Protein AF-A0A2E6H2U5-F1 (afdb_monomer)

Radius of gyration: 31.03 Å; Cα contacts (8 Å, |Δi|>4): 867; chains: 1; bounding box: 60×71×90 Å

Foldseek 3Di:
DDQPAKAWAVQKFKKKKFFQCRQVLCLAFKQAAPLLADAQFWAKIFGAALLQFTQFIFIWGDHDNGMIMTMGGPVCQVVVQVVSVVRCPPPGMDMGGDPWTKIKDQHPVLLLVASHWYCPLQGTIRIDTHPDPDDHHHDPCPVSCVLQFPFDPCCSVPVGHRCLQTSCLVRHGDPPGDHYRNVVNQVVLVVPVTDQWHKWKWKDLDDADDQQDWKAKQRRIWGFRDWDDDVSIIITITGDGPVQPDAQDKIWIAHPNDIDIIGIHGHNNDDAGLLRVLVVLQVVLVVCVVVVNLVSNLSSLVSSCSSPVLPLVSLLVNLVSCVVVPVLVVSLSSLVSSCSSPVLDLSSLQSNLVSCVVVVVNVSSVVSNVVSVVSVVVVVVVVVVVVLVVLVVLLVVLVVVCVVPVLDLVSLLSNLVSCVVVVVLVSSVVSLVSNCVVPVPPLSSLLSVLVSCVVVVVNVSSLVSLVVSLVVCVVVVVVVSNVVSVVVNVVSPDPDDD

Secondary structure (DSSP, 8-state):
--TT--EE-TTEEEEEEESTTHHHHHHHH-SS-GGG--TT-EEEEEEE-TT-BEEEEEEEEEEETTEEEEEEEGGGHHHHHHHHHTT-TTS--EEEE---EEEEE-SHHHHHT-SEEEEETTEEEEEEEESS----EE---HHHHHHHTPPPHHHHHHH--BGGGSTHHHHT--SSS---TTHHHHHHHHHTT--SEEEEEEEESSPP--TTSEEEETTEEEEEEEEEEETTEEEEEEEEETTT-STT-EEEEEETTEEEEEEEEESP--SS-HHHHHHHHHHHHHHHHHTT-HHHHHHHHHHHHHH-TT-HHHHHHHHHHHHHHT-HHHHHHHHHHHHHH-TT-HHHHHHHHHHHHHHT-HHHHHHHHHHHHHHHHHHHHHHHHHHHHHHHHHHHHHHHHHHH-TT-HHHHHHHHHHHHHTT-HHHHHHHHHHHHHH-TT-HHHHHHHHHHHHHTT-HHHHHHHHHHHHHHHHHTT-HHHHHHHHHHHHHHHS----

Solvent-accessible surface area (backbone atoms only — not comparable to full-atom values): 26075 Å² total; per-residue (Å²): 136,74,93,78,67,54,22,28,39,82,68,39,37,49,34,38,38,36,28,86,34,32,57,66,52,48,36,36,54,30,36,32,49,70,81,78,53,46,83,44,20,52,43,51,28,34,29,42,37,70,82,20,27,36,74,48,56,34,36,44,31,40,71,51,87,36,32,36,37,38,41,28,49,44,91,45,51,66,63,49,51,56,57,50,58,75,70,42,80,88,44,54,56,47,78,47,80,56,88,50,46,41,37,38,27,68,48,71,71,45,46,74,70,33,80,26,42,32,68,56,71,71,35,70,26,13,40,45,81,31,82,62,92,70,94,49,56,75,55,82,47,69,64,44,39,54,42,34,38,56,76,55,66,67,49,40,77,72,68,59,40,46,34,63,34,43,44,48,46,76,69,13,43,47,89,84,50,75,72,32,56,17,44,68,48,47,50,54,37,52,75,61,82,37,49,73,39,31,58,30,32,35,43,26,66,62,84,73,82,57,71,73,40,73,40,32,45,77,91,43,80,36,52,29,72,40,73,52,76,58,90,73,33,26,38,39,31,28,69,36,42,68,94,60,72,41,75,67,38,76,41,47,33,37,53,99,85,47,76,48,66,27,34,25,38,54,53,57,60,66,96,52,54,65,64,61,52,21,50,55,29,35,52,52,10,50,55,28,42,76,71,68,39,55,74,58,12,53,52,30,29,50,51,15,24,50,68,36,66,77,38,62,69,49,28,50,51,39,20,51,51,37,43,70,76,60,47,39,66,62,15,40,55,35,26,54,49,35,36,70,77,32,79,72,52,37,60,32,26,46,51,41,14,54,40,28,47,75,73,66,40,52,70,61,14,52,52,27,42,49,51,20,51,52,38,47,54,50,51,54,52,49,53,53,49,54,53,50,53,53,51,50,55,52,43,51,54,27,49,58,48,38,74,76,39,76,77,42,62,66,36,32,51,54,39,17,54,51,26,48,74,71,63,41,52,70,63,14,46,55,29,33,52,50,44,41,71,79,36,83,78,46,48,68,47,45,52,53,50,24,56,50,29,47,76,69,70,40,50,70,63,18,46,56,48,30,54,57,36,28,61,53,27,54,78,72,68,41,58,67,64,19,51,55,33,48,53,53,48,54,67,70,69,56,76,83,84,123

Structure (mmCIF, N/CA/C/O backbone):
data_AF-A0A2E6H2U5-F1
#
_entry.id   AF-A0A2E6H2U5-F1
#
loop_
_atom_site.group_PDB
_atom_site.id
_atom_site.type_symbol
_atom_site.label_atom_id
_atom_site.label_alt_id
_atom_site.label_comp_id
_atom_site.label_asym_id
_atom_site.label_entity_id
_atom_site.label_seq_id
_atom_site.pdbx_PDB_ins_code
_atom_site.Cartn_x
_atom_site.Cartn_y
_atom_site.Cartn_z
_atom_site.occupancy
_atom_site.B_iso_or_equiv
_atom_site.auth_seq_id
_atom_site.auth_comp_id
_atom_site.auth_asym_id
_atom_site.auth_atom_id
_atom_site.pdbx_PDB_model_num
ATOM 1 N N . MET A 1 1 ? 15.845 29.877 -5.318 1.00 34.88 1 MET A N 1
ATOM 2 C CA . MET A 1 1 ? 15.510 30.659 -6.526 1.00 34.88 1 MET A CA 1
ATOM 3 C C . MET A 1 1 ? 15.168 29.635 -7.597 1.00 34.88 1 MET A C 1
ATOM 5 O O . MET A 1 1 ? 16.091 29.048 -8.136 1.00 34.88 1 MET A O 1
ATOM 9 N N . ASP A 1 2 ? 13.926 29.213 -7.820 1.00 38.38 2 ASP A N 1
ATOM 10 C CA . ASP A 1 2 ? 12.609 29.704 -7.384 1.00 38.38 2 ASP A CA 1
ATOM 11 C C . ASP A 1 2 ? 11.879 28.629 -6.568 1.00 38.38 2 ASP A C 1
ATOM 13 O O . ASP A 1 2 ? 11.498 27.596 -7.107 1.00 38.38 2 ASP A O 1
ATOM 17 N N . SER A 1 3 ? 11.703 28.864 -5.267 1.00 46.97 3 SER A N 1
ATOM 18 C CA . SER A 1 3 ? 11.143 27.901 -4.305 1.00 46.97 3 SER A CA 1
ATOM 19 C C . SER A 1 3 ? 9.622 28.033 -4.170 1.00 46.97 3 SER A C 1
ATOM 21 O O . SER A 1 3 ? 9.115 28.332 -3.090 1.00 46.97 3 SER A O 1
ATOM 23 N N . ASN A 1 4 ? 8.922 28.021 -5.307 1.00 56.62 4 ASN A N 1
ATOM 24 C CA . ASN A 1 4 ? 7.454 28.014 -5.360 1.00 56.62 4 ASN A CA 1
ATOM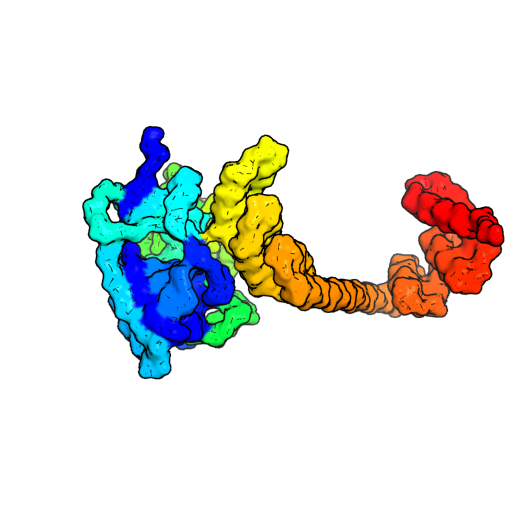 25 C C . ASN A 1 4 ? 6.917 27.722 -6.773 1.00 56.62 4 ASN A C 1
ATOM 27 O O . ASN A 1 4 ? 5.819 28.154 -7.135 1.00 56.62 4 ASN A O 1
ATOM 31 N N . LYS A 1 5 ? 7.691 27.031 -7.619 1.00 72.31 5 LYS A N 1
ATOM 32 C CA . LYS A 1 5 ? 7.253 26.750 -8.989 1.00 72.31 5 LYS A CA 1
ATOM 33 C C . LYS A 1 5 ? 6.216 25.633 -8.984 1.00 72.31 5 LYS A C 1
ATOM 35 O O . LYS A 1 5 ? 6.480 24.525 -8.525 1.00 72.31 5 LYS A O 1
ATOM 40 N N . TYR A 1 6 ? 5.031 25.957 -9.478 1.00 80.94 6 TYR A N 1
ATOM 41 C CA . TYR A 1 6 ? 4.087 24.963 -9.958 1.00 80.94 6 TYR A CA 1
ATOM 42 C C . TYR A 1 6 ? 4.360 24.695 -11.442 1.00 80.94 6 TYR A C 1
ATOM 44 O O . TYR A 1 6 ? 4.878 25.563 -12.149 1.00 80.94 6 TYR A O 1
ATOM 52 N N . PHE A 1 7 ? 3.997 23.506 -11.904 1.00 83.62 7 PHE A N 1
ATOM 53 C CA . PHE A 1 7 ? 4.194 23.053 -13.277 1.00 83.62 7 PHE A CA 1
ATOM 54 C C . PHE A 1 7 ? 2.872 22.600 -13.890 1.00 83.62 7 PHE A C 1
ATOM 56 O O . PHE A 1 7 ? 1.982 22.138 -13.175 1.00 83.62 7 PHE A O 1
ATOM 63 N N . ASN A 1 8 ? 2.753 22.712 -15.211 1.00 85.12 8 ASN A N 1
ATOM 64 C CA . ASN A 1 8 ? 1.636 22.141 -15.955 1.00 85.12 8 ASN A CA 1
ATOM 65 C C . ASN A 1 8 ? 1.946 20.679 -16.294 1.00 85.12 8 ASN A C 1
ATOM 67 O O . ASN A 1 8 ? 3.026 20.371 -16.803 1.00 85.12 8 ASN A O 1
ATOM 71 N N . LEU A 1 9 ? 0.993 19.790 -16.036 1.00 86.94 9 LEU A N 1
ATOM 72 C CA . LEU A 1 9 ? 1.058 18.386 -16.416 1.00 86.94 9 LEU A CA 1
ATOM 73 C C . LEU A 1 9 ? 0.273 18.142 -17.719 1.00 86.94 9 LEU A C 1
ATOM 75 O O . LEU A 1 9 ? -0.740 17.450 -17.728 1.00 86.94 9 LEU A O 1
ATOM 79 N N . SER A 1 10 ? 0.756 18.708 -18.827 1.00 84.81 10 SER A N 1
ATOM 80 C CA . SER A 1 10 ? 0.102 18.704 -20.151 1.00 84.81 10 SER A CA 1
ATOM 81 C C . SER A 1 10 ? -0.089 17.323 -20.774 1.00 84.81 10 SER A C 1
ATOM 83 O O . SER A 1 10 ? -0.974 17.148 -21.602 1.00 84.81 10 SER A O 1
ATOM 85 N N . SER A 1 11 ? 0.730 16.338 -20.408 1.00 88.38 11 SER A N 1
ATOM 86 C CA . SER A 1 11 ? 0.626 14.965 -20.918 1.00 88.38 11 SER A CA 1
ATOM 87 C C . SER A 1 11 ? -0.422 14.116 -20.186 1.00 88.38 11 SER A C 1
ATOM 89 O O . SER A 1 11 ? -0.683 12.977 -20.586 1.00 88.38 11 SER A O 1
ATOM 91 N N . TRP A 1 12 ? -1.043 14.653 -19.133 1.00 91.88 12 TRP A N 1
ATOM 92 C CA . TRP A 1 12 ? -2.101 14.004 -18.365 1.00 91.88 12 TRP A CA 1
ATOM 93 C C . TRP A 1 12 ? -3.369 14.849 -18.373 1.00 91.88 12 TRP A C 1
ATOM 95 O O . TRP A 1 12 ? -3.345 16.060 -18.561 1.00 91.88 12 TRP A O 1
ATOM 105 N N . ALA A 1 13 ? -4.494 14.190 -18.143 1.00 93.19 13 ALA A N 1
ATOM 106 C CA . ALA A 1 13 ? -5.788 14.835 -18.021 1.00 93.19 13 ALA A CA 1
ATOM 107 C C . ALA A 1 13 ? -6.644 14.098 -16.988 1.00 93.19 13 ALA A C 1
ATOM 109 O O . ALA A 1 13 ? -6.282 13.022 -16.496 1.00 93.19 13 ALA A O 1
ATOM 110 N N . SER A 1 14 ? -7.776 14.702 -16.642 1.00 93.94 14 SER A N 1
ATOM 111 C CA . SER A 1 14 ? -8.752 14.135 -15.724 1.00 93.94 14 SER A CA 1
ATOM 112 C C . SER A 1 14 ? -10.087 13.865 -16.409 1.00 93.94 14 SER A C 1
ATOM 114 O O . SER A 1 14 ? -10.460 14.503 -17.396 1.00 93.94 14 SER A O 1
ATOM 116 N N . PHE A 1 15 ? -10.827 12.914 -15.854 1.00 96.25 15 PHE A N 1
ATOM 117 C CA . PHE A 1 15 ? -12.253 12.772 -16.103 1.00 96.25 15 PHE A CA 1
ATOM 118 C C . PHE A 1 15 ? -12.969 12.363 -14.820 1.00 96.25 15 PHE A C 1
ATOM 120 O O . PHE A 1 15 ? -12.381 11.760 -13.915 1.00 96.25 15 PHE A O 1
ATOM 127 N N . ASP A 1 16 ? -14.244 12.710 -14.769 1.00 96.50 16 ASP A N 1
ATOM 128 C CA . ASP A 1 16 ? -15.102 12.566 -13.611 1.00 96.50 16 ASP A CA 1
ATOM 129 C C . ASP A 1 16 ? -16.015 11.359 -13.763 1.00 96.50 16 ASP A C 1
ATOM 131 O O . ASP A 1 16 ? -16.459 11.026 -14.865 1.00 96.50 16 ASP A O 1
ATOM 135 N N . ILE A 1 17 ? -16.278 10.711 -12.632 1.00 97.12 17 ILE A N 1
ATOM 136 C CA . ILE A 1 17 ? -17.199 9.591 -12.491 1.00 97.12 17 ILE A CA 1
ATOM 137 C C . ILE A 1 17 ? -18.168 9.946 -11.368 1.00 97.12 17 ILE A C 1
ATOM 139 O O . ILE A 1 17 ? -17.752 10.077 -10.215 1.00 97.12 17 ILE A O 1
ATOM 143 N N . ASN A 1 18 ? -19.440 10.117 -11.716 1.00 96.69 18 ASN A N 1
ATOM 144 C CA . ASN A 1 18 ? -20.487 10.562 -10.801 1.00 96.69 18 ASN A CA 1
ATOM 145 C C . ASN A 1 18 ? -21.663 9.591 -10.794 1.00 96.69 18 ASN A C 1
ATOM 147 O O . ASN A 1 18 ? -22.067 9.122 -11.851 1.00 96.69 18 ASN A O 1
ATOM 151 N N . GLY A 1 19 ? -22.258 9.355 -9.626 1.00 96.50 19 GLY A N 1
ATOM 152 C CA . GLY A 1 19 ? -23.502 8.596 -9.485 1.00 96.50 19 GLY A CA 1
ATOM 153 C C . GLY A 1 19 ? -23.498 7.637 -8.296 1.00 96.50 19 GLY A C 1
ATOM 154 O O . GLY A 1 19 ? -22.431 7.316 -7.764 1.00 96.50 19 GLY A O 1
ATOM 155 N N . GLU A 1 20 ? -24.686 7.203 -7.869 1.00 95.25 20 GLU A N 1
ATOM 156 C CA . GLU A 1 20 ? -24.896 6.406 -6.646 1.00 95.25 20 GLU A CA 1
ATOM 157 C C . GLU A 1 20 ? -24.163 5.055 -6.684 1.00 95.25 20 GLU A C 1
ATOM 159 O O . GLU A 1 20 ? -23.701 4.548 -5.662 1.00 95.25 20 GLU A O 1
ATOM 164 N N . ASP A 1 21 ? -23.968 4.493 -7.878 1.00 96.06 21 ASP A N 1
ATOM 165 C CA . ASP A 1 21 ? -23.283 3.214 -8.057 1.00 96.06 21 ASP A CA 1
ATOM 166 C C . ASP A 1 21 ? -21.761 3.338 -8.239 1.00 96.06 21 ASP A C 1
ATOM 168 O O . ASP A 1 21 ? -21.072 2.317 -8.355 1.00 96.06 21 ASP A O 1
ATOM 172 N N . SER A 1 22 ? -21.195 4.553 -8.239 1.00 95.56 22 SER A N 1
ATOM 173 C CA . SER A 1 22 ? -19.801 4.807 -8.646 1.00 95.56 22 SER A CA 1
ATOM 174 C C . SER A 1 22 ? -18.787 3.945 -7.898 1.00 95.56 22 SER A C 1
ATOM 176 O O . SER A 1 22 ? -17.928 3.314 -8.519 1.00 95.56 22 SER A O 1
ATOM 178 N N . LYS A 1 23 ? -18.899 3.845 -6.566 1.00 93.44 23 LYS A N 1
ATOM 179 C CA . LYS A 1 23 ? -17.977 3.035 -5.757 1.00 93.44 23 LYS A CA 1
ATOM 180 C C . LYS A 1 23 ? -18.050 1.553 -6.128 1.00 93.44 23 LYS A C 1
ATOM 182 O O . LYS A 1 23 ? -17.014 0.906 -6.310 1.00 93.44 23 LYS A O 1
ATOM 187 N N . ARG A 1 24 ? -19.265 1.002 -6.230 1.00 93.69 24 ARG A N 1
ATOM 188 C CA . ARG A 1 24 ? -19.520 -0.413 -6.554 1.00 93.69 24 ARG A CA 1
ATOM 189 C C . ARG A 1 24 ? -19.031 -0.737 -7.962 1.00 93.69 24 ARG A C 1
ATOM 191 O O . ARG A 1 24 ? -18.287 -1.702 -8.145 1.00 93.69 24 ARG A O 1
ATOM 198 N N . PHE A 1 25 ? -19.398 0.104 -8.923 1.00 96.19 25 PHE A N 1
ATOM 199 C CA . PHE A 1 25 ? -19.004 -0.004 -10.318 1.00 96.19 25 PHE A CA 1
ATOM 200 C C . PHE A 1 25 ? -17.477 0.010 -10.470 1.00 96.19 25 PHE A C 1
ATOM 202 O O . PHE A 1 25 ? -16.891 -0.961 -10.958 1.00 96.19 25 PHE A O 1
ATOM 209 N N . LEU A 1 26 ? -16.808 1.058 -9.976 1.00 96.12 26 LEU A N 1
ATOM 210 C CA . LEU A 1 26 ? -15.352 1.204 -10.079 1.00 96.12 26 LEU A CA 1
ATOM 211 C C . LEU A 1 26 ? -14.609 0.074 -9.359 1.00 96.12 26 LEU A C 1
ATOM 213 O O . LEU A 1 26 ? -13.599 -0.420 -9.866 1.00 96.12 26 LEU A O 1
ATOM 217 N N . SER A 1 27 ? -15.135 -0.407 -8.229 1.00 94.31 27 SER A N 1
ATOM 218 C CA . SER A 1 27 ? -14.568 -1.561 -7.522 1.00 94.31 27 SER A CA 1
ATOM 219 C C . SER A 1 27 ? -14.545 -2.825 -8.384 1.00 94.31 27 SER A C 1
ATOM 221 O O . SER A 1 27 ? -13.597 -3.598 -8.256 1.00 94.31 27 SER A O 1
ATOM 223 N N . GLY A 1 28 ? -15.513 -3.011 -9.288 1.00 95.38 28 GLY A N 1
ATOM 224 C CA . GLY A 1 28 ? -15.535 -4.118 -10.250 1.00 95.38 28 GLY A CA 1
ATOM 225 C C . GLY A 1 28 ? -14.671 -3.904 -11.500 1.00 95.38 28 GLY A C 1
ATOM 226 O O . GLY A 1 28 ? -14.318 -4.869 -12.182 1.00 95.38 28 GLY A O 1
ATOM 227 N N . GLN A 1 29 ? -14.314 -2.656 -11.811 1.00 96.75 29 GLN A N 1
ATOM 228 C CA . GLN A 1 29 ? -13.614 -2.297 -13.050 1.00 96.75 29 GLN A CA 1
ATOM 229 C C . GLN A 1 29 ? -12.113 -2.038 -12.887 1.00 96.75 29 GLN A C 1
ATOM 231 O O . GLN A 1 29 ? -11.370 -2.175 -13.863 1.00 96.75 29 GLN A O 1
ATOM 236 N N . LEU A 1 30 ? -11.678 -1.656 -11.689 1.00 97.44 30 LEU A N 1
ATOM 237 C CA . LEU A 1 30 ? -10.312 -1.232 -11.392 1.00 97.44 30 LEU A CA 1
ATOM 238 C C . LEU A 1 30 ? -9.582 -2.243 -10.504 1.00 97.44 30 LEU A C 1
ATOM 240 O O . LEU A 1 30 ? -10.209 -3.021 -9.789 1.00 97.44 30 LEU A O 1
ATOM 244 N N . THR A 1 31 ? -8.252 -2.231 -10.505 1.00 96.94 31 THR A N 1
ATOM 245 C CA . THR A 1 31 ? -7.435 -3.161 -9.704 1.00 96.94 31 THR A CA 1
ATOM 246 C C . THR A 1 31 ? -7.235 -2.714 -8.254 1.00 96.94 31 THR A C 1
ATOM 248 O O . THR A 1 31 ? -6.937 -3.547 -7.398 1.00 96.94 31 THR A O 1
ATOM 251 N N . SER A 1 32 ? -7.400 -1.421 -7.966 1.00 93.50 32 SER A N 1
ATOM 252 C CA . SER A 1 32 ? -7.160 -0.836 -6.642 1.00 93.50 32 SER A CA 1
ATOM 253 C C . SER A 1 32 ? -8.351 -1.014 -5.693 1.00 93.50 32 SER A C 1
ATOM 255 O O . SER A 1 32 ? -9.487 -1.219 -6.129 1.00 93.50 32 SER A O 1
ATOM 257 N N . ASP A 1 33 ? -8.104 -0.970 -4.384 1.00 91.75 33 ASP A N 1
ATOM 258 C CA . ASP A 1 33 ? -9.145 -1.128 -3.362 1.00 91.75 33 ASP A CA 1
ATOM 259 C C . ASP A 1 33 ? -9.707 0.225 -2.926 1.00 91.75 33 ASP A C 1
ATOM 261 O O . ASP A 1 33 ? -9.101 0.926 -2.121 1.00 91.75 33 ASP A O 1
ATOM 265 N N . LEU A 1 34 ? -10.897 0.563 -3.422 1.00 90.56 34 LEU A N 1
ATOM 266 C CA . LEU A 1 34 ? -11.553 1.839 -3.137 1.00 90.56 34 LEU A CA 1
ATOM 267 C C . LEU A 1 34 ? -11.897 2.035 -1.657 1.00 90.56 34 LEU A C 1
ATOM 269 O O . LEU A 1 34 ? -12.167 3.161 -1.254 1.00 90.56 34 LEU A O 1
ATOM 273 N N . ASN A 1 35 ? -11.906 0.977 -0.840 1.00 84.88 35 ASN A N 1
ATOM 274 C CA . ASN A 1 35 ? -12.102 1.135 0.599 1.00 84.88 35 ASN A CA 1
ATOM 275 C C . ASN A 1 35 ? -10.878 1.778 1.260 1.00 84.88 35 ASN A C 1
ATOM 277 O O . ASN A 1 35 ? -11.023 2.483 2.243 1.00 84.88 35 ASN A O 1
ATOM 281 N N . LYS A 1 36 ? -9.682 1.631 0.685 1.00 83.00 36 LYS A N 1
ATOM 282 C CA . LYS A 1 36 ? -8.445 2.228 1.212 1.00 83.00 36 LYS A CA 1
ATOM 283 C C . LYS A 1 36 ? -8.296 3.722 0.865 1.00 83.00 36 LYS A C 1
ATOM 285 O O . LYS A 1 36 ? -7.245 4.308 1.120 1.00 83.00 36 LYS A O 1
ATOM 290 N N . LEU A 1 37 ? -9.319 4.335 0.258 1.00 82.06 37 LEU A N 1
ATOM 291 C CA . LEU A 1 37 ? -9.369 5.766 -0.047 1.00 82.06 37 LEU A CA 1
ATOM 292 C C . LEU A 1 37 ? -10.033 6.555 1.090 1.00 82.06 37 LEU A C 1
ATOM 294 O O . LEU A 1 37 ? -10.981 6.099 1.722 1.00 82.06 37 LEU A O 1
ATOM 298 N N . PHE A 1 38 ? -9.544 7.772 1.300 1.00 76.44 38 PHE A N 1
ATOM 299 C CA . PHE A 1 38 ? -10.012 8.742 2.287 1.00 76.44 38 PHE A CA 1
ATOM 300 C C . PHE A 1 38 ? -10.298 10.075 1.560 1.00 76.44 38 PHE A C 1
ATOM 302 O O . PHE A 1 38 ? -9.707 10.312 0.501 1.00 76.44 38 PHE A O 1
ATOM 309 N N . PRO A 1 39 ? -11.186 10.961 2.058 1.00 77.69 39 PRO A N 1
ATOM 310 C CA . PRO A 1 39 ? -11.341 12.331 1.554 1.00 77.69 39 PRO A CA 1
ATOM 311 C C . PRO A 1 39 ? -10.025 12.994 1.122 1.00 77.69 39 PRO A C 1
ATOM 313 O O . PRO A 1 39 ? -9.090 13.103 1.912 1.00 77.69 39 PRO A O 1
ATOM 316 N N . LYS A 1 40 ? -9.962 13.462 -0.135 1.00 74.00 40 LYS A N 1
ATOM 317 C CA . LYS A 1 40 ? -8.784 14.135 -0.727 1.00 74.00 40 LYS A CA 1
ATOM 318 C C . LYS A 1 40 ? -7.516 13.277 -0.815 1.00 74.00 40 LYS A C 1
ATOM 320 O O . LYS A 1 40 ? -6.431 13.827 -1.031 1.00 74.00 40 LYS A O 1
ATOM 325 N N . SER A 1 41 ? -7.635 11.961 -0.656 1.00 77.31 41 SER A N 1
ATOM 326 C CA . SER A 1 41 ? -6.563 11.016 -0.940 1.00 77.31 41 SER A CA 1
ATOM 327 C C . SER A 1 41 ? -6.698 10.453 -2.352 1.00 77.31 41 SER A C 1
ATOM 329 O O . SER A 1 41 ? -7.681 10.673 -3.069 1.00 77.31 41 SER A O 1
ATOM 331 N N . SER A 1 42 ? -5.660 9.741 -2.767 1.00 85.81 42 SER A N 1
ATOM 332 C CA . SER A 1 42 ? -5.616 9.083 -4.060 1.00 85.81 42 SER A CA 1
ATOM 333 C C . SER A 1 42 ? -4.972 7.718 -3.943 1.00 85.81 42 SER A C 1
ATOM 335 O O . SER A 1 42 ? -4.246 7.435 -2.989 1.00 85.81 42 SER A O 1
ATOM 337 N N . GLN A 1 43 ? -5.197 6.894 -4.953 1.00 87.25 43 GLN A N 1
ATOM 338 C CA . GLN A 1 43 ? -4.525 5.617 -5.081 1.00 87.25 43 GLN A CA 1
ATOM 339 C C . GLN A 1 43 ? -4.174 5.368 -6.539 1.00 87.25 43 GLN A C 1
ATOM 341 O O . GLN A 1 43 ? -4.974 5.648 -7.437 1.00 87.25 43 GLN A O 1
ATOM 346 N N . LEU A 1 44 ? -2.988 4.808 -6.771 1.00 91.69 44 LEU A N 1
ATOM 347 C CA . LEU A 1 44 ? -2.643 4.294 -8.084 1.00 91.69 44 LEU A CA 1
ATOM 348 C C . LEU A 1 44 ? -3.572 3.128 -8.427 1.00 91.69 44 LEU A C 1
ATOM 350 O O . LEU A 1 44 ? -3.832 2.243 -7.611 1.00 91.69 44 LEU A O 1
ATOM 354 N N . THR A 1 45 ? -4.082 3.132 -9.647 1.00 95.25 45 THR A N 1
ATOM 355 C CA . THR A 1 45 ? -5.007 2.120 -10.126 1.00 95.25 45 THR A CA 1
ATOM 356 C C . THR A 1 45 ? -4.686 1.726 -11.554 1.00 95.25 45 THR A C 1
ATOM 358 O O . THR A 1 45 ? -4.094 2.488 -12.323 1.00 95.25 45 THR A O 1
ATOM 361 N N . ALA A 1 46 ? -5.095 0.517 -11.911 1.00 97.38 46 ALA A N 1
ATOM 362 C CA . ALA A 1 46 ? -5.026 0.013 -13.263 1.00 97.38 46 ALA A CA 1
ATOM 363 C C . ALA A 1 46 ? -6.375 -0.573 -13.673 1.00 97.38 46 ALA A C 1
ATOM 365 O O . ALA A 1 46 ? -7.190 -0.994 -12.849 1.00 97.38 46 ALA A O 1
ATOM 366 N N . ARG A 1 47 ? -6.584 -0.634 -14.982 1.00 97.25 47 ARG A N 1
ATOM 367 C CA . ARG A 1 47 ? -7.642 -1.409 -15.609 1.00 97.25 47 ARG A CA 1
ATOM 368 C C . ARG A 1 47 ? -7.005 -2.451 -16.507 1.00 97.25 47 ARG A C 1
ATOM 370 O O . ARG A 1 47 ? -6.104 -2.137 -17.285 1.00 97.25 47 ARG A O 1
ATOM 377 N N . VAL A 1 48 ? -7.476 -3.689 -16.394 1.00 97.12 48 VAL A N 1
ATOM 378 C CA . VAL A 1 48 ? -6.919 -4.825 -17.129 1.00 97.12 48 VAL A CA 1
ATOM 379 C C . VAL A 1 48 ? -7.984 -5.547 -17.947 1.00 97.12 48 VAL A C 1
ATOM 381 O O . VAL A 1 48 ? -9.173 -5.515 -17.630 1.00 97.12 48 VAL A O 1
ATOM 384 N N . SER A 1 49 ? -7.552 -6.225 -19.006 1.00 96.12 49 SER A N 1
ATOM 385 C CA . SER A 1 49 ? -8.403 -7.118 -19.785 1.00 96.12 49 SER A CA 1
ATOM 386 C C . SER A 1 49 ? -8.725 -8.400 -19.003 1.00 96.12 49 SER A C 1
ATOM 388 O O . SER A 1 49 ? -8.082 -8.733 -18.006 1.00 96.12 49 SER A O 1
ATOM 390 N N . ARG A 1 50 ? -9.662 -9.214 -19.508 1.00 94.94 50 ARG A N 1
ATOM 391 C CA . ARG A 1 50 ? -9.941 -10.556 -18.950 1.00 94.94 50 ARG A CA 1
ATOM 392 C C . ARG A 1 50 ? -8.713 -11.480 -18.951 1.00 94.94 50 ARG A C 1
ATOM 394 O O . ARG A 1 50 ? -8.614 -12.372 -18.110 1.00 94.94 50 ARG A O 1
ATOM 401 N N . THR A 1 51 ? -7.772 -11.257 -19.868 1.00 94.06 51 THR A N 1
ATOM 402 C CA . THR A 1 51 ? -6.504 -11.998 -19.952 1.00 94.06 51 THR A CA 1
ATOM 403 C C . THR A 1 51 ? -5.401 -11.402 -19.073 1.00 94.06 51 THR A C 1
ATOM 405 O O . THR A 1 51 ? -4.290 -11.916 -19.086 1.00 94.06 51 THR A O 1
ATOM 408 N N . GLY A 1 52 ? -5.686 -10.346 -18.302 1.00 94.75 52 GLY A N 1
ATOM 409 C CA . GLY A 1 52 ? -4.726 -9.699 -17.405 1.00 94.75 52 GLY A CA 1
ATOM 410 C C . GLY A 1 52 ? -3.796 -8.686 -18.081 1.00 94.75 52 GLY A C 1
ATOM 411 O O . GLY A 1 52 ? -2.836 -8.246 -17.448 1.00 94.75 52 GLY A O 1
ATOM 412 N N . ASN A 1 53 ? -4.056 -8.306 -19.338 1.00 96.31 53 ASN A N 1
ATOM 413 C CA . ASN A 1 53 ? -3.277 -7.264 -20.012 1.00 96.31 53 ASN A CA 1
ATOM 414 C C . ASN A 1 53 ? -3.635 -5.892 -19.443 1.00 96.31 53 ASN A C 1
ATOM 416 O O . ASN A 1 53 ? -4.816 -5.597 -19.279 1.00 96.31 53 ASN A O 1
ATOM 420 N N . LEU A 1 54 ? -2.636 -5.057 -19.179 1.00 97.12 54 LEU A N 1
ATOM 421 C CA . LEU A 1 54 ? -2.810 -3.664 -18.790 1.00 97.12 54 LEU A CA 1
ATOM 422 C C . LEU A 1 54 ? -3.439 -2.885 -19.953 1.00 97.12 54 LEU A C 1
ATOM 424 O O . LEU A 1 54 ? -2.874 -2.858 -21.041 1.00 97.12 54 LEU A O 1
ATOM 428 N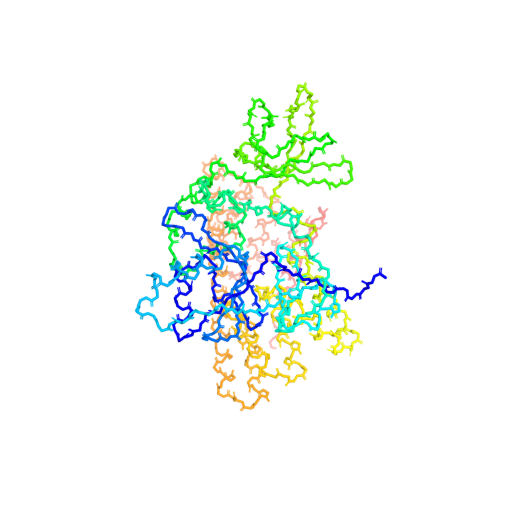 N . LEU A 1 55 ? -4.600 -2.274 -19.716 1.00 96.62 55 LEU A N 1
ATOM 429 C CA . LEU A 1 55 ? -5.292 -1.427 -20.692 1.00 96.62 55 LEU A CA 1
ATOM 430 C C . LEU A 1 55 ? -5.042 0.047 -20.390 1.00 96.62 55 LEU A C 1
ATOM 432 O O . LEU A 1 55 ? -4.609 0.797 -21.255 1.00 96.62 55 LEU A O 1
ATOM 436 N N . PHE A 1 56 ? -5.275 0.435 -19.136 1.00 97.25 56 PHE A N 1
ATOM 437 C CA . PHE A 1 56 ? -5.148 1.812 -18.673 1.00 97.25 56 PHE A CA 1
ATOM 438 C C . PHE A 1 56 ? -4.575 1.836 -17.262 1.00 97.25 56 PHE A C 1
ATOM 440 O O . PHE A 1 56 ? -4.700 0.867 -16.505 1.00 97.25 56 PHE A O 1
ATOM 447 N N . TYR A 1 57 ? -3.991 2.967 -16.891 1.00 96.69 57 TYR A N 1
ATOM 448 C CA . TYR A 1 57 ? -3.577 3.253 -15.526 1.00 96.69 57 TYR A CA 1
ATOM 449 C C . TYR A 1 57 ? -3.858 4.709 -15.181 1.00 96.69 57 TYR A C 1
ATOM 451 O O . TYR A 1 57 ? -4.026 5.554 -16.061 1.00 96.69 57 TYR A O 1
ATOM 459 N N . GLY A 1 58 ? -3.900 5.013 -13.893 1.00 95.25 58 GLY A N 1
ATOM 460 C CA . GLY A 1 58 ? -4.091 6.375 -13.425 1.00 95.25 58 GLY A CA 1
ATOM 461 C C . GLY A 1 58 ? -4.135 6.458 -11.911 1.00 95.25 58 GLY A C 1
ATOM 462 O O . GLY A 1 58 ? -3.913 5.471 -11.214 1.00 95.25 58 GLY A O 1
ATOM 463 N N . TYR A 1 59 ? -4.452 7.643 -11.413 1.00 93.56 59 TYR A N 1
ATOM 464 C CA . TYR A 1 59 ? -4.695 7.898 -10.001 1.00 93.56 59 TYR A CA 1
ATOM 465 C C . TYR A 1 59 ? -6.183 8.115 -9.802 1.00 93.56 59 TYR A C 1
ATOM 467 O O . TYR A 1 59 ? -6.760 9.040 -10.375 1.00 93.56 59 TYR A O 1
ATOM 475 N N . LEU A 1 60 ? -6.796 7.252 -8.999 1.00 93.69 60 LEU A N 1
ATOM 476 C CA . LEU A 1 60 ? -8.172 7.415 -8.563 1.00 93.69 60 LEU A CA 1
ATOM 477 C C . LEU A 1 60 ? -8.187 8.340 -7.351 1.00 93.69 60 LEU A C 1
ATOM 479 O O . LEU A 1 60 ? -7.531 8.050 -6.353 1.00 93.69 60 LEU A O 1
ATOM 483 N N . ILE A 1 61 ? -8.935 9.432 -7.445 1.00 90.50 61 ILE A N 1
ATOM 484 C CA . ILE A 1 61 ? -9.106 10.432 -6.395 1.00 90.50 61 ILE A CA 1
ATOM 485 C C . ILE A 1 61 ? -10.529 10.324 -5.864 1.00 90.50 61 ILE A C 1
ATOM 487 O O . ILE A 1 61 ? -11.494 10.331 -6.633 1.00 90.50 61 ILE A O 1
ATOM 491 N N . TYR A 1 62 ? -10.649 10.241 -4.542 1.00 88.12 62 TYR A N 1
ATOM 492 C CA . TYR A 1 62 ? -11.936 10.262 -3.860 1.00 88.12 62 TYR A CA 1
ATOM 493 C C . TYR A 1 62 ? -12.328 11.706 -3.524 1.00 88.12 62 TYR A C 1
ATOM 495 O O . TYR A 1 62 ? -11.630 12.388 -2.765 1.00 88.12 62 TYR A O 1
ATOM 503 N N . ILE A 1 63 ? -13.445 12.165 -4.098 1.00 88.00 63 ILE A N 1
ATOM 504 C CA . ILE A 1 63 ? -14.005 13.495 -3.831 1.00 88.00 63 ILE A CA 1
ATOM 505 C C . ILE A 1 63 ? -15.087 13.383 -2.756 1.00 88.00 63 ILE A C 1
ATOM 507 O O . ILE A 1 63 ? -15.011 14.057 -1.729 1.00 88.00 63 ILE A O 1
ATOM 511 N N . ASN A 1 64 ? -16.074 12.512 -2.974 1.00 87.12 64 ASN A N 1
ATOM 512 C CA . ASN A 1 64 ? -17.103 12.135 -2.005 1.00 87.12 64 ASN A CA 1
ATOM 513 C C . ASN A 1 64 ? -17.713 10.768 -2.379 1.00 87.12 64 ASN A C 1
ATOM 515 O O . ASN A 1 64 ? -17.286 10.147 -3.349 1.00 87.12 64 ASN A O 1
ATOM 519 N N . GLU A 1 65 ? -18.699 10.301 -1.608 1.00 84.19 65 GLU A N 1
ATOM 520 C CA . GLU A 1 65 ? -19.292 8.956 -1.716 1.00 84.19 65 GLU A CA 1
ATOM 521 C C . GLU A 1 65 ? -19.707 8.566 -3.145 1.00 84.19 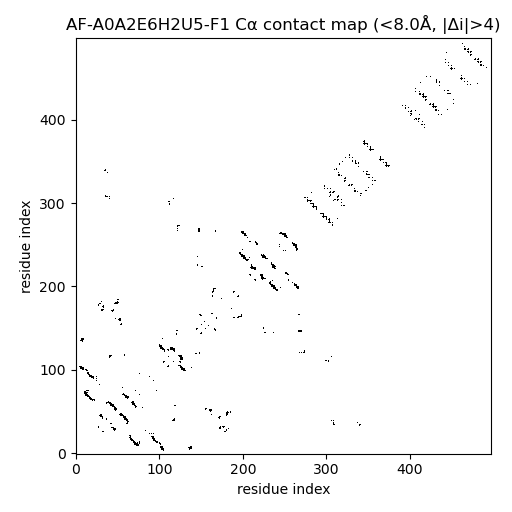65 GLU A C 1
ATOM 523 O O . GLU A 1 65 ? -19.472 7.433 -3.566 1.00 84.19 65 GLU A O 1
ATOM 528 N N . ASN A 1 66 ? -20.231 9.529 -3.909 1.00 92.06 66 ASN A N 1
ATOM 529 C CA . ASN A 1 66 ? -20.779 9.314 -5.249 1.00 92.06 66 ASN A CA 1
ATOM 530 C C . ASN A 1 66 ? -19.954 9.990 -6.349 1.00 92.06 66 ASN A C 1
ATOM 532 O O . ASN A 1 66 ? -20.383 10.002 -7.501 1.00 92.06 66 ASN A O 1
ATOM 536 N N . TYR A 1 67 ? -18.801 10.574 -6.010 1.00 93.38 67 TYR A N 1
ATOM 537 C CA . TYR A 1 67 ? -17.983 11.340 -6.945 1.00 93.38 67 TYR A CA 1
ATOM 538 C C . TYR A 1 67 ? -16.506 10.981 -6.819 1.00 93.38 67 TYR A C 1
ATOM 540 O O . TYR A 1 67 ? -15.844 11.213 -5.801 1.00 93.38 67 TYR A O 1
ATOM 548 N N . TYR A 1 68 ? -15.983 10.458 -7.920 1.00 94.31 68 TYR A N 1
ATOM 549 C CA . TYR A 1 68 ? -14.586 10.124 -8.102 1.00 94.31 68 TYR A CA 1
ATOM 550 C C . TYR A 1 68 ? -14.024 10.864 -9.311 1.00 94.31 68 TYR A C 1
ATOM 552 O O . TYR A 1 68 ? -14.732 11.151 -10.275 1.00 94.31 68 TYR A O 1
ATOM 560 N N . LYS A 1 69 ? -12.719 11.116 -9.285 1.00 93.81 69 LYS A N 1
ATOM 561 C CA . LYS A 1 69 ? -11.983 11.673 -10.422 1.00 93.81 69 LYS A CA 1
ATOM 562 C C . LYS A 1 69 ? -10.799 10.769 -10.734 1.00 93.81 69 LYS A C 1
ATOM 564 O O . LYS A 1 69 ? -10.118 10.312 -9.817 1.00 93.81 69 LYS A O 1
ATOM 569 N N . ILE A 1 70 ? -10.548 10.492 -12.010 1.00 94.94 70 ILE A N 1
ATOM 570 C CA . ILE A 1 70 ? -9.363 9.744 -12.449 1.00 94.94 70 ILE A CA 1
ATOM 571 C C . ILE A 1 70 ? -8.423 10.698 -13.171 1.00 94.94 70 ILE A C 1
ATOM 573 O O . ILE A 1 70 ? -8.823 11.340 -14.136 1.00 94.94 70 ILE A O 1
ATOM 577 N N . ILE A 1 71 ? -7.168 10.749 -12.723 1.00 93.94 71 ILE A N 1
ATOM 578 C CA . ILE A 1 71 ? -6.060 11.389 -13.441 1.00 93.94 71 ILE A CA 1
ATOM 579 C C . ILE A 1 71 ? -5.302 10.303 -14.213 1.00 93.94 71 ILE A C 1
ATOM 581 O O . ILE A 1 71 ? -4.827 9.338 -13.615 1.00 93.94 71 ILE A O 1
ATOM 585 N N . THR A 1 72 ? -5.184 10.437 -15.531 1.00 95.19 72 THR A N 1
ATOM 586 C CA . THR A 1 72 ? -4.574 9.437 -16.432 1.00 95.19 72 THR A CA 1
ATOM 587 C C . THR A 1 72 ? -3.836 10.140 -17.585 1.00 95.19 72 THR A C 1
ATOM 589 O O . THR A 1 72 ? -4.123 11.315 -17.841 1.00 95.19 72 THR A O 1
ATOM 592 N N . PRO A 1 73 ? -2.880 9.495 -18.287 1.00 94.56 73 PRO A N 1
ATOM 593 C CA . PRO A 1 73 ? -2.320 10.057 -19.515 1.00 94.56 73 PRO A CA 1
ATOM 594 C C . PRO A 1 73 ? -3.416 10.524 -20.479 1.00 94.56 73 PRO A C 1
ATOM 596 O O . PRO A 1 73 ? -4.384 9.803 -20.721 1.00 94.56 73 PRO A O 1
ATOM 599 N N . GLN A 1 74 ? -3.264 11.721 -21.054 1.00 93.44 74 GLN A N 1
ATOM 600 C CA . GLN A 1 74 ? -4.319 12.359 -21.853 1.00 93.44 74 GLN A CA 1
ATOM 601 C C . GLN A 1 74 ? -4.780 11.474 -23.020 1.00 93.44 74 GLN A C 1
ATOM 603 O O . GLN A 1 74 ? -5.965 11.429 -23.342 1.00 93.44 74 GLN A O 1
ATOM 608 N N . VAL A 1 75 ? -3.845 10.733 -23.616 1.00 94.31 75 VAL A N 1
ATOM 609 C CA . VAL A 1 75 ? -4.096 9.803 -24.725 1.00 94.31 75 VAL A CA 1
ATOM 610 C C . VAL A 1 75 ? -4.995 8.619 -24.357 1.00 94.31 75 VAL A C 1
ATOM 612 O O . VAL A 1 75 ? -5.520 7.978 -25.258 1.00 94.31 75 VAL A O 1
ATOM 615 N N . PHE A 1 76 ? -5.191 8.323 -23.068 1.00 96.31 76 PHE A N 1
ATOM 616 C CA . PHE A 1 76 ? -6.082 7.254 -22.612 1.00 96.31 76 PHE A CA 1
ATOM 617 C C . PHE A 1 76 ? -7.491 7.723 -22.274 1.00 96.31 76 PHE A C 1
ATOM 619 O O . PHE A 1 76 ? -8.371 6.878 -22.178 1.00 96.31 76 PHE A O 1
ATOM 626 N N . VAL A 1 77 ? -7.734 9.022 -22.067 1.00 96.31 77 VAL A N 1
ATOM 627 C CA . VAL A 1 77 ? -9.000 9.502 -21.481 1.00 96.31 77 VAL A CA 1
ATOM 628 C C . VAL A 1 77 ? -10.221 9.029 -22.266 1.00 96.31 77 VAL A C 1
ATOM 630 O O . VAL A 1 77 ? -11.140 8.461 -21.678 1.00 96.31 77 VAL A O 1
ATOM 633 N N . ASP A 1 78 ? -10.225 9.241 -23.581 1.00 96.69 78 ASP A N 1
ATOM 634 C CA . ASP A 1 78 ? -11.399 8.957 -24.407 1.00 96.69 78 ASP A CA 1
ATOM 635 C C . ASP A 1 78 ? -11.642 7.434 -24.500 1.00 96.69 78 ASP A C 1
ATOM 637 O O . ASP A 1 78 ? -12.740 6.968 -24.186 1.00 96.69 78 ASP A O 1
ATOM 641 N N . ASP A 1 79 ? -10.594 6.648 -24.775 1.00 96.50 79 ASP A N 1
ATOM 642 C CA . ASP A 1 79 ? -10.655 5.178 -24.820 1.00 96.50 79 ASP A CA 1
ATOM 643 C C . ASP A 1 79 ? -11.045 4.557 -23.467 1.00 96.50 79 ASP A C 1
ATOM 645 O O . ASP A 1 79 ? -11.774 3.563 -23.414 1.00 96.50 79 ASP A O 1
ATOM 649 N N . PHE A 1 80 ? -10.578 5.132 -22.355 1.00 97.38 80 PHE A N 1
ATOM 650 C CA . PHE A 1 80 ? -10.876 4.643 -21.011 1.00 97.38 80 PHE A CA 1
ATOM 651 C C . PHE A 1 80 ? -12.344 4.911 -20.652 1.00 97.38 80 PHE A C 1
ATOM 653 O O . PHE A 1 80 ? -13.034 4.005 -20.176 1.00 97.38 80 PHE A O 1
ATOM 660 N N . ILE A 1 81 ? -12.865 6.108 -20.943 1.00 97.75 81 ILE A N 1
ATOM 661 C CA . ILE A 1 81 ? -14.290 6.421 -20.757 1.00 97.75 81 ILE A CA 1
ATOM 662 C C . ILE A 1 81 ? -15.159 5.493 -21.612 1.00 97.75 81 ILE A C 1
ATOM 664 O O . ILE A 1 81 ? -16.130 4.922 -21.109 1.00 97.75 81 ILE A O 1
ATOM 668 N N . GLU A 1 82 ? -14.828 5.323 -22.894 1.00 97.19 82 GLU A N 1
ATOM 669 C CA . GLU A 1 82 ? -15.569 4.426 -23.783 1.00 97.19 82 GLU A CA 1
ATOM 670 C C . GLU A 1 82 ? -15.544 2.982 -23.289 1.00 97.19 82 GLU A C 1
ATOM 672 O O . GLU A 1 82 ? -16.561 2.287 -23.343 1.00 97.19 82 GLU A O 1
ATOM 677 N N . ASP A 1 83 ? -14.407 2.522 -22.771 1.00 96.56 83 ASP A N 1
ATOM 678 C CA . ASP A 1 83 ? -14.307 1.180 -22.233 1.00 96.56 83 ASP A CA 1
ATOM 679 C C . ASP A 1 83 ? -15.130 0.987 -20.956 1.00 96.56 83 ASP A C 1
ATOM 681 O O . ASP A 1 83 ? -15.809 -0.030 -20.837 1.00 96.56 83 ASP A O 1
ATOM 685 N N . LEU A 1 84 ? -15.148 1.961 -20.039 1.00 97.06 84 LEU A N 1
ATOM 686 C CA . LEU A 1 84 ? -15.984 1.916 -18.834 1.00 97.06 84 LEU A CA 1
ATOM 687 C C . LEU A 1 84 ? -17.482 1.936 -19.171 1.00 97.06 84 LEU A C 1
ATOM 689 O O . LEU A 1 84 ? -18.242 1.143 -18.611 1.00 97.06 84 LEU A O 1
ATOM 693 N N . LYS A 1 85 ? -17.908 2.759 -20.138 1.00 96.44 85 LYS A N 1
ATOM 694 C CA . LYS A 1 85 ? -19.315 2.848 -20.577 1.00 96.44 85 LYS A CA 1
ATOM 695 C C . LYS A 1 85 ? -19.895 1.509 -21.035 1.00 96.44 85 LYS A C 1
ATOM 697 O O . LYS A 1 85 ? -21.083 1.268 -20.842 1.00 96.44 85 LYS A O 1
ATOM 702 N N . LYS A 1 86 ? -19.074 0.601 -21.576 1.00 94.69 86 LYS A N 1
ATOM 703 C CA . LYS A 1 86 ? -19.514 -0.756 -21.968 1.00 94.69 86 LYS A CA 1
ATOM 704 C C . LYS A 1 86 ? -20.017 -1.588 -20.783 1.00 94.69 86 LYS A C 1
ATOM 706 O O . LYS A 1 86 ? -20.756 -2.545 -20.997 1.00 94.69 86 LYS A O 1
ATOM 711 N N . PHE A 1 87 ? -19.595 -1.261 -19.561 1.00 93.44 87 PHE A N 1
ATOM 712 C CA . PHE A 1 87 ? -19.923 -2.015 -18.349 1.00 93.44 87 PHE A CA 1
ATOM 713 C C . PHE A 1 87 ? -20.963 -1.319 -17.466 1.00 93.44 87 PHE A C 1
ATOM 715 O O . PHE A 1 87 ? -21.563 -1.998 -16.645 1.00 93.44 87 PHE A O 1
ATOM 722 N N . ALA A 1 88 ? -21.216 -0.021 -17.656 1.00 91.50 88 ALA A N 1
ATOM 723 C CA . ALA A 1 88 ? -22.124 0.783 -16.828 1.00 91.50 88 ALA A CA 1
ATOM 724 C C . ALA A 1 88 ? -23.609 0.704 -17.258 1.00 91.50 88 ALA A C 1
ATOM 726 O O . ALA A 1 88 ? -24.386 1.605 -16.978 1.00 91.50 88 ALA A O 1
ATOM 727 N N . ILE A 1 89 ? -24.028 -0.345 -17.983 1.00 87.06 89 ILE A N 1
ATOM 728 C CA . ILE A 1 89 ? -25.357 -0.413 -18.637 1.00 87.06 89 ILE A CA 1
ATOM 729 C C . ILE A 1 89 ? -26.520 -0.365 -17.631 1.00 87.06 89 ILE A C 1
ATOM 731 O O . ILE A 1 89 ? -27.591 0.143 -17.955 1.00 87.06 89 ILE A O 1
ATOM 735 N N . MET A 1 90 ? -26.329 -0.935 -16.441 1.00 85.25 90 MET A N 1
ATOM 736 C CA . MET A 1 90 ? -27.348 -1.016 -15.385 1.00 85.25 90 MET A CA 1
ATOM 737 C C . MET A 1 90 ? -26.959 -0.234 -14.128 1.00 85.25 90 MET A C 1
ATOM 739 O O . MET A 1 90 ? -27.651 -0.350 -13.123 1.00 85.25 90 MET A O 1
ATOM 743 N N . ASP A 1 91 ? -25.844 0.492 -14.167 1.00 93.25 91 ASP A N 1
ATOM 744 C CA . ASP A 1 91 ? -25.329 1.226 -13.018 1.00 93.25 91 ASP A CA 1
ATOM 745 C C . ASP A 1 91 ? -25.677 2.707 -13.180 1.00 93.25 91 ASP A C 1
ATOM 747 O O . ASP A 1 91 ? -25.517 3.274 -14.264 1.00 93.25 91 ASP A O 1
ATOM 751 N N . GLU A 1 92 ? -26.129 3.345 -12.104 1.00 94.56 92 GLU A N 1
ATOM 752 C CA . GLU A 1 92 ? -26.360 4.791 -12.083 1.00 94.56 92 GLU A CA 1
ATOM 753 C C . GLU A 1 92 ? -25.017 5.524 -11.985 1.00 94.56 92 GLU A C 1
ATOM 755 O O . GLU A 1 92 ? -24.592 5.941 -10.906 1.00 94.56 92 GLU A O 1
ATOM 760 N N . VAL A 1 93 ? -24.307 5.603 -13.118 1.00 96.88 93 VAL A N 1
ATOM 761 C CA . VAL A 1 93 ? -22.973 6.207 -13.242 1.00 96.88 93 VAL A CA 1
ATOM 762 C C . VAL A 1 93 ? -22.838 6.984 -14.553 1.00 96.88 93 VAL A C 1
ATOM 764 O O . VAL A 1 93 ? -23.072 6.464 -15.645 1.00 96.88 93 VAL A O 1
ATOM 767 N N . GLU A 1 94 ? -22.368 8.222 -14.451 1.00 96.75 94 GLU A N 1
ATOM 768 C CA . GLU A 1 94 ? -22.070 9.121 -15.559 1.00 96.75 94 GLU A CA 1
ATOM 769 C C . GLU A 1 94 ? -20.574 9.451 -15.621 1.00 96.75 94 GLU A C 1
ATOM 771 O O . GLU A 1 94 ? -19.886 9.524 -14.601 1.00 96.75 94 GLU A O 1
ATOM 776 N N . PHE A 1 95 ? -20.079 9.681 -16.841 1.00 97.00 95 PHE A N 1
ATOM 777 C CA . PHE A 1 95 ? -18.681 10.019 -17.107 1.00 97.00 95 PHE A CA 1
ATOM 778 C C . PHE A 1 95 ? -18.597 11.343 -17.866 1.00 97.00 95 PHE A C 1
ATOM 780 O O . PHE A 1 95 ? -19.152 11.445 -18.968 1.00 97.00 95 PHE A O 1
ATOM 787 N N . SER A 1 96 ? -17.861 12.320 -17.333 1.00 95.69 96 SER A N 1
ATOM 788 C CA . SER A 1 96 ? -17.604 13.600 -18.004 1.00 95.69 96 SER A CA 1
ATOM 789 C C . SER A 1 96 ? -16.111 13.892 -18.097 1.00 95.69 96 SER A C 1
ATOM 791 O O . SER A 1 96 ? -15.350 13.715 -17.149 1.00 95.69 96 SER A O 1
ATOM 793 N N . LYS A 1 97 ? -15.675 14.334 -19.277 1.00 93.19 97 LYS A N 1
ATOM 794 C CA . LYS A 1 97 ? -14.321 14.850 -19.478 1.00 93.19 97 LYS A CA 1
ATOM 795 C C . LYS A 1 97 ? -14.307 16.315 -19.076 1.00 93.19 97 LYS A C 1
ATOM 797 O O . LYS A 1 97 ? -15.091 17.099 -19.610 1.00 93.19 97 LYS A O 1
ATOM 802 N N . GLU A 1 98 ? -13.393 16.677 -18.189 1.00 83.94 98 GLU A N 1
ATOM 803 C CA . GLU A 1 98 ? -13.209 18.062 -17.775 1.00 83.94 98 GLU A CA 1
ATOM 804 C C . GLU A 1 98 ? -12.058 18.696 -18.564 1.00 83.94 98 GLU A C 1
ATOM 806 O O . GLU A 1 98 ? -11.000 18.096 -18.754 1.00 83.94 98 GLU A O 1
ATOM 811 N N . ASN A 1 99 ? -12.252 19.933 -19.024 1.00 80.88 99 ASN A N 1
ATOM 812 C CA . ASN A 1 99 ? -11.188 20.729 -19.642 1.00 80.88 99 ASN A CA 1
ATOM 813 C C . ASN A 1 99 ? -10.449 21.516 -18.553 1.00 80.88 99 ASN A C 1
ATOM 815 O O . ASN A 1 99 ? -10.557 22.740 -18.467 1.00 80.88 99 ASN A O 1
ATOM 819 N N . GLU A 1 100 ? -9.746 20.795 -17.686 1.00 85.62 100 GLU A N 1
ATOM 820 C CA . GLU A 1 100 ? -8.971 21.358 -16.580 1.00 85.62 100 GLU A CA 1
ATOM 821 C C . GLU A 1 100 ? -7.474 21.299 -16.893 1.00 85.62 100 GLU A C 1
ATOM 823 O O . GLU A 1 100 ? -6.960 20.302 -17.397 1.00 85.62 100 GLU A O 1
ATOM 828 N N . THR A 1 101 ? -6.756 22.369 -16.559 1.00 80.94 101 THR A N 1
ATOM 829 C CA . THR A 1 101 ? -5.294 22.346 -16.505 1.00 80.94 101 THR A CA 1
ATOM 830 C C . THR A 1 101 ? -4.874 21.712 -15.185 1.00 80.94 101 THR A C 1
ATOM 832 O O . THR A 1 101 ? -5.295 22.163 -14.114 1.00 80.94 101 THR A O 1
ATOM 835 N N . LEU A 1 102 ? -4.043 20.673 -15.263 1.00 84.94 102 LEU A N 1
ATOM 836 C CA . LEU A 1 102 ? -3.476 20.002 -14.099 1.00 84.94 102 LEU A CA 1
ATOM 837 C C . LEU A 1 102 ? -2.203 20.721 -13.663 1.00 84.94 102 LEU A C 1
ATOM 839 O O . LEU A 1 102 ? -1.221 20.780 -14.402 1.00 84.94 102 LEU A O 1
ATOM 843 N N . ILE A 1 103 ? -2.233 21.263 -12.451 1.00 84.25 103 ILE A N 1
ATOM 844 C CA . ILE A 1 103 ? -1.138 22.038 -11.879 1.00 84.25 103 ILE A CA 1
ATOM 845 C C . ILE A 1 103 ? -0.533 21.236 -10.739 1.00 84.25 103 ILE A C 1
ATOM 847 O O . ILE A 1 103 ? -1.242 20.842 -9.809 1.00 84.25 103 ILE A O 1
ATOM 851 N N . VAL A 1 104 ? 0.778 21.019 -10.809 1.00 86.25 104 VAL A N 1
ATOM 852 C CA . VAL A 1 104 ? 1.508 20.190 -9.852 1.00 86.25 104 VAL A CA 1
ATOM 853 C C . VAL A 1 104 ? 2.623 20.951 -9.154 1.00 86.25 104 VAL A C 1
ATOM 855 O O . VAL A 1 104 ? 3.281 21.803 -9.747 1.00 86.25 104 VAL A O 1
ATOM 858 N N . GLY A 1 105 ? 2.846 20.628 -7.886 1.00 85.00 105 GLY A N 1
ATOM 859 C CA . GLY A 1 105 ? 3.949 21.152 -7.080 1.00 85.00 105 GLY A CA 1
ATOM 860 C C . GLY A 1 105 ? 4.420 20.102 -6.081 1.00 85.00 105 GLY A C 1
ATOM 861 O O . GLY A 1 105 ? 3.615 19.299 -5.615 1.00 85.00 105 GLY A O 1
ATOM 862 N N . ASN A 1 106 ? 5.704 20.062 -5.758 1.00 80.00 106 ASN A N 1
ATOM 863 C CA . ASN A 1 106 ? 6.297 19.013 -4.923 1.00 80.00 106 ASN A CA 1
ATOM 864 C C . ASN A 1 106 ? 7.094 19.554 -3.727 1.00 80.00 106 ASN A C 1
ATOM 866 O O . ASN A 1 106 ? 7.772 18.783 -3.050 1.00 80.00 106 ASN A O 1
ATOM 870 N N . GLU A 1 107 ? 7.024 20.858 -3.464 1.00 85.06 107 GLU A N 1
ATOM 871 C CA . GLU A 1 107 ? 7.650 21.457 -2.290 1.00 85.06 107 GLU A CA 1
ATOM 872 C C . GLU A 1 107 ? 6.757 21.343 -1.054 1.00 85.06 107 GLU A C 1
ATOM 874 O O . GLU A 1 107 ? 5.534 21.429 -1.139 1.00 85.06 107 GLU A O 1
ATOM 879 N N . ASP A 1 108 ? 7.384 21.231 0.116 1.00 85.81 108 ASP A N 1
ATOM 880 C CA . ASP A 1 108 ? 6.730 21.150 1.426 1.00 85.81 108 ASP A CA 1
ATOM 881 C C . ASP A 1 108 ? 5.609 22.195 1.611 1.00 85.81 108 ASP A C 1
ATOM 883 O O . ASP A 1 108 ? 4.492 21.845 1.984 1.00 85.81 108 ASP A O 1
ATOM 887 N N . ASN A 1 109 ? 5.868 23.470 1.294 1.00 85.06 109 ASN A N 1
ATOM 888 C CA . ASN A 1 109 ? 4.863 24.534 1.427 1.00 85.06 109 ASN A CA 1
ATOM 889 C C . ASN A 1 109 ? 3.682 24.346 0.461 1.00 85.06 109 ASN A C 1
ATOM 891 O O . ASN A 1 109 ? 2.536 24.584 0.831 1.00 85.06 109 ASN A O 1
ATOM 895 N N . GLN A 1 110 ? 3.945 23.877 -0.761 1.00 86.75 110 GLN A N 1
ATOM 896 C CA . GLN A 1 110 ? 2.899 23.600 -1.748 1.00 86.75 110 GLN A CA 1
ATOM 897 C C . GLN A 1 110 ? 2.045 22.405 -1.319 1.00 86.75 110 GLN A C 1
ATOM 899 O O . GLN A 1 110 ? 0.829 22.437 -1.483 1.00 86.75 110 GLN A O 1
ATOM 904 N N . LEU A 1 111 ? 2.668 21.371 -0.743 1.00 86.19 111 LEU A N 1
ATOM 905 C CA . LEU A 1 111 ? 1.979 20.207 -0.188 1.00 86.19 111 LEU A CA 1
ATOM 906 C C . LEU A 1 111 ? 1.062 20.603 0.975 1.00 86.19 111 LEU A C 1
ATOM 908 O O . LEU A 1 111 ? -0.085 20.166 1.021 1.00 86.19 111 LEU A O 1
ATOM 912 N N . LEU A 1 112 ? 1.525 21.471 1.877 1.00 85.56 112 LEU A N 1
ATOM 913 C CA . LEU A 1 112 ? 0.717 21.974 2.993 1.00 85.56 112 LEU A CA 1
ATOM 914 C C . LEU A 1 112 ? -0.521 22.762 2.534 1.00 85.56 112 LEU A C 1
ATOM 916 O O . LEU A 1 112 ? -1.570 22.677 3.168 1.00 85.56 112 LEU A O 1
ATOM 920 N N . GLU A 1 113 ? -0.420 23.495 1.425 1.00 83.69 113 GLU A N 1
ATOM 921 C CA . GLU A 1 113 ? -1.509 24.301 0.847 1.00 83.69 113 GLU A CA 1
ATOM 922 C C . GLU A 1 113 ? -2.309 23.563 -0.245 1.00 83.69 113 GLU A C 1
ATOM 924 O O . GLU A 1 113 ? -3.102 24.170 -0.971 1.00 83.69 113 GLU A O 1
ATOM 929 N N . ALA A 1 114 ? -2.074 22.262 -0.424 1.00 82.81 114 ALA A N 1
ATOM 930 C CA . ALA A 1 114 ? -2.646 21.501 -1.524 1.00 82.81 114 ALA A CA 1
ATOM 931 C C . ALA A 1 114 ? -4.091 21.073 -1.254 1.00 82.81 114 ALA A C 1
ATOM 933 O O . ALA A 1 114 ? -4.382 20.435 -0.235 1.00 82.81 114 ALA A O 1
ATOM 934 N N . ASP A 1 115 ? -4.974 21.275 -2.233 1.00 80.62 115 ASP A N 1
ATOM 935 C CA . ASP A 1 115 ? -6.328 20.714 -2.204 1.00 80.62 115 ASP A CA 1
ATOM 936 C C . ASP A 1 115 ? -6.294 19.187 -2.264 1.00 80.62 115 ASP A C 1
ATOM 938 O O . ASP A 1 115 ? -6.960 18.517 -1.475 1.00 80.62 115 ASP A O 1
ATOM 942 N N . TYR A 1 116 ? -5.422 18.641 -3.114 1.00 83.62 116 TYR A N 1
ATOM 943 C CA . TYR A 1 116 ? -5.175 17.211 -3.255 1.00 83.62 116 TYR A CA 1
ATOM 944 C C . TYR A 1 116 ? -3.683 16.933 -3.144 1.00 83.62 116 TYR A C 1
ATOM 946 O O . TYR A 1 116 ? -2.867 17.651 -3.718 1.00 83.62 116 TYR A O 1
ATOM 954 N N . ILE A 1 117 ? -3.328 15.878 -2.417 1.00 84.56 117 ILE A N 1
ATOM 955 C CA . ILE A 1 117 ? -1.966 15.351 -2.407 1.00 84.56 117 ILE A CA 1
ATOM 956 C C . ILE A 1 117 ? -2.070 13.940 -2.927 1.00 84.56 117 ILE A C 1
ATOM 958 O O . ILE A 1 117 ? -2.811 13.122 -2.379 1.00 84.56 117 ILE A O 1
ATOM 962 N N . ILE A 1 118 ? -1.344 13.674 -4.001 1.00 84.25 118 ILE A N 1
ATOM 963 C CA . ILE A 1 118 ? -1.284 12.343 -4.576 1.00 84.25 118 ILE A CA 1
ATOM 964 C C . ILE A 1 118 ? 0.163 11.885 -4.597 1.00 84.25 118 ILE A C 1
ATOM 966 O O . ILE A 1 118 ? 1.084 12.682 -4.797 1.00 84.25 118 ILE A O 1
ATOM 970 N N . ASN A 1 119 ? 0.372 10.589 -4.389 1.00 81.69 119 ASN A N 1
ATOM 971 C CA . ASN A 1 119 ? 1.681 9.990 -4.581 1.00 81.69 119 ASN A CA 1
ATOM 972 C C . ASN A 1 119 ? 1.928 9.768 -6.079 1.00 81.69 119 ASN A C 1
ATOM 974 O O . ASN A 1 119 ? 1.831 8.653 -6.589 1.00 81.69 119 ASN A O 1
ATOM 978 N N . PHE A 1 120 ? 2.192 10.853 -6.800 1.00 86.38 120 PHE A N 1
ATOM 979 C CA . PHE A 1 120 ? 2.379 10.830 -8.241 1.00 86.38 120 PHE A CA 1
ATOM 980 C C . PHE A 1 120 ? 3.759 10.274 -8.590 1.00 86.38 120 PHE A C 1
ATOM 982 O O . PHE A 1 120 ? 4.785 10.893 -8.313 1.00 86.38 120 PHE A O 1
ATOM 989 N N . LEU A 1 121 ? 3.773 9.085 -9.192 1.00 84.62 121 LEU A N 1
ATOM 990 C CA . LEU A 1 121 ? 4.966 8.359 -9.624 1.00 84.62 121 LEU A CA 1
ATOM 991 C C . LEU A 1 121 ? 5.979 8.256 -8.481 1.00 84.62 121 LEU A C 1
ATOM 993 O O . LEU A 1 121 ? 7.143 8.612 -8.639 1.00 84.62 121 LEU A O 1
ATOM 997 N N . GLY A 1 122 ? 5.497 7.837 -7.305 1.00 77.50 122 GLY A N 1
ATOM 998 C CA . GLY A 1 122 ? 6.299 7.645 -6.095 1.00 77.50 122 GLY A CA 1
ATOM 999 C C . GLY A 1 122 ? 6.825 8.928 -5.449 1.00 77.50 122 GLY A C 1
ATOM 1000 O O . GLY A 1 122 ? 7.791 8.871 -4.687 1.00 77.50 122 GLY A O 1
ATOM 1001 N N . LYS A 1 123 ? 6.229 10.086 -5.759 1.00 81.50 123 LYS A N 1
ATOM 1002 C CA . LYS A 1 123 ? 6.497 11.347 -5.066 1.00 81.50 123 LYS A CA 1
ATOM 1003 C C . LYS A 1 123 ? 5.204 12.009 -4.587 1.00 81.50 123 LYS A C 1
ATOM 1005 O O . LYS A 1 123 ? 4.305 12.232 -5.403 1.00 81.50 123 LYS A O 1
ATOM 1010 N N . PRO A 1 124 ? 5.129 12.435 -3.313 1.00 85.62 124 PRO A N 1
ATOM 1011 C CA . PRO A 1 124 ? 4.089 13.346 -2.865 1.00 85.62 124 PRO A CA 1
ATOM 1012 C C . PRO A 1 124 ? 4.079 14.593 -3.732 1.00 85.62 124 PRO A C 1
ATOM 1014 O O . PRO A 1 124 ? 5.089 15.281 -3.882 1.00 85.62 124 PRO A O 1
ATOM 1017 N N . THR A 1 125 ? 2.929 14.843 -4.332 1.00 86.94 125 THR A N 1
ATOM 1018 C CA . THR A 1 125 ? 2.743 15.930 -5.275 1.00 86.94 125 THR A CA 1
ATOM 1019 C C . THR A 1 125 ? 1.410 16.586 -4.960 1.00 86.94 125 THR A C 1
ATOM 1021 O O . THR A 1 125 ? 0.377 15.922 -4.872 1.00 86.94 125 THR A O 1
ATOM 1024 N N . SER A 1 126 ? 1.446 17.895 -4.745 1.00 88.00 126 SER A N 1
ATOM 1025 C CA . SER A 1 126 ? 0.261 18.739 -4.677 1.00 88.00 126 SER A CA 1
ATOM 1026 C C . SER A 1 126 ? -0.376 18.790 -6.057 1.00 88.00 126 SER A C 1
ATOM 1028 O O . SER A 1 126 ? 0.319 18.987 -7.051 1.00 88.00 126 SER A O 1
ATOM 1030 N N . PHE A 1 127 ? -1.686 18.593 -6.114 1.00 86.44 127 PHE A N 1
ATOM 1031 C CA . PHE A 1 127 ? -2.473 18.676 -7.334 1.00 86.44 127 PHE A CA 1
ATOM 1032 C C . PHE A 1 127 ? -3.547 19.740 -7.171 1.00 86.44 127 PHE A C 1
ATOM 1034 O O . PHE A 1 127 ? -4.293 19.750 -6.187 1.00 86.44 127 PHE A O 1
ATOM 1041 N N . LYS A 1 128 ? -3.623 20.623 -8.165 1.00 84.12 128 LYS A N 1
ATOM 1042 C CA . LYS A 1 128 ? -4.671 21.630 -8.307 1.00 84.12 128 LYS A CA 1
ATOM 1043 C C . LYS A 1 128 ? -5.276 21.525 -9.700 1.00 84.12 128 LYS A C 1
ATOM 1045 O O . LYS A 1 128 ? -4.559 21.392 -10.692 1.00 84.12 128 LYS A O 1
ATOM 1050 N N . PHE A 1 129 ? -6.598 21.595 -9.753 1.00 84.31 129 PHE A N 1
ATOM 1051 C CA . PHE A 1 129 ? -7.358 21.666 -10.995 1.00 84.31 129 PHE A CA 1
ATOM 1052 C C . PHE A 1 129 ? -7.693 23.131 -11.258 1.00 84.31 129 PHE A C 1
ATOM 1054 O O . PHE A 1 129 ? -8.237 23.801 -10.381 1.00 84.31 129 PHE A O 1
ATOM 1061 N N . SER A 1 130 ? -7.355 23.638 -12.442 1.00 80.44 130 SER A N 1
ATOM 1062 C CA . SER A 1 130 ? -7.677 25.012 -12.834 1.00 80.44 130 SER A CA 1
ATOM 1063 C C . SER A 1 130 ? -8.425 25.042 -14.155 1.00 80.44 130 SER A C 1
ATOM 1065 O O . SER A 1 130 ? -7.996 24.431 -15.133 1.00 80.44 130 SER A O 1
ATOM 1067 N N . LYS A 1 131 ? -9.519 25.808 -14.199 1.00 76.12 131 LYS A N 1
ATOM 1068 C CA . LYS A 1 131 ? -10.206 26.163 -15.452 1.00 76.12 131 LYS A CA 1
ATOM 1069 C C . LYS A 1 131 ? -9.553 27.361 -16.147 1.00 76.12 131 LYS A C 1
ATOM 1071 O O . LYS A 1 131 ? -9.800 27.588 -17.327 1.00 76.12 131 LYS A O 1
ATOM 1076 N N . ASP A 1 132 ? -8.698 28.092 -15.434 1.00 70.75 132 ASP A N 1
ATOM 1077 C CA . ASP A 1 132 ? -7.932 29.198 -15.991 1.00 70.75 132 ASP A CA 1
ATOM 1078 C C . ASP A 1 132 ? -6.691 28.672 -16.715 1.00 70.75 132 ASP A C 1
ATOM 1080 O O . ASP A 1 132 ? -5.944 27.845 -16.178 1.00 70.75 132 ASP A O 1
ATOM 1084 N N . HIS A 1 133 ? -6.436 29.201 -17.914 1.00 59.62 133 HIS A N 1
ATOM 1085 C CA . HIS A 1 133 ? -5.186 28.983 -18.636 1.00 59.62 133 HIS A CA 1
ATOM 1086 C C . HIS A 1 133 ? -4.050 29.742 -17.948 1.00 59.62 133 HIS A C 1
ATOM 1088 O O . HIS A 1 133 ? -3.762 30.900 -18.251 1.00 59.62 133 HIS A O 1
ATOM 1094 N N . LEU A 1 134 ? -3.411 29.073 -16.997 1.00 63.19 134 LEU A N 1
ATOM 1095 C CA . LEU A 1 134 ? -2.242 29.573 -16.290 1.00 63.19 134 LEU A CA 1
ATOM 1096 C C . LEU A 1 134 ? -0.965 29.147 -17.029 1.00 63.19 134 LEU A C 1
ATOM 1098 O O . LEU A 1 134 ? -0.834 28.002 -17.463 1.00 63.19 134 LEU A O 1
ATOM 1102 N N . SER A 1 135 ? -0.013 30.068 -17.183 1.00 59.28 135 SER A N 1
ATOM 1103 C CA . SER A 1 135 ? 1.273 29.790 -17.829 1.00 59.28 135 SER A CA 1
ATOM 1104 C C . SER A 1 135 ? 2.261 29.199 -16.821 1.00 59.28 135 SER A C 1
ATOM 1106 O O . SER A 1 135 ? 2.922 29.940 -16.091 1.00 59.28 135 SER A O 1
ATOM 1108 N N . PHE A 1 136 ? 2.370 27.874 -16.787 1.00 66.62 136 PHE A N 1
ATOM 1109 C CA . PHE A 1 136 ? 3.412 27.161 -16.044 1.00 66.62 136 PHE A CA 1
ATOM 1110 C C . PHE A 1 136 ? 4.401 26.488 -17.001 1.00 66.62 136 PHE A C 1
ATOM 1112 O O . PHE A 1 136 ? 4.066 26.216 -18.154 1.00 66.62 136 PHE A O 1
ATOM 1119 N N . GLU A 1 137 ? 5.614 26.210 -16.519 1.00 70.81 137 GLU A N 1
ATOM 1120 C CA . GLU A 1 137 ? 6.565 25.338 -17.222 1.00 70.81 137 GLU A CA 1
ATOM 1121 C C . GLU A 1 137 ? 5.991 23.909 -17.306 1.00 70.81 137 GLU A C 1
ATOM 1123 O O . GLU A 1 137 ? 5.276 23.469 -16.400 1.00 70.81 137 GLU A O 1
ATOM 1128 N N . GLU A 1 138 ? 6.281 23.189 -18.393 1.00 73.31 138 GLU A N 1
ATOM 1129 C CA . GLU A 1 138 ? 5.864 21.792 -18.545 1.00 73.31 138 GLU A CA 1
ATOM 1130 C C . GLU A 1 138 ? 6.633 20.909 -17.559 1.00 73.31 138 GLU A C 1
ATOM 1132 O O . GLU A 1 138 ? 7.859 20.988 -17.440 1.00 73.31 138 GLU A O 1
ATOM 1137 N N . TYR A 1 139 ? 5.906 20.068 -16.826 1.00 73.88 139 TYR A N 1
ATOM 1138 C CA . TYR A 1 139 ? 6.520 19.120 -15.914 1.00 73.88 139 TYR A CA 1
ATOM 1139 C C . TYR A 1 139 ? 7.104 17.948 -16.712 1.00 73.88 139 TYR A C 1
ATOM 1141 O O . TYR A 1 139 ? 6.368 17.099 -17.217 1.00 73.88 139 TYR A O 1
ATOM 1149 N N . GLU A 1 140 ? 8.433 17.875 -16.823 1.00 75.00 140 GLU A N 1
ATOM 1150 C CA . GLU A 1 140 ? 9.106 16.759 -17.499 1.00 75.00 140 GLU A CA 1
ATOM 1151 C C . GLU A 1 140 ? 8.983 15.453 -16.689 1.00 75.00 140 GLU A C 1
ATOM 1153 O O . GLU A 1 140 ? 9.841 15.094 -15.877 1.00 75.00 140 GLU A O 1
ATOM 1158 N N . ILE A 1 141 ? 7.901 14.707 -16.926 1.00 83.62 141 ILE A N 1
ATOM 1159 C CA . ILE A 1 141 ? 7.605 13.456 -16.211 1.00 83.62 141 ILE A CA 1
ATOM 1160 C C . ILE A 1 141 ? 8.258 12.214 -16.793 1.00 83.62 141 ILE A C 1
ATOM 1162 O O . ILE A 1 141 ? 8.350 11.214 -16.088 1.00 83.62 141 ILE A O 1
ATOM 1166 N N . THR A 1 142 ? 8.741 12.248 -18.035 1.00 84.19 142 THR A N 1
ATOM 1167 C CA . THR A 1 142 ? 9.245 11.056 -18.740 1.00 84.19 142 THR A CA 1
ATOM 1168 C C . THR A 1 142 ? 10.323 10.328 -17.937 1.00 84.19 142 THR A C 1
ATOM 1170 O O . THR A 1 142 ? 10.350 9.099 -17.857 1.00 84.19 142 THR A O 1
ATOM 1173 N N . ARG A 1 143 ? 11.203 11.088 -17.271 1.00 85.19 143 ARG A N 1
ATOM 1174 C CA . ARG A 1 143 ? 12.217 10.520 -16.377 1.00 85.19 143 ARG A CA 1
ATOM 1175 C C . ARG A 1 143 ? 11.596 9.883 -15.134 1.00 85.19 143 ARG A C 1
ATOM 1177 O O . ARG A 1 143 ? 12.053 8.820 -14.727 1.00 85.19 143 ARG A O 1
ATOM 1184 N N . LEU A 1 144 ? 10.583 10.502 -14.527 1.00 85.88 144 LEU A N 1
ATOM 1185 C CA . LEU A 1 144 ? 9.882 9.941 -13.367 1.00 85.88 144 LEU A CA 1
ATOM 1186 C C . LEU A 1 144 ? 9.124 8.664 -13.736 1.00 85.88 144 LEU A C 1
ATOM 1188 O O . LEU A 1 144 ? 9.231 7.682 -13.011 1.00 85.88 144 LEU A O 1
ATOM 1192 N N . GLU A 1 145 ? 8.435 8.642 -14.877 1.00 89.69 145 GLU A N 1
ATOM 1193 C CA . GLU A 1 145 ? 7.760 7.451 -15.407 1.00 89.69 145 GLU A CA 1
ATOM 1194 C C . GLU A 1 145 ? 8.755 6.309 -15.618 1.00 89.69 145 GLU A C 1
ATOM 1196 O O . GLU A 1 145 ? 8.526 5.190 -15.151 1.00 89.69 145 GLU A O 1
ATOM 1201 N N . PHE A 1 146 ? 9.909 6.610 -16.227 1.00 90.62 146 PHE A N 1
ATOM 1202 C CA . PHE A 1 146 ? 10.997 5.651 -16.366 1.00 90.62 146 PHE A CA 1
ATOM 1203 C C . PHE A 1 146 ? 11.486 5.153 -15.002 1.00 90.62 146 PHE A C 1
ATOM 1205 O O . PHE A 1 146 ? 11.562 3.948 -14.795 1.00 90.62 146 PHE A O 1
ATOM 1212 N N . MET A 1 147 ? 11.796 6.050 -14.059 1.00 88.50 147 MET A N 1
ATOM 1213 C CA . MET A 1 147 ? 12.292 5.679 -12.727 1.00 88.50 147 MET A CA 1
ATOM 1214 C C . MET A 1 147 ? 11.262 4.902 -11.906 1.00 88.50 147 MET A C 1
ATOM 1216 O O . MET A 1 147 ? 11.647 4.090 -11.069 1.00 88.50 147 MET A O 1
ATOM 1220 N N . TYR A 1 148 ? 9.970 5.122 -12.127 1.00 90.00 148 TYR A N 1
ATOM 1221 C CA . TYR A 1 148 ? 8.904 4.362 -11.484 1.00 90.00 148 TYR A CA 1
ATOM 1222 C C . TYR A 1 148 ? 8.662 3.006 -12.171 1.00 90.00 148 TYR A C 1
ATOM 1224 O O . TYR A 1 148 ? 8.100 2.100 -11.568 1.00 90.00 148 TYR A O 1
ATOM 1232 N N . GLY A 1 149 ? 9.145 2.818 -13.404 1.00 91.88 149 GLY A N 1
ATOM 1233 C CA . GLY A 1 149 ? 8.999 1.573 -14.162 1.00 91.88 149 GLY A CA 1
ATOM 1234 C C . GLY A 1 149 ? 7.696 1.482 -14.956 1.00 91.88 149 GLY A C 1
ATOM 1235 O O . GLY A 1 149 ? 7.232 0.377 -15.252 1.00 91.88 149 GLY A O 1
ATOM 1236 N N . ILE A 1 150 ? 7.104 2.629 -15.299 1.00 92.25 150 ILE A N 1
ATOM 1237 C CA . ILE A 1 150 ? 5.920 2.714 -16.154 1.00 92.25 150 ILE A CA 1
ATOM 1238 C C . ILE A 1 150 ? 6.313 2.299 -17.585 1.00 92.25 150 ILE A C 1
ATOM 1240 O O . ILE A 1 150 ? 7.260 2.857 -18.146 1.00 92.25 150 ILE A O 1
ATOM 1244 N N . PRO A 1 151 ? 5.637 1.310 -18.201 1.00 91.81 151 PRO A N 1
ATOM 1245 C CA . PRO A 1 151 ? 5.856 0.981 -19.607 1.00 91.81 151 PRO A CA 1
ATOM 1246 C C . PRO A 1 151 ? 5.451 2.145 -20.516 1.00 91.81 151 PRO A C 1
ATOM 1248 O O . PRO A 1 151 ? 4.494 2.855 -20.222 1.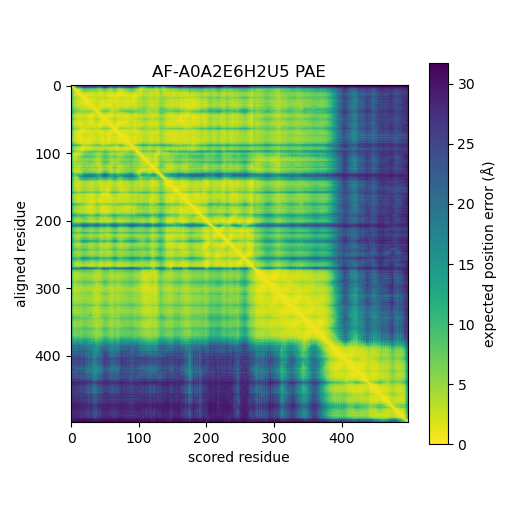00 91.81 151 PRO A O 1
ATOM 1251 N N . SER A 1 152 ? 6.123 2.302 -21.657 1.00 90.69 152 SER A N 1
ATOM 1252 C CA . SER A 1 152 ? 5.726 3.320 -22.630 1.00 90.69 152 SER A CA 1
ATOM 1253 C C . SER A 1 152 ? 4.317 3.056 -23.170 1.00 90.69 152 SER A C 1
ATOM 1255 O O . SER A 1 152 ? 3.920 1.910 -23.391 1.00 90.69 152 SER A O 1
ATOM 1257 N N . ILE A 1 153 ? 3.572 4.132 -23.423 1.00 90.88 153 ILE A N 1
ATOM 1258 C CA . ILE A 1 153 ? 2.186 4.058 -23.899 1.00 90.88 153 ILE A CA 1
ATOM 1259 C C . ILE A 1 153 ? 2.041 3.242 -25.198 1.00 90.88 153 ILE A C 1
ATOM 1261 O O . ILE A 1 153 ? 1.188 2.351 -25.212 1.00 90.88 153 ILE A O 1
ATOM 1265 N N . PRO A 1 154 ? 2.888 3.419 -26.238 1.00 90.00 154 PRO A N 1
ATOM 1266 C CA . PRO A 1 154 ? 2.806 2.586 -27.440 1.00 90.00 154 PRO A CA 1
ATOM 1267 C C . PRO A 1 154 ? 2.930 1.095 -27.126 1.00 90.00 154 PRO A C 1
ATOM 1269 O O . PRO A 1 154 ? 2.209 0.271 -27.674 1.00 90.00 154 PRO A O 1
ATOM 1272 N N . ARG A 1 155 ? 3.782 0.730 -26.160 1.00 88.69 155 ARG A N 1
ATOM 1273 C CA . ARG A 1 155 ? 3.953 -0.664 -25.747 1.00 88.69 155 ARG A CA 1
ATOM 1274 C C . ARG A 1 155 ? 2.690 -1.228 -25.090 1.00 88.69 155 ARG A C 1
ATOM 1276 O O . ARG A 1 155 ? 2.363 -2.392 -25.305 1.00 88.69 155 ARG A O 1
ATOM 1283 N N . ILE A 1 156 ? 1.985 -0.417 -24.299 1.00 91.31 156 ILE A N 1
ATOM 1284 C CA . ILE A 1 156 ? 0.708 -0.799 -23.677 1.00 91.31 156 ILE A CA 1
ATOM 1285 C C . ILE A 1 156 ? -0.356 -1.039 -24.759 1.00 91.31 156 ILE A C 1
ATOM 1287 O O . ILE A 1 156 ? -1.025 -2.070 -24.724 1.00 91.31 156 ILE A O 1
ATOM 1291 N N . GLN A 1 157 ? -0.475 -0.130 -25.733 1.00 87.94 157 GLN A N 1
ATOM 1292 C CA . GLN A 1 157 ? -1.508 -0.179 -26.775 1.00 87.94 157 GLN A CA 1
ATOM 1293 C C . GLN A 1 157 ? -1.240 -1.234 -27.865 1.00 87.94 157 GLN A C 1
ATOM 1295 O O . GLN A 1 157 ? -2.184 -1.856 -28.348 1.00 87.94 157 GLN A O 1
ATOM 1300 N N . GLU A 1 158 ? 0.022 -1.458 -28.246 1.00 88.25 158 GLU A N 1
ATOM 1301 C CA . GLU A 1 158 ? 0.384 -2.283 -29.409 1.00 88.25 158 GLU A CA 1
ATOM 1302 C C . GLU A 1 158 ? 0.862 -3.697 -29.043 1.00 88.25 158 GLU A C 1
ATOM 1304 O O . GLU A 1 158 ? 0.507 -4.660 -29.723 1.00 88.25 158 GLU A O 1
ATOM 1309 N N . GLU A 1 159 ? 1.675 -3.850 -27.988 1.00 85.31 159 GLU A N 1
ATOM 1310 C CA . GLU A 1 159 ? 2.304 -5.142 -27.655 1.00 85.31 159 GLU A CA 1
ATOM 1311 C C . GLU A 1 159 ? 1.451 -5.997 -26.697 1.00 85.31 159 GLU A C 1
ATOM 1313 O O . GLU A 1 159 ? 1.632 -7.212 -26.649 1.00 85.31 159 GLU A O 1
ATOM 1318 N N . GLY A 1 160 ? 0.521 -5.391 -25.945 1.00 86.50 160 GLY A N 1
ATOM 1319 C CA . GLY A 1 160 ? -0.323 -6.083 -24.965 1.00 86.50 160 GLY A CA 1
ATOM 1320 C C . GLY A 1 160 ? 0.482 -6.675 -23.801 1.00 86.50 160 GLY A C 1
ATOM 1321 O O . GLY A 1 160 ? 0.869 -7.841 -23.815 1.00 86.50 160 GLY A O 1
ATOM 1322 N N . ILE A 1 161 ? 0.713 -5.878 -22.758 1.00 93.06 161 ILE A N 1
ATOM 1323 C CA . ILE A 1 161 ? 1.578 -6.250 -21.626 1.00 93.06 161 ILE A CA 1
ATOM 1324 C C . ILE A 1 161 ? 0.734 -6.791 -20.472 1.00 93.06 161 ILE A C 1
ATOM 1326 O O . ILE A 1 161 ? -0.225 -6.140 -20.062 1.00 93.06 161 ILE A O 1
ATOM 1330 N N . LEU A 1 162 ? 1.105 -7.929 -19.878 1.00 95.19 162 LEU A N 1
ATOM 1331 C CA . LEU A 1 162 ? 0.444 -8.411 -18.661 1.00 95.19 162 LEU A CA 1
ATOM 1332 C C . LEU A 1 162 ? 0.766 -7.485 -17.486 1.00 95.19 162 LEU A C 1
ATOM 1334 O O . LEU A 1 162 ? 1.931 -7.155 -17.262 1.00 95.19 162 LEU A O 1
ATOM 1338 N N . VAL A 1 163 ? -0.229 -7.144 -16.664 1.00 95.75 163 VAL A N 1
ATOM 1339 C CA . VAL A 1 163 ? -0.014 -6.287 -15.482 1.00 95.75 163 VAL A CA 1
ATOM 1340 C C . VAL A 1 163 ? 1.069 -6.855 -14.552 1.00 95.75 163 VAL A C 1
ATOM 1342 O O . VAL A 1 163 ? 1.902 -6.104 -14.051 1.00 95.75 163 VAL A O 1
ATOM 1345 N N . ASN A 1 164 ? 1.158 -8.187 -14.433 1.00 94.62 164 ASN A N 1
ATOM 1346 C CA . ASN A 1 164 ? 2.173 -8.910 -13.654 1.00 94.62 164 ASN A CA 1
ATOM 1347 C C . ASN A 1 164 ? 3.626 -8.677 -14.124 1.00 94.62 164 ASN A C 1
ATOM 1349 O O . ASN A 1 164 ? 4.573 -8.952 -13.386 1.00 94.62 164 ASN A O 1
ATOM 1353 N N . GLN A 1 165 ? 3.827 -8.203 -15.358 1.00 93.38 165 GLN A N 1
ATOM 1354 C CA . GLN A 1 165 ? 5.145 -7.865 -15.914 1.00 93.38 165 GLN A CA 1
ATOM 1355 C C . GLN A 1 165 ? 5.559 -6.416 -15.616 1.00 93.38 165 GLN A C 1
ATOM 1357 O O . GLN A 1 165 ? 6.680 -6.016 -15.940 1.00 93.38 165 GLN A O 1
ATOM 1362 N N . THR A 1 166 ? 4.670 -5.633 -15.009 1.00 93.44 166 THR A N 1
ATOM 1363 C CA . THR A 1 166 ? 4.834 -4.195 -14.768 1.00 93.44 166 THR A CA 1
ATOM 1364 C C . THR A 1 166 ? 4.922 -3.892 -13.275 1.00 93.44 166 THR A C 1
ATOM 1366 O O . THR A 1 166 ? 4.715 -4.775 -12.444 1.00 93.44 166 THR A O 1
ATOM 1369 N N . VAL A 1 167 ? 5.215 -2.639 -12.928 1.00 91.25 167 VAL A N 1
ATOM 1370 C CA . VAL A 1 167 ? 5.212 -2.165 -11.535 1.00 91.25 167 VAL A CA 1
ATOM 1371 C C . VAL A 1 167 ? 3.803 -2.165 -10.914 1.00 91.25 167 VAL A C 1
ATOM 1373 O O . VAL A 1 167 ? 3.647 -2.346 -9.712 1.00 91.25 167 VAL A O 1
ATOM 1376 N N . PHE A 1 168 ? 2.749 -2.061 -11.732 1.00 93.81 168 PHE A N 1
ATOM 1377 C CA . PHE A 1 168 ? 1.364 -1.954 -11.258 1.00 93.81 168 PHE A CA 1
ATOM 1378 C C . PHE A 1 168 ? 0.866 -3.180 -10.490 1.00 93.81 168 PHE A C 1
ATOM 1380 O O . PHE A 1 168 ? -0.061 -3.049 -9.696 1.00 93.81 168 PHE A O 1
ATOM 1387 N N . VAL A 1 169 ? 1.453 -4.363 -10.706 1.00 93.06 169 VAL A N 1
ATOM 1388 C CA . VAL A 1 169 ? 1.075 -5.556 -9.931 1.00 93.06 169 VAL A CA 1
ATOM 1389 C C . VAL A 1 169 ? 1.407 -5.413 -8.448 1.00 93.06 169 VAL A C 1
ATOM 1391 O O . VAL A 1 169 ? 0.677 -5.950 -7.624 1.00 93.06 169 VAL A O 1
ATOM 1394 N N . ASP A 1 170 ? 2.460 -4.664 -8.118 1.00 87.88 170 ASP A N 1
ATOM 1395 C CA . ASP A 1 170 ? 2.854 -4.421 -6.730 1.00 87.88 170 ASP A CA 1
ATOM 1396 C C . ASP A 1 170 ? 2.170 -3.154 -6.191 1.00 87.88 170 ASP A C 1
ATOM 1398 O O . ASP A 1 170 ? 1.699 -3.134 -5.060 1.00 87.88 170 ASP A O 1
ATOM 1402 N N . GLU A 1 171 ? 2.061 -2.111 -7.024 1.00 87.50 171 GLU A N 1
ATOM 1403 C CA . GLU A 1 171 ? 1.665 -0.767 -6.571 1.00 87.50 171 GLU A CA 1
ATOM 1404 C C . GLU A 1 171 ? 0.160 -0.462 -6.697 1.00 87.50 171 GLU A C 1
ATOM 1406 O O . GLU A 1 171 ? -0.352 0.425 -6.018 1.00 87.50 171 GLU A O 1
ATOM 1411 N N . ALA A 1 172 ? -0.566 -1.146 -7.590 1.00 91.88 172 ALA A N 1
ATOM 1412 C CA . ALA A 1 172 ? -1.949 -0.796 -7.952 1.00 91.88 172 ALA A CA 1
ATOM 1413 C C . ALA A 1 172 ? -2.947 -1.958 -7.849 1.00 91.88 172 ALA A C 1
ATOM 1415 O O . ALA A 1 172 ? -4.163 -1.738 -7.892 1.00 91.88 172 ALA A O 1
ATOM 1416 N N . VAL A 1 173 ? -2.471 -3.203 -7.763 1.00 94.06 173 VAL A N 1
ATOM 1417 C CA . VAL A 1 173 ? -3.325 -4.391 -7.674 1.00 94.06 173 VAL A CA 1
ATOM 1418 C C . VAL A 1 173 ? -3.536 -4.773 -6.215 1.00 94.06 173 VAL A C 1
ATOM 1420 O O . VAL A 1 173 ? -2.612 -5.185 -5.522 1.00 94.06 173 VAL A O 1
ATOM 1423 N N . SER A 1 174 ? -4.784 -4.700 -5.752 1.00 92.25 174 SER A N 1
ATOM 1424 C CA . SER A 1 174 ? -5.144 -5.229 -4.438 1.00 92.25 174 SER A CA 1
ATOM 1425 C C . SER A 1 174 ? -5.472 -6.722 -4.519 1.00 92.25 174 SER A C 1
ATOM 1427 O O . SER A 1 174 ? -6.326 -7.164 -5.293 1.00 92.25 174 SER A O 1
ATOM 1429 N N . ASN A 1 175 ? -4.815 -7.507 -3.664 1.00 85.00 175 ASN A N 1
ATOM 1430 C CA . ASN A 1 175 ? -5.085 -8.938 -3.514 1.00 85.00 175 ASN A CA 1
ATOM 1431 C C . ASN A 1 175 ? -6.280 -9.232 -2.592 1.00 85.00 175 ASN A C 1
ATOM 1433 O O . ASN A 1 175 ? -6.875 -10.312 -2.691 1.00 85.00 175 ASN A O 1
ATOM 1437 N N . GLU A 1 176 ? -6.645 -8.264 -1.752 1.00 83.50 176 GLU A N 1
ATOM 1438 C CA . GLU A 1 176 ? -7.612 -8.389 -0.653 1.00 83.50 176 GLU A CA 1
ATOM 1439 C C . GLU A 1 176 ? -8.998 -7.831 -1.003 1.00 83.50 176 GLU A C 1
ATOM 1441 O O . GLU A 1 176 ? -9.974 -8.136 -0.322 1.00 83.50 176 GLU A O 1
ATOM 1446 N N . LYS A 1 177 ? -9.106 -7.037 -2.077 1.00 89.38 177 LYS A N 1
ATOM 1447 C CA . LYS A 1 177 ? -10.374 -6.433 -2.502 1.00 89.38 177 LYS A CA 1
ATOM 1448 C C . LYS A 1 177 ? -11.354 -7.440 -3.112 1.00 89.38 177 LYS A C 1
ATOM 1450 O O . LYS A 1 177 ? -10.993 -8.552 -3.511 1.00 89.38 177 LYS A O 1
ATOM 1455 N N . GLY A 1 178 ? -12.592 -6.971 -3.281 1.00 86.19 178 GLY A N 1
ATOM 1456 C CA . GLY A 1 178 ? -13.637 -7.649 -4.050 1.00 86.19 178 GLY A CA 1
ATOM 1457 C C . GLY A 1 178 ? -13.269 -7.905 -5.521 1.00 86.19 178 GLY A C 1
ATOM 1458 O O . GLY A 1 178 ? -12.215 -7.496 -6.011 1.00 86.19 178 GLY A O 1
ATOM 1459 N N . CYS A 1 179 ? -14.149 -8.614 -6.233 1.00 91.19 179 CYS A N 1
ATOM 1460 C CA . CYS A 1 179 ? -13.856 -9.084 -7.585 1.00 91.19 179 CYS A CA 1
ATOM 1461 C C . CYS A 1 179 ? -13.679 -7.942 -8.594 1.00 91.19 179 CYS A C 1
ATOM 1463 O O . CYS A 1 179 ? -14.481 -7.015 -8.602 1.00 91.19 179 CYS A O 1
ATOM 1465 N N . TYR A 1 180 ? -12.684 -8.049 -9.480 1.00 94.88 180 TYR A N 1
ATOM 1466 C CA . TYR A 1 180 ? -12.525 -7.148 -10.628 1.00 94.88 180 TYR A CA 1
ATOM 1467 C C . TYR A 1 180 ? -12.196 -7.908 -11.922 1.00 94.88 180 TYR A C 1
ATOM 1469 O O . TYR A 1 180 ? -11.751 -9.061 -11.902 1.00 94.88 180 TYR A O 1
ATOM 1477 N N . VAL A 1 181 ? -12.427 -7.271 -13.074 1.00 94.94 181 VAL A N 1
ATOM 1478 C CA . VAL A 1 181 ? -12.177 -7.876 -14.395 1.00 94.94 181 VAL A CA 1
ATOM 1479 C C . VAL A 1 181 ? -10.722 -8.345 -14.525 1.00 94.94 181 VAL A C 1
ATOM 1481 O O . VAL A 1 181 ? -9.793 -7.584 -14.296 1.00 94.94 181 VAL A O 1
ATOM 1484 N N . GLY A 1 182 ? -10.514 -9.609 -14.909 1.00 94.25 182 GLY A N 1
ATOM 1485 C CA . GLY A 1 182 ? -9.177 -10.180 -15.131 1.00 94.25 182 GLY A CA 1
ATOM 1486 C C . GLY A 1 182 ? -8.430 -10.626 -13.868 1.00 94.25 182 GLY A C 1
ATOM 1487 O O . GLY A 1 182 ? -7.358 -11.219 -13.987 1.00 94.25 182 GLY A O 1
ATOM 1488 N N . GLN A 1 183 ? -8.996 -10.418 -12.672 1.00 94.69 183 GLN A N 1
ATOM 1489 C CA . GLN A 1 183 ? -8.364 -10.750 -11.389 1.00 94.69 183 GLN A CA 1
ATOM 1490 C C . GLN A 1 183 ? -7.929 -12.214 -11.274 1.00 94.69 183 GLN A C 1
ATOM 1492 O O . GLN A 1 183 ? -6.851 -12.476 -10.749 1.00 94.69 183 GLN A O 1
ATOM 1497 N N . GLU A 1 184 ? -8.727 -13.171 -11.757 1.00 93.00 184 GLU A N 1
ATOM 1498 C CA . GLU A 1 184 ? -8.376 -14.598 -11.693 1.00 93.00 184 GLU A CA 1
ATOM 1499 C C . GLU A 1 184 ? -7.068 -14.883 -12.442 1.00 93.00 184 GLU A C 1
ATOM 1501 O O . GLU A 1 184 ? -6.176 -15.543 -11.910 1.00 93.00 184 GLU A O 1
ATOM 1506 N N . THR A 1 185 ? -6.913 -14.319 -13.643 1.00 93.19 185 THR A N 1
ATOM 1507 C CA . THR A 1 185 ? -5.691 -14.453 -14.441 1.00 93.19 185 THR A CA 1
ATOM 1508 C C . THR A 1 185 ? -4.496 -13.825 -13.724 1.00 93.19 185 THR A C 1
ATOM 1510 O O . THR A 1 185 ? -3.453 -14.469 -13.595 1.00 93.19 185 THR A O 1
ATOM 1513 N N . VAL A 1 186 ? -4.663 -12.608 -13.193 1.00 93.94 186 VAL A N 1
ATOM 1514 C CA . VAL A 1 186 ? -3.612 -11.888 -12.454 1.00 93.94 186 VAL A CA 1
ATOM 1515 C C . VAL A 1 186 ? -3.173 -12.673 -11.214 1.00 93.94 186 VAL A C 1
ATOM 1517 O O . VAL A 1 186 ? -1.979 -12.925 -11.041 1.00 93.94 186 VAL A O 1
ATOM 1520 N N . LYS A 1 187 ? -4.127 -13.139 -10.396 1.00 92.94 187 LYS A N 1
ATOM 1521 C CA . LYS A 1 187 ? -3.867 -13.936 -9.186 1.00 92.94 187 LYS A CA 1
ATOM 1522 C C . LYS A 1 187 ? -3.231 -15.280 -9.511 1.00 92.94 187 LYS A C 1
ATOM 1524 O O . LYS A 1 187 ? -2.312 -15.699 -8.816 1.00 92.94 187 LYS A O 1
ATOM 1529 N N . LYS A 1 188 ? -3.673 -15.957 -10.574 1.00 91.25 188 LYS A N 1
ATOM 1530 C CA . LYS A 1 188 ? -3.100 -17.239 -11.004 1.00 91.25 188 LYS A CA 1
ATOM 1531 C C . LYS A 1 188 ? -1.633 -17.098 -11.405 1.00 91.25 188 LYS A C 1
ATOM 1533 O O . LYS A 1 188 ? -0.846 -18.002 -11.137 1.00 91.25 188 LYS A O 1
ATOM 1538 N N . ILE A 1 189 ? -1.249 -15.999 -12.052 1.00 88.75 189 ILE A N 1
ATOM 1539 C CA . ILE A 1 189 ? 0.154 -15.749 -12.401 1.00 88.75 189 ILE A CA 1
ATOM 1540 C C . ILE A 1 189 ? 0.988 -15.528 -11.131 1.00 88.75 189 ILE A C 1
ATOM 1542 O O . ILE A 1 189 ? 2.030 -16.174 -10.991 1.00 88.75 189 ILE A O 1
ATOM 1546 N N . GLU A 1 190 ? 0.510 -14.700 -10.195 1.00 86.62 190 GLU A N 1
ATOM 1547 C CA . GLU A 1 190 ? 1.198 -14.435 -8.920 1.00 86.62 190 GLU A CA 1
ATOM 1548 C C . GLU A 1 190 ? 1.332 -15.688 -8.047 1.00 86.62 190 GLU A C 1
ATOM 1550 O O . GLU A 1 190 ? 2.437 -16.022 -7.628 1.00 86.62 190 GLU A O 1
ATOM 1555 N N . ALA A 1 191 ? 0.243 -16.438 -7.848 1.00 84.12 191 ALA A N 1
ATOM 1556 C CA . ALA A 1 191 ? 0.213 -17.633 -6.999 1.00 84.12 191 ALA A CA 1
ATOM 1557 C C . ALA A 1 191 ? 1.109 -18.781 -7.500 1.00 84.12 191 ALA A C 1
ATOM 1559 O O . ALA A 1 191 ? 1.427 -19.694 -6.742 1.00 84.12 191 ALA A O 1
ATOM 1560 N N . ASN A 1 192 ? 1.501 -18.763 -8.778 1.00 81.00 192 ASN A N 1
ATOM 1561 C CA . ASN A 1 192 ? 2.466 -19.709 -9.327 1.00 81.00 192 ASN A CA 1
ATOM 1562 C C . ASN A 1 192 ? 3.905 -19.245 -9.030 1.00 81.00 192 ASN A C 1
ATOM 1564 O O . ASN A 1 192 ? 4.345 -19.204 -7.889 1.00 81.00 192 ASN A O 1
ATOM 1568 N N . ARG A 1 193 ? 4.690 -18.929 -10.066 1.00 78.19 193 ARG A N 1
ATOM 1569 C CA . ARG A 1 193 ? 6.073 -18.435 -9.931 1.00 78.19 193 ARG A CA 1
ATOM 1570 C C . ARG A 1 193 ? 6.161 -16.933 -10.250 1.00 78.19 193 ARG A C 1
ATOM 1572 O O . ARG A 1 193 ? 7.232 -16.463 -10.642 1.00 78.19 193 ARG A O 1
ATOM 1579 N N . GLY A 1 194 ? 5.045 -16.201 -10.196 1.00 81.25 194 GLY A N 1
ATOM 1580 C CA . GLY A 1 194 ? 4.912 -14.840 -10.732 1.00 81.25 194 GLY A CA 1
ATOM 1581 C C . GLY A 1 194 ? 5.086 -14.776 -12.255 1.00 81.25 194 GLY A C 1
ATOM 1582 O O . GLY A 1 194 ? 5.198 -15.809 -12.924 1.00 81.25 194 GLY A O 1
ATOM 1583 N N . ALA A 1 195 ? 5.181 -13.574 -12.828 1.00 83.56 195 ALA A N 1
ATOM 1584 C CA . ALA A 1 195 ? 5.462 -13.406 -14.258 1.00 83.56 195 ALA A CA 1
ATOM 1585 C C . ALA A 1 195 ? 6.825 -13.999 -14.675 1.00 83.56 195 ALA A C 1
ATOM 1587 O O . ALA A 1 195 ? 7.813 -13.946 -13.937 1.00 83.56 195 ALA A O 1
ATOM 1588 N N . GLY A 1 196 ? 6.885 -14.577 -15.882 1.00 85.62 196 GLY A N 1
ATOM 1589 C CA . GLY A 1 196 ? 8.111 -15.164 -16.443 1.00 85.62 196 GLY A CA 1
ATOM 1590 C C . GLY A 1 196 ? 9.215 -14.142 -16.712 1.00 85.62 196 GLY A C 1
ATOM 1591 O O . GLY A 1 196 ? 10.401 -14.460 -16.580 1.00 85.62 196 GLY A O 1
ATOM 1592 N N . LYS A 1 197 ? 8.802 -12.920 -17.044 1.00 90.62 197 LYS A N 1
ATOM 1593 C CA . LYS A 1 197 ? 9.659 -11.757 -17.233 1.00 90.62 197 LYS A CA 1
ATOM 1594 C C . LYS A 1 197 ? 9.028 -10.543 -16.550 1.00 90.62 197 LYS A C 1
ATOM 1596 O O . LYS A 1 197 ? 7.810 -10.513 -16.393 1.00 90.62 197 LYS A O 1
ATOM 1601 N N . LYS A 1 198 ? 9.835 -9.572 -16.128 1.00 91.50 198 LYS A N 1
ATOM 1602 C CA . LYS A 1 198 ? 9.378 -8.305 -15.532 1.00 91.50 198 LYS A CA 1
ATOM 1603 C C . LYS A 1 198 ? 10.390 -7.208 -15.851 1.00 91.50 198 LYS A C 1
ATOM 1605 O O . LYS A 1 198 ? 11.579 -7.506 -15.979 1.00 91.50 198 LYS A O 1
ATOM 1610 N N . SER A 1 199 ? 9.928 -5.969 -15.972 1.00 91.94 199 SER A N 1
ATOM 1611 C CA . SER A 1 199 ? 10.817 -4.827 -16.192 1.00 91.94 199 SER A CA 1
ATOM 1612 C C . SER A 1 199 ? 11.803 -4.651 -15.033 1.00 91.94 199 SER A C 1
ATOM 1614 O O . SER A 1 199 ? 11.416 -4.700 -13.865 1.00 91.94 199 SER A O 1
ATOM 1616 N N . VAL A 1 200 ? 13.072 -4.421 -15.362 1.00 93.69 200 VAL A N 1
ATOM 1617 C CA . VAL A 1 200 ? 14.133 -4.006 -14.429 1.00 93.69 200 VAL A CA 1
ATOM 1618 C C . VAL A 1 200 ? 14.993 -2.943 -15.096 1.00 93.69 200 VAL A C 1
ATOM 1620 O O . VAL A 1 200 ? 15.057 -2.901 -16.326 1.00 93.69 200 VAL A O 1
ATOM 1623 N N . ALA A 1 201 ? 15.690 -2.129 -14.308 1.00 94.94 201 ALA A N 1
ATOM 1624 C CA . ALA A 1 201 ? 16.760 -1.295 -14.831 1.00 94.94 201 ALA A CA 1
ATOM 1625 C C . ALA A 1 201 ? 18.116 -1.974 -14.658 1.00 94.94 201 ALA A C 1
ATOM 1627 O O . ALA A 1 201 ? 18.408 -2.595 -13.637 1.00 94.94 201 ALA A O 1
ATOM 1628 N N . LEU A 1 202 ? 18.972 -1.795 -15.648 1.00 94.50 202 LEU A N 1
ATOM 1629 C CA . LEU A 1 202 ? 20.400 -2.035 -15.564 1.00 94.50 202 LEU A CA 1
ATOM 1630 C C . LEU A 1 202 ? 21.075 -0.682 -15.336 1.00 94.50 202 LEU A C 1
ATOM 1632 O O . LEU A 1 202 ? 20.734 0.284 -16.012 1.00 94.50 202 LEU A O 1
ATOM 1636 N N . ILE A 1 203 ? 22.019 -0.609 -14.401 1.00 93.50 203 ILE A N 1
ATOM 1637 C CA . ILE A 1 203 ? 22.876 0.559 -14.173 1.00 93.50 203 ILE A CA 1
ATOM 1638 C C . ILE A 1 203 ? 24.186 0.329 -14.915 1.00 93.50 203 ILE A C 1
ATOM 1640 O O . ILE A 1 203 ? 24.937 -0.584 -14.564 1.00 93.50 203 ILE A O 1
ATOM 1644 N N . LEU A 1 204 ? 24.455 1.162 -15.913 1.00 90.00 204 LEU A N 1
ATOM 1645 C CA . LEU A 1 204 ? 25.620 1.083 -16.779 1.00 90.00 204 LEU A CA 1
ATOM 1646 C C . LEU A 1 204 ? 26.538 2.284 -16.567 1.00 90.00 204 LEU A C 1
ATOM 1648 O O . LEU A 1 204 ? 26.072 3.388 -16.279 1.00 90.00 204 LEU A O 1
ATOM 1652 N N . LYS A 1 205 ? 27.842 2.071 -16.768 1.00 84.81 205 LYS A N 1
ATOM 1653 C CA . LYS A 1 205 ? 28.833 3.153 -16.894 1.00 84.81 205 LYS A CA 1
ATOM 1654 C C . LYS A 1 205 ? 28.954 3.640 -18.336 1.00 84.81 205 LYS A C 1
ATOM 1656 O O . LYS A 1 205 ? 29.107 4.828 -18.581 1.00 84.81 205 LYS A O 1
ATOM 1661 N N . ASN A 1 206 ? 28.866 2.717 -19.290 1.00 77.25 206 ASN A N 1
ATOM 1662 C CA . ASN A 1 206 ? 28.850 3.035 -20.711 1.00 77.25 206 ASN A CA 1
ATOM 1663 C C . ASN A 1 206 ? 27.415 3.216 -21.208 1.00 77.25 206 ASN A C 1
ATOM 1665 O O . ASN A 1 206 ? 26.500 2.526 -20.760 1.00 77.25 206 ASN A O 1
ATOM 1669 N N . LYS A 1 207 ? 27.214 4.148 -22.142 1.00 77.19 207 LYS A N 1
ATOM 1670 C CA . LYS A 1 207 ? 25.893 4.377 -22.730 1.00 77.19 207 LYS A CA 1
ATOM 1671 C C . LYS A 1 207 ? 25.528 3.207 -23.647 1.00 77.19 207 LYS A C 1
ATOM 1673 O O . LYS A 1 207 ? 26.277 2.885 -24.560 1.00 77.19 207 LYS A O 1
ATOM 1678 N N . ALA A 1 208 ? 24.383 2.597 -23.386 1.00 71.31 208 ALA A N 1
ATOM 1679 C CA . ALA A 1 208 ? 23.692 1.691 -24.280 1.00 71.31 208 ALA A CA 1
ATOM 1680 C C . ALA A 1 208 ? 23.001 2.432 -25.428 1.00 71.31 208 ALA A C 1
ATOM 1682 O O . ALA A 1 208 ? 22.857 3.661 -25.433 1.00 71.31 208 ALA A O 1
ATOM 1683 N N . ASN A 1 209 ? 22.552 1.624 -26.382 1.00 71.25 209 ASN A N 1
ATOM 1684 C CA . ASN A 1 209 ? 21.974 2.047 -27.643 1.00 71.25 209 ASN A CA 1
ATOM 1685 C C . ASN A 1 209 ? 20.535 2.583 -27.503 1.00 71.25 209 ASN A C 1
ATOM 1687 O O . ASN A 1 209 ? 20.011 2.809 -26.410 1.00 71.25 209 ASN A O 1
ATOM 1691 N N . LYS A 1 210 ? 19.882 2.818 -28.645 1.00 83.06 210 LYS A N 1
ATOM 1692 C CA . LYS A 1 210 ? 18.541 3.402 -28.731 1.00 83.06 210 LYS A CA 1
ATOM 1693 C C . LYS A 1 210 ? 17.458 2.426 -28.261 1.00 83.06 210 LYS A C 1
ATOM 1695 O O . LYS A 1 210 ? 17.623 1.208 -28.281 1.00 83.06 210 LYS A O 1
ATOM 1700 N N . VAL A 1 211 ? 16.306 2.980 -27.882 1.00 85.19 211 VAL A N 1
ATOM 1701 C CA . VAL A 1 211 ? 15.097 2.192 -27.604 1.00 85.19 211 VAL A CA 1
ATOM 1702 C C . VAL A 1 211 ? 14.758 1.324 -28.816 1.00 85.19 211 VAL A C 1
ATOM 1704 O O . VAL A 1 211 ? 14.774 1.803 -29.947 1.00 85.19 211 VAL A O 1
ATOM 1707 N N . GLY A 1 212 ? 14.451 0.051 -28.569 1.00 86.12 212 GLY A N 1
ATOM 1708 C CA . GLY A 1 212 ? 14.166 -0.944 -29.601 1.00 86.12 212 GLY A CA 1
ATOM 1709 C C . GLY A 1 212 ? 15.362 -1.804 -30.015 1.00 86.12 212 GLY A C 1
ATOM 1710 O O . GLY A 1 212 ? 15.138 -2.885 -30.556 1.00 86.12 212 GLY A O 1
ATOM 1711 N N . GLU A 1 213 ? 16.595 -1.383 -29.724 1.00 90.50 213 GLU A N 1
ATOM 1712 C CA . GLU A 1 213 ? 17.796 -2.200 -29.941 1.00 90.50 213 GLU A CA 1
ATOM 1713 C C . GLU A 1 213 ? 17.998 -3.233 -28.822 1.00 90.50 213 GLU A C 1
ATOM 1715 O O . GLU A 1 213 ? 17.233 -3.277 -27.858 1.00 90.50 213 GLU A O 1
ATOM 1720 N N . PHE A 1 214 ? 19.013 -4.092 -28.951 1.00 90.94 214 PHE A N 1
ATOM 1721 C CA . PHE A 1 214 ? 19.272 -5.188 -28.020 1.00 90.94 214 PHE A CA 1
ATOM 1722 C C . PHE A 1 214 ? 20.554 -4.967 -27.214 1.00 90.94 214 PHE A C 1
ATOM 1724 O O . PHE A 1 214 ? 21.564 -4.505 -27.735 1.00 90.94 214 PHE A O 1
ATOM 1731 N N . ILE A 1 215 ? 20.505 -5.345 -25.939 1.00 92.00 215 ILE A N 1
ATOM 1732 C CA . ILE A 1 215 ? 21.655 -5.472 -25.045 1.00 92.00 215 ILE A CA 1
ATOM 1733 C C . ILE A 1 215 ? 21.788 -6.934 -24.631 1.00 92.00 215 ILE A C 1
ATOM 1735 O O . ILE A 1 215 ? 20.801 -7.576 -24.265 1.00 92.00 215 ILE A O 1
ATOM 1739 N N . LYS A 1 216 ? 23.003 -7.474 -24.674 1.00 93.56 216 LYS A N 1
ATOM 1740 C CA . LYS A 1 216 ? 23.253 -8.850 -24.245 1.00 93.56 216 LYS A CA 1
ATOM 1741 C C . LYS A 1 216 ? 23.639 -8.867 -22.772 1.00 93.56 216 LYS A C 1
ATOM 1743 O O . LYS A 1 216 ? 24.516 -8.116 -22.359 1.00 93.56 216 LYS A O 1
ATOM 1748 N N . VAL A 1 217 ? 22.975 -9.705 -21.980 1.00 93.62 217 VAL A N 1
ATOM 1749 C CA . VAL A 1 217 ? 23.145 -9.834 -20.528 1.00 93.62 217 VAL A CA 1
ATOM 1750 C C . VAL A 1 217 ? 23.381 -11.303 -20.187 1.00 93.62 217 VAL A C 1
ATOM 1752 O O . VAL A 1 217 ? 22.505 -12.133 -20.424 1.00 93.62 217 VAL A O 1
ATOM 1755 N N . ASN A 1 218 ? 24.548 -11.633 -19.622 1.00 89.94 218 ASN A N 1
ATOM 1756 C CA . ASN A 1 218 ? 24.965 -13.013 -19.315 1.00 89.94 218 ASN A CA 1
ATOM 1757 C C . ASN A 1 218 ? 24.689 -14.001 -20.473 1.00 89.94 218 ASN A C 1
ATOM 1759 O O . ASN A 1 218 ? 24.145 -15.074 -20.237 1.00 89.94 218 ASN A O 1
ATOM 1763 N N . GLU A 1 219 ? 25.023 -13.616 -21.709 1.00 87.81 219 GLU A N 1
ATOM 1764 C CA . GLU A 1 219 ? 24.838 -14.388 -22.960 1.00 87.81 219 GLU A CA 1
ATOM 1765 C C . GLU A 1 219 ? 23.464 -14.313 -23.647 1.00 87.81 219 GLU A C 1
ATOM 1767 O O . GLU A 1 219 ? 23.363 -14.705 -24.808 1.00 87.81 219 GLU A O 1
ATOM 1772 N N . GLU A 1 220 ? 22.433 -13.748 -23.016 1.00 92.50 220 GLU A N 1
ATOM 1773 C CA . GLU A 1 220 ? 21.100 -13.616 -23.623 1.00 92.50 220 GLU A CA 1
ATOM 1774 C C . GLU A 1 220 ? 20.804 -12.185 -24.087 1.00 92.50 220 GLU A C 1
ATOM 1776 O O . GLU A 1 220 ? 21.143 -11.226 -23.400 1.00 92.50 220 GLU A O 1
ATOM 1781 N N . GLU A 1 221 ? 20.117 -12.025 -25.219 1.00 93.00 221 GLU A N 1
ATOM 1782 C CA . GLU A 1 221 ? 19.723 -10.712 -25.743 1.00 93.00 221 GLU A CA 1
ATOM 1783 C C . GLU A 1 221 ? 18.401 -10.209 -25.146 1.00 93.00 221 GLU A C 1
ATOM 1785 O O . GLU A 1 221 ? 17.398 -10.927 -25.076 1.00 93.00 221 GLU A O 1
ATOM 1790 N N . TYR A 1 222 ? 18.389 -8.934 -24.762 1.00 93.44 222 TYR A N 1
ATOM 1791 C CA . TYR A 1 222 ? 17.245 -8.227 -24.202 1.00 93.44 222 TYR A CA 1
ATOM 1792 C C . TYR A 1 222 ? 16.986 -6.938 -24.979 1.00 93.44 222 TYR A C 1
ATOM 1794 O O . TYR A 1 222 ? 17.891 -6.130 -25.164 1.00 93.44 222 TYR A O 1
ATOM 1802 N N . LYS A 1 223 ? 15.737 -6.718 -25.403 1.00 91.81 223 LYS A N 1
ATOM 1803 C CA . LYS A 1 223 ? 15.317 -5.464 -26.047 1.00 91.81 223 LYS A CA 1
ATOM 1804 C C . LYS A 1 223 ? 15.356 -4.318 -25.030 1.00 91.81 223 LYS A C 1
ATOM 1806 O O . LYS A 1 223 ? 14.805 -4.447 -23.934 1.00 91.81 223 LYS A O 1
ATOM 1811 N N . ILE A 1 224 ? 15.960 -3.200 -25.412 1.00 92.19 224 ILE A N 1
ATOM 1812 C CA . ILE A 1 224 ? 15.982 -1.947 -24.658 1.00 92.19 224 ILE A CA 1
ATOM 1813 C C . ILE A 1 224 ? 14.605 -1.293 -24.769 1.00 92.19 224 ILE A C 1
ATOM 1815 O O . ILE A 1 224 ? 14.148 -0.950 -25.861 1.00 92.19 224 ILE A O 1
ATOM 1819 N N . LEU A 1 225 ? 13.946 -1.107 -23.627 1.00 91.12 225 LEU A N 1
ATOM 1820 C CA . LEU A 1 225 ? 12.593 -0.550 -23.537 1.00 91.12 225 LEU A CA 1
ATOM 1821 C C . LEU A 1 225 ? 12.581 0.959 -23.265 1.00 91.12 225 LEU A C 1
ATOM 1823 O O . LEU A 1 225 ? 11.583 1.626 -23.513 1.00 91.12 225 LEU A O 1
ATOM 1827 N N . GLY A 1 226 ? 13.681 1.491 -22.742 1.00 90.12 226 GLY A N 1
ATOM 1828 C CA . GLY A 1 226 ? 13.829 2.886 -22.343 1.00 90.12 226 GLY A CA 1
ATOM 1829 C C . GLY A 1 226 ? 15.172 3.098 -21.659 1.00 90.12 226 GLY A C 1
ATOM 1830 O O . GLY A 1 226 ? 15.796 2.131 -21.213 1.00 90.12 226 GLY A O 1
ATOM 1831 N N . PHE A 1 227 ? 15.606 4.348 -21.539 1.00 90.38 227 PHE A N 1
ATOM 1832 C CA . PHE A 1 227 ? 16.782 4.688 -20.747 1.00 90.38 227 PHE A CA 1
ATOM 1833 C C . PHE A 1 227 ? 16.683 6.090 -20.141 1.00 90.38 227 PHE A C 1
ATOM 1835 O O . PHE A 1 227 ? 15.978 6.954 -20.655 1.00 90.38 227 PHE A O 1
ATOM 1842 N N . SER A 1 228 ? 17.433 6.315 -19.065 1.00 88.19 228 SER A N 1
ATOM 1843 C CA . SER A 1 228 ? 17.630 7.621 -18.429 1.00 88.19 228 SER A CA 1
ATOM 1844 C C . SER A 1 228 ? 19.106 7.791 -18.080 1.00 88.19 228 SER A C 1
ATOM 1846 O O . SER A 1 228 ? 19.756 6.830 -17.678 1.00 88.19 228 SER A O 1
ATOM 1848 N N . THR A 1 229 ? 19.657 8.994 -18.221 1.00 87.00 229 THR A N 1
ATOM 1849 C CA . THR A 1 229 ? 21.069 9.278 -17.911 1.00 87.00 229 THR A CA 1
ATOM 1850 C C . THR A 1 229 ? 21.174 10.143 -16.660 1.00 87.00 229 THR A C 1
ATOM 1852 O O . THR A 1 229 ? 20.496 11.162 -16.549 1.00 87.00 229 THR A O 1
ATOM 1855 N N . GLU A 1 230 ? 22.035 9.743 -15.725 1.00 80.50 230 GLU A N 1
ATOM 1856 C CA . GLU A 1 230 ? 22.328 10.465 -14.486 1.00 80.50 230 GLU A CA 1
ATOM 1857 C C . GLU A 1 230 ? 23.844 10.609 -14.323 1.00 80.50 230 GLU A C 1
ATOM 1859 O O . GLU A 1 230 ? 24.545 9.650 -13.983 1.00 80.50 230 GLU A O 1
ATOM 1864 N N . GLY A 1 231 ? 24.357 11.814 -14.595 1.00 83.25 231 GLY A N 1
ATOM 1865 C CA . GLY A 1 231 ? 25.798 12.067 -14.635 1.00 83.25 231 GLY A CA 1
ATOM 1866 C C . GLY A 1 231 ? 26.492 11.138 -15.633 1.00 83.25 231 GLY A C 1
ATOM 1867 O O . GLY A 1 231 ? 26.113 11.090 -16.804 1.00 83.25 231 GLY A O 1
ATOM 1868 N N . ASP A 1 232 ? 27.460 10.367 -15.140 1.00 84.56 232 ASP A N 1
ATOM 1869 C CA . ASP A 1 232 ? 28.236 9.406 -15.934 1.00 84.56 232 ASP A CA 1
ATOM 1870 C C . ASP A 1 232 ? 27.584 8.017 -16.026 1.00 84.56 232 ASP A C 1
ATOM 1872 O O . ASP A 1 232 ? 28.153 7.104 -16.617 1.00 84.56 232 ASP A O 1
ATOM 1876 N N . THR A 1 233 ? 26.403 7.824 -15.431 1.00 87.81 233 THR A N 1
ATOM 1877 C CA . THR A 1 233 ? 25.697 6.537 -15.453 1.00 87.81 233 THR A CA 1
ATOM 1878 C C . THR A 1 233 ? 24.456 6.585 -16.330 1.00 87.81 233 THR A C 1
ATOM 1880 O O . THR A 1 233 ? 23.791 7.616 -16.453 1.00 87.81 233 THR A O 1
ATOM 1883 N N . GLN A 1 234 ? 24.113 5.450 -16.933 1.00 91.38 234 GLN A N 1
ATOM 1884 C CA . GLN A 1 234 ? 22.860 5.279 -17.656 1.00 91.38 234 GLN A CA 1
ATOM 1885 C C . GLN A 1 234 ? 22.057 4.134 -17.051 1.00 91.38 234 GLN A C 1
ATOM 1887 O O . GLN A 1 234 ? 22.570 3.046 -16.806 1.00 91.38 234 GLN A O 1
ATOM 1892 N N . LEU A 1 235 ? 20.777 4.389 -16.825 1.00 92.31 235 LEU A N 1
ATOM 1893 C CA . LEU A 1 235 ? 19.784 3.390 -16.484 1.00 92.31 235 LEU A CA 1
ATOM 1894 C C . LEU A 1 235 ? 19.135 2.900 -17.772 1.00 92.31 235 LEU A C 1
ATOM 1896 O O . LEU A 1 235 ? 18.640 3.717 -18.542 1.00 92.31 235 LEU A O 1
ATOM 1900 N N . VAL A 1 236 ? 19.099 1.590 -17.994 1.00 93.94 236 VAL A N 1
ATOM 1901 C CA . VAL A 1 236 ? 18.501 0.973 -19.188 1.00 93.94 236 VAL A CA 1
ATOM 1902 C C . VAL A 1 236 ? 17.443 -0.026 -18.751 1.00 93.94 236 VAL A C 1
ATOM 1904 O O . VAL A 1 236 ? 17.745 -0.956 -18.009 1.00 93.94 236 VAL A O 1
ATOM 1907 N N . SER A 1 237 ? 16.203 0.161 -19.197 1.00 94.62 237 SER A N 1
ATOM 1908 C CA . SER A 1 237 ? 15.096 -0.737 -18.869 1.00 94.62 237 SER A CA 1
ATOM 1909 C C . SER A 1 237 ? 15.028 -1.905 -19.847 1.00 94.62 237 SER A C 1
ATOM 1911 O O . SER A 1 237 ? 15.064 -1.706 -21.064 1.00 94.62 237 SER A O 1
ATOM 1913 N N . VAL A 1 238 ? 14.902 -3.117 -19.311 1.00 94.19 238 VAL A N 1
ATOM 1914 C CA . VAL A 1 238 ? 14.748 -4.365 -20.072 1.00 94.19 238 VAL A CA 1
ATOM 1915 C C . VAL A 1 238 ? 13.700 -5.267 -19.428 1.00 94.19 238 VAL A C 1
ATOM 1917 O O . VAL A 1 238 ? 13.473 -5.215 -18.218 1.00 94.19 238 VAL A O 1
ATOM 1920 N N . GLU A 1 239 ? 13.092 -6.155 -20.217 1.00 93.38 239 GLU A N 1
ATOM 1921 C CA . GLU A 1 239 ? 12.185 -7.183 -19.696 1.00 93.38 239 GLU A CA 1
ATOM 1922 C C . GLU A 1 239 ? 12.960 -8.441 -19.268 1.00 93.38 239 GLU A C 1
ATOM 1924 O O . GLU A 1 239 ? 13.138 -9.395 -20.032 1.00 93.38 239 GLU A O 1
ATOM 1929 N N . ALA A 1 240 ? 13.459 -8.440 -18.033 1.00 90.94 240 ALA A N 1
ATOM 1930 C CA . ALA A 1 240 ? 14.361 -9.471 -17.536 1.00 90.94 240 ALA A CA 1
ATOM 1931 C C . ALA A 1 240 ? 13.639 -10.751 -17.097 1.00 90.94 240 ALA A C 1
ATOM 1933 O O . ALA A 1 240 ? 12.571 -10.717 -16.476 1.00 90.94 240 ALA A O 1
ATOM 1934 N N . LYS A 1 241 ? 14.275 -11.903 -17.346 1.00 90.88 241 LYS A N 1
ATOM 1935 C CA . LYS A 1 241 ? 13.876 -13.193 -16.765 1.00 90.88 241 LYS A CA 1
ATOM 1936 C C . LYS A 1 241 ? 14.168 -13.224 -15.261 1.00 90.88 241 LYS A C 1
ATOM 1938 O O . LYS A 1 241 ? 15.021 -12.499 -14.745 1.00 90.88 241 LYS A O 1
ATOM 1943 N N . ARG A 1 242 ? 13.519 -14.154 -14.553 1.00 85.94 242 ARG A N 1
ATOM 1944 C CA . ARG A 1 242 ? 13.692 -14.354 -13.099 1.00 85.94 242 ARG A CA 1
ATOM 1945 C C . ARG A 1 242 ? 15.148 -14.526 -12.652 1.00 85.94 242 ARG A C 1
ATOM 1947 O O . ARG A 1 242 ? 15.488 -14.096 -11.560 1.00 85.94 242 ARG A O 1
ATOM 1954 N N . SER A 1 243 ? 16.002 -15.125 -13.482 1.00 84.56 243 SER A N 1
ATOM 1955 C CA . SER A 1 243 ? 17.423 -15.336 -13.176 1.00 84.56 243 SER A CA 1
ATOM 1956 C C . SER A 1 243 ? 18.210 -14.033 -13.004 1.00 84.56 243 SER A C 1
ATOM 1958 O O . SER A 1 243 ? 19.225 -14.038 -12.312 1.00 84.56 243 SER A O 1
ATOM 1960 N N . ILE A 1 244 ? 17.766 -12.931 -13.612 1.00 86.25 244 ILE A N 1
ATOM 1961 C CA . ILE A 1 244 ? 18.439 -11.624 -13.573 1.00 86.25 244 ILE A CA 1
ATOM 1962 C C . ILE A 1 244 ? 17.753 -10.672 -12.586 1.00 86.25 244 ILE A C 1
ATOM 1964 O O . ILE A 1 244 ? 18.421 -9.825 -12.007 1.00 86.25 244 ILE A O 1
ATOM 1968 N N . ARG A 1 245 ? 16.447 -10.840 -12.339 1.00 87.75 245 ARG A N 1
ATOM 1969 C CA . ARG A 1 245 ? 15.609 -9.981 -11.484 1.00 87.75 245 ARG A CA 1
ATOM 1970 C C . ARG A 1 245 ? 15.914 -10.130 -9.983 1.00 87.75 245 ARG A C 1
ATOM 1972 O O . ARG A 1 245 ? 15.088 -10.628 -9.221 1.00 87.75 245 ARG A O 1
ATOM 1979 N N . VAL A 1 246 ? 17.098 -9.699 -9.565 1.00 88.94 246 VAL A N 1
ATOM 1980 C CA . VAL A 1 246 ? 17.540 -9.644 -8.168 1.00 88.94 246 VAL A CA 1
ATOM 1981 C C . VAL A 1 246 ? 18.161 -8.272 -7.927 1.00 88.94 246 VAL A C 1
ATOM 1983 O O . VAL A 1 246 ? 19.026 -7.848 -8.691 1.00 88.94 246 VAL A O 1
ATOM 1986 N N . GLN A 1 247 ? 17.701 -7.583 -6.884 1.00 91.00 247 GLN A N 1
ATOM 1987 C CA . GLN A 1 247 ? 18.192 -6.260 -6.501 1.00 91.00 247 GLN A CA 1
ATOM 1988 C C . GLN A 1 247 ? 19.719 -6.277 -6.322 1.00 91.00 247 GLN A C 1
ATOM 1990 O O . GLN A 1 247 ? 20.264 -7.181 -5.691 1.00 91.00 247 GLN A O 1
ATOM 1995 N N . ASP A 1 248 ? 20.399 -5.297 -6.917 1.00 89.94 248 ASP A N 1
ATOM 1996 C CA . ASP A 1 248 ? 21.853 -5.086 -6.880 1.00 89.94 248 ASP A CA 1
ATOM 1997 C C . ASP A 1 248 ? 22.713 -6.238 -7.428 1.00 89.94 248 ASP A C 1
ATOM 1999 O O . ASP A 1 248 ? 23.944 -6.220 -7.315 1.00 89.94 248 ASP A O 1
ATOM 2003 N N . LYS A 1 249 ? 22.095 -7.220 -8.099 1.00 91.50 249 LYS A N 1
ATOM 2004 C CA . LYS A 1 249 ? 22.820 -8.301 -8.765 1.00 91.50 249 LYS A CA 1
ATOM 2005 C C . LYS A 1 249 ? 23.722 -7.737 -9.857 1.00 91.50 249 LYS A C 1
ATOM 2007 O O . LYS A 1 249 ? 23.275 -6.981 -10.717 1.00 91.50 249 LYS A O 1
ATOM 2012 N N . GLN A 1 250 ? 24.985 -8.150 -9.844 1.00 94.81 250 GLN A N 1
ATOM 2013 C CA . GLN A 1 250 ? 25.915 -7.845 -10.925 1.00 94.81 250 GLN A CA 1
ATOM 2014 C C . GLN A 1 250 ? 25.700 -8.806 -12.092 1.00 94.81 250 GLN A C 1
ATOM 2016 O O . GLN A 1 250 ? 25.535 -10.014 -11.899 1.00 94.81 250 GLN A O 1
ATOM 2021 N N . VAL A 1 251 ? 25.701 -8.256 -13.299 1.00 94.19 251 VAL A N 1
ATOM 2022 C CA . VAL A 1 251 ? 25.581 -9.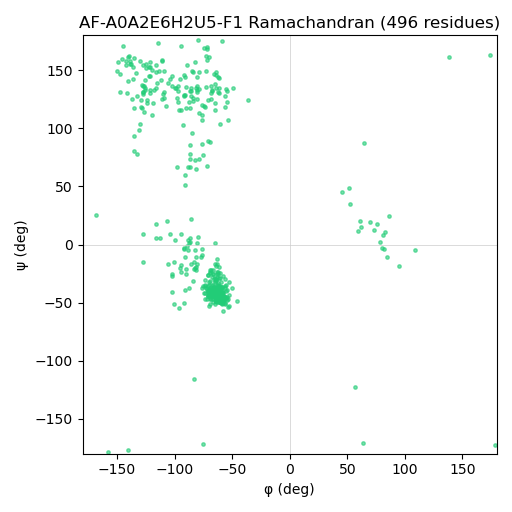002 -14.549 1.00 94.19 251 VAL A CA 1
ATOM 2023 C C . VAL A 1 251 ? 26.623 -8.519 -15.544 1.00 94.19 251 VAL A C 1
ATOM 2025 O O . VAL A 1 251 ? 26.985 -7.341 -15.552 1.00 94.19 251 VAL A O 1
ATOM 2028 N N . THR A 1 252 ? 27.098 -9.429 -16.386 1.00 94.94 252 THR A N 1
ATOM 2029 C CA . THR A 1 252 ? 27.943 -9.077 -17.525 1.00 94.94 252 THR A CA 1
ATOM 2030 C C . THR A 1 252 ? 27.050 -8.584 -18.647 1.00 94.94 252 THR A C 1
ATOM 2032 O O . THR A 1 252 ? 26.059 -9.240 -18.978 1.00 94.94 252 THR A O 1
ATOM 2035 N N . ILE A 1 253 ? 27.403 -7.440 -19.221 1.00 93.44 253 ILE A N 1
ATOM 2036 C CA . ILE A 1 253 ? 26.710 -6.857 -20.362 1.00 93.44 253 ILE A CA 1
ATOM 2037 C C . ILE A 1 253 ? 27.651 -6.717 -21.551 1.00 93.44 253 ILE A C 1
ATOM 2039 O O . ILE A 1 253 ? 28.851 -6.521 -21.379 1.00 93.44 253 ILE A O 1
ATOM 2043 N N . GLU A 1 254 ? 27.100 -6.805 -22.753 1.00 91.19 254 GLU A N 1
ATOM 2044 C CA . GLU A 1 254 ? 27.816 -6.549 -24.000 1.00 91.19 254 GLU A CA 1
ATOM 2045 C C . GLU A 1 254 ? 27.002 -5.563 -24.847 1.00 91.19 254 GLU A C 1
ATOM 2047 O O . GLU A 1 254 ? 25.819 -5.794 -25.119 1.00 91.19 254 GLU A O 1
ATOM 2052 N N . ILE A 1 255 ? 27.635 -4.447 -25.221 1.00 84.00 255 ILE A N 1
ATOM 2053 C CA . ILE A 1 255 ? 27.059 -3.367 -26.035 1.00 84.00 255 ILE A CA 1
ATOM 2054 C C . ILE A 1 255 ? 28.032 -3.086 -27.172 1.00 84.00 255 ILE A C 1
ATOM 2056 O O . ILE A 1 255 ? 29.178 -2.718 -26.922 1.00 84.00 255 ILE A O 1
ATOM 2060 N N . GLU A 1 256 ? 27.591 -3.283 -28.415 1.00 80.62 256 GLU A N 1
ATOM 2061 C CA . GLU A 1 256 ? 28.419 -3.068 -29.615 1.00 80.62 256 GLU A CA 1
ATOM 2062 C C . GLU A 1 256 ? 29.781 -3.803 -29.561 1.00 80.62 256 GLU A C 1
ATOM 2064 O O . GLU A 1 256 ? 30.799 -3.305 -30.034 1.00 80.62 256 GLU A O 1
ATOM 2069 N N . GLY A 1 257 ? 29.815 -4.994 -28.949 1.00 81.62 257 GLY A N 1
ATOM 2070 C CA . GLY A 1 257 ? 31.031 -5.800 -28.771 1.00 81.62 257 GLY A CA 1
ATOM 2071 C C . GLY A 1 257 ? 31.919 -5.394 -27.587 1.00 81.62 257 GLY A C 1
ATOM 2072 O O . GLY A 1 257 ? 32.901 -6.078 -27.299 1.00 81.62 257 GLY A O 1
ATOM 2073 N N . ASN A 1 258 ? 31.578 -4.323 -26.863 1.00 84.62 258 ASN A N 1
ATOM 2074 C CA . ASN A 1 258 ? 32.258 -3.939 -25.629 1.00 84.62 258 ASN A CA 1
ATOM 2075 C C . ASN A 1 258 ? 31.622 -4.645 -24.432 1.00 84.62 258 ASN A C 1
ATOM 2077 O O . ASN A 1 258 ? 30.428 -4.486 -24.170 1.00 84.62 258 ASN A O 1
ATOM 2081 N N . VAL A 1 259 ? 32.433 -5.401 -23.691 1.00 89.75 259 VAL A N 1
ATOM 2082 C CA . VAL A 1 259 ? 32.002 -6.115 -22.485 1.00 89.75 259 VAL A CA 1
ATOM 2083 C C . VAL A 1 259 ? 32.206 -5.234 -21.255 1.00 89.75 259 VAL A C 1
ATOM 2085 O O . VAL A 1 259 ? 33.301 -4.727 -21.019 1.00 89.75 259 VAL A O 1
ATOM 2088 N N . ASP A 1 260 ? 31.157 -5.088 -20.452 1.00 90.25 260 ASP A N 1
ATOM 2089 C CA . ASP A 1 260 ? 31.157 -4.334 -19.198 1.00 90.25 260 ASP A CA 1
ATOM 2090 C C . ASP A 1 260 ? 30.318 -5.069 -18.134 1.00 90.25 260 ASP A C 1
ATOM 2092 O O . ASP A 1 260 ? 29.803 -6.172 -18.339 1.00 90.25 260 ASP A O 1
ATOM 2096 N N . THR A 1 261 ? 30.184 -4.461 -16.963 1.00 92.31 261 THR A N 1
ATOM 2097 C CA . THR A 1 261 ? 29.343 -4.928 -15.865 1.00 92.31 261 THR A CA 1
ATOM 2098 C C . THR A 1 261 ? 28.217 -3.938 -15.609 1.00 92.31 261 THR A C 1
ATOM 2100 O O . THR A 1 261 ? 28.426 -2.725 -15.599 1.00 92.31 261 THR A O 1
ATOM 2103 N N . ALA A 1 262 ? 27.019 -4.457 -15.356 1.00 93.56 262 ALA A N 1
ATOM 2104 C CA . ALA A 1 262 ? 25.885 -3.667 -14.903 1.00 93.56 262 ALA A CA 1
ATOM 2105 C C . ALA A 1 262 ? 25.371 -4.178 -13.560 1.00 93.56 262 ALA A C 1
ATOM 2107 O O . ALA A 1 262 ? 25.494 -5.361 -13.231 1.00 93.56 262 ALA A O 1
ATOM 2108 N N . LYS A 1 263 ? 24.761 -3.280 -12.787 1.00 94.38 263 LYS A N 1
ATOM 2109 C CA . LYS A 1 263 ? 23.976 -3.654 -11.604 1.00 94.38 263 LYS A CA 1
ATOM 2110 C C . LYS A 1 263 ? 22.498 -3.650 -11.948 1.00 94.38 263 LYS A C 1
ATOM 2112 O O . LYS A 1 263 ? 22.015 -2.704 -12.562 1.00 94.38 263 LYS A O 1
ATOM 2117 N N . VAL A 1 264 ? 21.782 -4.683 -11.534 1.00 93.75 264 VAL A N 1
ATOM 2118 C CA . VAL A 1 264 ? 20.328 -4.747 -11.669 1.00 93.75 264 VAL A CA 1
ATOM 2119 C C . VAL A 1 264 ? 19.683 -3.916 -10.566 1.00 93.75 264 VAL A C 1
ATOM 2121 O O . VAL A 1 264 ? 20.039 -4.047 -9.397 1.00 93.75 264 VAL A O 1
ATOM 2124 N N . ARG A 1 265 ? 18.696 -3.099 -10.921 1.00 93.19 265 ARG A N 1
ATOM 2125 C CA . ARG A 1 265 ? 17.840 -2.385 -9.980 1.00 93.19 265 ARG A CA 1
ATOM 2126 C C . ARG A 1 265 ? 16.380 -2.656 -10.303 1.00 93.19 265 ARG A C 1
ATOM 2128 O O . ARG A 1 265 ? 15.963 -2.584 -11.461 1.00 93.19 265 ARG A O 1
ATOM 2135 N N . LEU A 1 266 ? 15.618 -3.015 -9.279 1.00 91.62 266 LEU A N 1
ATOM 2136 C CA . LEU A 1 266 ? 14.188 -3.246 -9.420 1.00 91.62 266 LEU A CA 1
ATOM 2137 C C . LEU A 1 266 ? 13.449 -1.904 -9.450 1.00 91.62 266 LEU A C 1
ATOM 2139 O O . LEU A 1 266 ? 13.900 -0.924 -8.857 1.00 91.62 266 LEU A O 1
ATOM 2143 N N . PHE A 1 267 ? 12.337 -1.863 -10.180 1.00 91.38 267 PHE A N 1
ATOM 2144 C CA . PHE A 1 267 ? 11.417 -0.731 -10.152 1.00 91.38 267 PHE A CA 1
ATOM 2145 C C . PHE A 1 267 ? 10.423 -0.871 -8.988 1.00 91.38 267 PHE A C 1
ATOM 2147 O O . PHE A 1 267 ? 10.061 -2.008 -8.674 1.00 91.38 267 PHE A O 1
ATOM 2154 N N . PRO A 1 268 ? 9.952 0.248 -8.404 1.00 89.56 268 PRO A N 1
ATOM 2155 C CA . PRO A 1 268 ? 10.381 1.630 -8.669 1.00 89.56 268 PRO A CA 1
ATOM 2156 C C . PRO A 1 268 ? 11.781 1.947 -8.087 1.00 89.56 268 PRO A C 1
ATOM 2158 O O . PRO A 1 268 ? 12.194 1.402 -7.072 1.00 89.56 268 PRO A O 1
ATOM 2161 N N . ILE A 1 269 ? 12.536 2.844 -8.736 1.00 85.25 269 ILE A N 1
ATOM 2162 C CA . ILE A 1 269 ? 13.949 3.182 -8.427 1.00 85.25 269 ILE A CA 1
ATOM 2163 C C . ILE A 1 269 ? 14.089 4.360 -7.449 1.00 85.25 269 ILE A C 1
ATOM 2165 O O . ILE A 1 269 ? 15.200 4.725 -7.061 1.00 85.25 269 ILE A O 1
ATOM 2169 N N . LEU A 1 270 ? 12.980 4.964 -7.041 1.00 73.50 270 LEU A N 1
ATOM 2170 C CA . LEU A 1 270 ? 12.948 6.242 -6.336 1.00 73.50 270 LEU A CA 1
ATOM 2171 C C . LEU A 1 270 ? 13.591 6.184 -4.943 1.00 73.50 270 LEU A C 1
ATOM 2173 O O . LEU A 1 270 ? 13.548 5.176 -4.247 1.00 73.50 270 LEU A O 1
ATOM 2177 N N . ASN A 1 271 ? 14.215 7.298 -4.550 1.00 59.56 271 ASN A N 1
ATOM 2178 C CA . ASN A 1 271 ? 15.146 7.360 -3.417 1.00 59.56 271 ASN A CA 1
ATOM 2179 C C . ASN A 1 271 ? 14.495 7.341 -2.021 1.00 59.56 271 ASN A C 1
ATOM 2181 O O . ASN A 1 271 ? 15.227 7.250 -1.038 1.00 59.56 271 ASN A O 1
ATOM 2185 N N . LYS A 1 272 ? 13.165 7.449 -1.908 1.00 63.91 272 LYS A N 1
ATOM 2186 C CA . LYS A 1 272 ? 12.424 7.330 -0.642 1.00 63.91 272 LYS A CA 1
ATOM 2187 C C . LYS A 1 272 ? 11.058 6.708 -0.916 1.00 63.91 272 LYS A C 1
ATOM 2189 O O . LYS A 1 272 ? 10.380 7.150 -1.840 1.00 63.91 272 LYS A O 1
ATOM 2194 N N . SER A 1 273 ? 10.684 5.697 -0.139 1.00 75.69 273 SER A N 1
ATOM 2195 C CA . SER A 1 273 ? 9.347 5.108 -0.206 1.00 75.69 273 SER A CA 1
ATOM 2196 C C . SER A 1 273 ? 8.311 6.055 0.413 1.00 75.69 273 SER A C 1
ATOM 2198 O O . SER A 1 273 ? 8.681 6.969 1.159 1.00 75.69 273 SER A O 1
ATOM 2200 N N . ILE A 1 274 ? 7.025 5.849 0.107 1.00 80.62 274 ILE A N 1
ATOM 2201 C CA . ILE A 1 274 ? 5.918 6.628 0.691 1.00 80.62 274 ILE A CA 1
ATOM 2202 C C . ILE A 1 274 ? 6.024 6.607 2.215 1.00 80.62 274 ILE A C 1
ATOM 2204 O O . ILE A 1 274 ? 5.923 7.658 2.840 1.00 80.62 274 ILE A O 1
ATOM 2208 N N . GLU A 1 275 ? 6.315 5.434 2.780 1.00 84.88 275 GLU A N 1
ATOM 2209 C CA . GLU A 1 275 ? 6.475 5.212 4.215 1.00 84.88 275 GLU A CA 1
ATOM 2210 C C . GLU A 1 275 ? 7.593 6.089 4.773 1.00 84.88 275 GLU A C 1
ATOM 2212 O O . GLU A 1 275 ? 7.379 6.843 5.712 1.00 84.88 275 GLU A O 1
ATOM 2217 N N . SER A 1 276 ? 8.777 6.083 4.149 1.00 86.81 276 SER A N 1
ATOM 2218 C CA . SER A 1 276 ? 9.890 6.920 4.610 1.00 86.81 276 SER A CA 1
ATOM 2219 C C . SER A 1 276 ? 9.552 8.415 4.576 1.00 86.81 276 SER A C 1
ATOM 2221 O O . SER A 1 276 ? 9.999 9.163 5.448 1.00 86.81 276 SER A O 1
ATOM 2223 N N . ILE A 1 277 ? 8.784 8.864 3.579 1.00 87.00 277 ILE A N 1
ATOM 2224 C CA . ILE A 1 277 ? 8.392 10.270 3.465 1.00 87.00 277 ILE A CA 1
ATOM 2225 C C . ILE A 1 277 ? 7.328 10.625 4.511 1.00 87.00 277 ILE A C 1
ATOM 2227 O O . ILE A 1 277 ? 7.486 11.626 5.211 1.00 87.00 277 ILE A O 1
ATOM 2231 N N . SER A 1 278 ? 6.284 9.804 4.665 1.00 91.19 278 SER A N 1
ATOM 2232 C CA . SER A 1 278 ? 5.237 10.027 5.668 1.00 91.19 278 SER A CA 1
ATOM 2233 C C . SER A 1 278 ? 5.794 9.968 7.090 1.00 91.19 278 SER A C 1
ATOM 2235 O O . SER A 1 278 ? 5.462 10.838 7.891 1.00 91.19 278 SER A O 1
ATOM 2237 N N . THR A 1 279 ? 6.707 9.035 7.389 1.00 93.25 279 THR A N 1
ATOM 2238 C CA . THR A 1 279 ? 7.405 8.962 8.684 1.00 93.25 279 THR A CA 1
ATOM 2239 C C . THR A 1 279 ? 8.203 10.235 8.962 1.00 93.25 279 THR A C 1
ATOM 2241 O O . THR A 1 279 ? 8.116 10.777 10.059 1.00 93.25 279 THR A O 1
ATOM 2244 N N . GLY A 1 280 ? 8.915 10.783 7.971 1.00 93.12 280 GLY A N 1
ATOM 2245 C CA . GLY A 1 280 ? 9.650 12.040 8.152 1.00 93.12 280 GLY A CA 1
ATOM 2246 C C . GLY A 1 280 ? 8.743 13.228 8.508 1.00 93.12 280 GLY A C 1
ATOM 2247 O O . GLY A 1 280 ? 9.096 14.053 9.353 1.00 93.12 280 GLY A O 1
ATOM 2248 N N . TYR A 1 281 ? 7.552 13.316 7.908 1.00 95.00 281 TYR A N 1
ATOM 2249 C CA . TYR A 1 281 ? 6.571 14.348 8.265 1.00 95.00 281 TYR A CA 1
ATOM 2250 C C . TYR A 1 281 ? 5.890 14.083 9.612 1.00 95.00 281 TYR A C 1
ATOM 2252 O O . TYR A 1 281 ? 5.657 15.030 10.364 1.00 95.00 281 TYR A O 1
ATOM 2260 N N . TYR A 1 282 ? 5.640 12.819 9.957 1.00 96.56 282 TYR A N 1
ATOM 2261 C CA . TYR A 1 282 ? 5.151 12.411 11.273 1.00 96.56 282 TYR A CA 1
ATOM 2262 C C . TYR A 1 282 ? 6.128 12.809 12.389 1.00 96.56 282 TYR A C 1
ATOM 2264 O O . TYR A 1 282 ? 5.739 13.481 13.343 1.00 96.56 282 TYR A O 1
ATOM 2272 N N . GLU A 1 283 ? 7.418 12.499 12.245 1.00 96.31 283 GLU A N 1
ATOM 2273 C CA . GLU A 1 283 ? 8.457 12.888 13.208 1.00 96.31 283 GLU A CA 1
ATOM 2274 C C . GLU A 1 283 ? 8.535 14.413 13.370 1.00 96.31 283 GLU A C 1
ATOM 2276 O O . GLU A 1 283 ? 8.624 14.933 14.487 1.00 96.31 283 GLU A O 1
ATOM 2281 N N . LYS A 1 284 ? 8.427 15.152 12.259 1.00 96.19 284 LYS A N 1
ATOM 2282 C CA . LYS A 1 284 ? 8.360 16.620 12.265 1.00 96.19 284 LYS A CA 1
ATOM 2283 C C . LYS A 1 284 ? 7.135 17.125 13.033 1.00 96.19 284 LYS A C 1
ATOM 2285 O O . LYS A 1 284 ? 7.263 18.038 13.849 1.00 96.19 284 LYS A O 1
ATOM 2290 N N . ALA A 1 285 ? 5.972 16.507 12.834 1.00 97.25 285 ALA A N 1
ATOM 2291 C CA . ALA A 1 285 ? 4.749 16.826 13.565 1.00 97.25 285 ALA A CA 1
ATOM 2292 C C . ALA A 1 285 ? 4.898 16.600 15.078 1.00 97.25 285 ALA A C 1
ATOM 2294 O O . ALA A 1 285 ? 4.560 17.478 15.876 1.00 97.25 285 ALA A O 1
ATOM 2295 N N . VAL A 1 286 ? 5.468 15.459 15.477 1.00 95.31 286 VAL A N 1
ATOM 2296 C CA . VAL A 1 286 ? 5.748 15.125 16.883 1.00 95.31 286 VAL A CA 1
ATOM 2297 C C . VAL A 1 286 ? 6.733 16.122 17.500 1.00 95.31 286 VAL A C 1
ATOM 2299 O O . VAL A 1 286 ? 6.536 16.576 18.632 1.00 95.31 286 VAL A O 1
ATOM 2302 N N . SER A 1 287 ? 7.761 16.536 16.756 1.00 96.94 287 SER A N 1
ATOM 2303 C CA . SER A 1 287 ? 8.703 17.565 17.208 1.00 96.94 287 SER A CA 1
ATOM 2304 C C . SER A 1 287 ? 8.008 18.908 17.479 1.00 96.94 287 SER A C 1
ATOM 2306 O O . SER A 1 287 ? 8.295 19.561 18.486 1.00 96.94 287 SER A O 1
ATOM 2308 N N . PHE A 1 288 ? 7.076 19.335 16.621 1.00 97.12 288 PHE A N 1
ATOM 2309 C CA . PHE A 1 288 ? 6.306 20.562 16.860 1.00 97.12 288 PHE A CA 1
ATOM 2310 C C . PHE A 1 288 ? 5.363 20.429 18.056 1.00 97.12 288 PHE A C 1
ATOM 2312 O O . PHE A 1 288 ? 5.272 21.349 18.872 1.00 97.12 288 PHE A O 1
ATOM 2319 N N . PHE A 1 289 ? 4.725 19.268 18.205 1.00 94.38 289 PHE A N 1
ATOM 2320 C CA . PHE A 1 289 ? 3.812 18.991 19.307 1.00 94.38 289 PHE A CA 1
ATOM 2321 C C . PHE A 1 289 ? 4.519 19.024 20.666 1.00 94.38 289 PHE A C 1
ATOM 2323 O O . PHE A 1 289 ? 4.068 19.693 21.594 1.00 94.38 289 PHE A O 1
ATOM 2330 N N . THR A 1 290 ? 5.666 18.351 20.775 1.00 94.06 290 THR A N 1
ATOM 2331 C CA . THR A 1 290 ? 6.493 18.346 21.996 1.00 94.06 290 THR A CA 1
ATOM 2332 C C . THR A 1 290 ? 7.030 19.735 22.348 1.00 94.06 290 THR A C 1
ATOM 2334 O O . THR A 1 290 ? 7.184 20.049 23.526 1.00 94.06 290 THR A O 1
ATOM 2337 N N . SER A 1 291 ? 7.224 20.599 21.348 1.00 95.62 291 SER A N 1
ATOM 2338 C CA . SER A 1 291 ? 7.595 22.008 21.535 1.00 95.62 291 SER A CA 1
ATOM 2339 C C . SER A 1 291 ? 6.407 22.923 21.884 1.00 95.62 291 SER A C 1
ATOM 2341 O O . SER A 1 291 ? 6.586 24.132 22.014 1.00 95.62 291 SER A O 1
ATOM 2343 N N . GLY A 1 292 ? 5.187 22.386 22.012 1.00 93.19 292 GLY A N 1
ATOM 2344 C CA . GLY A 1 292 ? 3.970 23.149 22.309 1.00 93.19 292 GLY A CA 1
ATOM 2345 C C . GLY A 1 292 ? 3.367 23.891 21.110 1.00 93.19 292 GLY A C 1
ATOM 2346 O O . GLY A 1 292 ? 2.353 24.572 21.265 1.00 93.19 292 GLY A O 1
ATOM 2347 N N . ASN A 1 293 ? 3.947 23.757 19.913 1.00 96.50 293 ASN A N 1
ATOM 2348 C CA . ASN A 1 293 ? 3.427 24.370 18.694 1.00 96.50 293 ASN A CA 1
ATOM 2349 C C . ASN A 1 293 ? 2.386 23.451 18.038 1.00 96.50 293 ASN A C 1
ATOM 2351 O O . ASN A 1 293 ? 2.655 22.745 17.066 1.00 96.50 293 ASN A O 1
ATOM 2355 N N . ASN A 1 294 ? 1.181 23.456 18.606 1.00 94.75 294 ASN A N 1
ATOM 2356 C CA . ASN A 1 294 ? 0.082 22.603 18.155 1.00 94.75 294 ASN A CA 1
ATOM 2357 C C . ASN A 1 294 ? -0.392 22.922 16.726 1.00 94.75 294 ASN A C 1
ATOM 2359 O O . ASN A 1 294 ? -0.842 22.016 16.028 1.00 94.75 294 ASN A O 1
ATOM 2363 N N . GLU A 1 295 ? -0.284 24.182 16.289 1.00 94.06 295 GLU A N 1
ATOM 2364 C CA . GLU A 1 295 ? -0.706 24.617 14.951 1.00 94.06 295 GLU A CA 1
ATOM 2365 C C . GLU A 1 295 ? 0.175 24.029 13.846 1.00 94.06 295 GLU A C 1
ATOM 2367 O O . GLU A 1 295 ? -0.332 23.591 12.817 1.00 94.06 295 GLU A O 1
ATOM 2372 N N . GLU A 1 296 ? 1.491 23.972 14.051 1.00 94.88 296 GLU A N 1
ATOM 2373 C CA . GLU A 1 296 ? 2.382 23.304 13.099 1.00 94.88 296 GLU A CA 1
ATOM 2374 C C . GLU A 1 296 ? 2.290 21.782 13.221 1.00 94.88 296 GLU A C 1
ATOM 2376 O O . GLU A 1 296 ? 2.277 21.083 12.208 1.00 94.88 296 GLU A O 1
ATOM 2381 N N . ALA A 1 297 ? 2.151 21.254 14.441 1.00 96.00 297 ALA A N 1
ATOM 2382 C CA . ALA A 1 297 ? 2.013 19.817 14.657 1.00 96.00 297 ALA A CA 1
ATOM 2383 C C . ALA A 1 297 ? 0.855 19.219 13.849 1.00 96.00 297 ALA A C 1
ATOM 2385 O O . ALA A 1 297 ? 1.039 18.215 13.164 1.00 96.00 297 ALA A O 1
ATOM 2386 N N . ILE A 1 298 ? -0.325 19.849 13.882 1.00 95.56 298 ILE A N 1
ATOM 2387 C CA . ILE A 1 298 ? -1.491 19.335 13.157 1.00 95.56 298 ILE A CA 1
ATOM 2388 C C . ILE A 1 298 ? -1.294 19.381 11.637 1.00 95.56 298 ILE A C 1
ATOM 2390 O O . ILE A 1 298 ? -1.664 18.422 10.968 1.00 95.56 298 ILE A O 1
ATOM 2394 N N . LYS A 1 299 ? -0.652 20.427 11.095 1.00 94.06 299 LYS A N 1
ATOM 2395 C CA . LYS A 1 299 ? -0.372 20.553 9.654 1.00 94.06 299 LYS A CA 1
ATOM 2396 C C . LYS A 1 299 ? 0.537 19.436 9.146 1.00 94.06 299 LYS A C 1
ATOM 2398 O O . LYS A 1 299 ? 0.231 18.792 8.147 1.00 94.06 299 LYS A O 1
ATOM 2403 N N . TRP A 1 300 ? 1.647 19.188 9.843 1.00 96.06 300 TRP A N 1
ATOM 2404 C CA . TRP A 1 300 ? 2.597 18.140 9.460 1.00 96.06 300 TRP A CA 1
ATOM 2405 C C . TRP A 1 300 ? 2.028 16.737 9.677 1.00 96.06 300 TRP A C 1
ATOM 2407 O O . TRP A 1 300 ? 2.278 15.852 8.861 1.00 96.06 300 TRP A O 1
ATOM 2417 N N . MET A 1 301 ? 1.221 16.544 10.724 1.00 96.56 301 MET A N 1
ATOM 2418 C CA . MET A 1 301 ? 0.537 15.276 10.978 1.00 96.56 301 MET A CA 1
ATOM 2419 C C . MET A 1 301 ? -0.510 14.984 9.897 1.00 96.56 301 MET A C 1
ATOM 2421 O O . MET A 1 301 ? -0.566 13.878 9.368 1.00 96.56 301 MET A O 1
ATOM 2425 N N . GLU A 1 302 ? -1.302 15.990 9.518 1.00 93.00 302 GLU A N 1
ATOM 2426 C CA . GLU A 1 302 ? -2.263 15.881 8.422 1.00 93.00 302 GLU A CA 1
ATOM 2427 C C . GLU A 1 302 ? -1.558 15.597 7.094 1.00 93.00 302 GLU A C 1
ATOM 2429 O O . GLU A 1 302 ? -2.017 14.752 6.331 1.00 93.00 302 GLU A O 1
ATOM 2434 N N . LEU A 1 303 ? -0.418 16.240 6.822 1.00 91.94 303 LEU A N 1
ATOM 2435 C CA . LEU A 1 303 ? 0.383 15.948 5.634 1.00 91.94 303 LEU A CA 1
ATOM 2436 C C . LEU A 1 303 ? 0.896 14.499 5.628 1.00 91.94 303 LEU A C 1
ATOM 2438 O O . LEU A 1 303 ? 0.772 13.815 4.612 1.00 91.94 303 LEU A O 1
ATOM 2442 N N . ALA A 1 304 ? 1.429 14.016 6.754 1.00 93.50 304 ALA A N 1
ATOM 2443 C CA . ALA A 1 304 ? 1.875 12.631 6.899 1.00 93.50 304 ALA A CA 1
ATOM 2444 C C . ALA A 1 304 ? 0.730 11.644 6.619 1.00 93.50 304 ALA A C 1
ATOM 2446 O O . ALA A 1 304 ? 0.892 10.720 5.819 1.00 93.50 304 ALA A O 1
ATOM 2447 N N . PHE A 1 305 ? -0.445 11.900 7.202 1.00 91.75 305 PHE A N 1
ATOM 2448 C CA . PHE A 1 305 ? -1.648 11.097 6.998 1.00 91.75 305 PHE A CA 1
ATOM 2449 C C . PHE A 1 305 ? -2.148 11.149 5.549 1.00 91.75 305 PHE A C 1
ATOM 2451 O O . PHE A 1 305 ? -2.493 10.125 4.979 1.00 91.75 305 PHE A O 1
ATOM 2458 N N . ARG A 1 306 ? -2.147 12.316 4.895 1.00 87.50 306 ARG A N 1
ATOM 2459 C CA . ARG A 1 306 ? -2.568 12.435 3.486 1.00 87.50 306 ARG A CA 1
ATOM 2460 C C . ARG A 1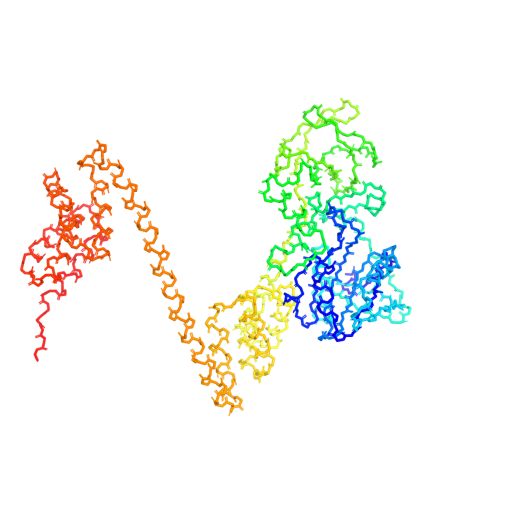 306 ? -1.645 11.685 2.527 1.00 87.50 306 ARG A C 1
ATOM 2462 O O . ARG A 1 306 ? -2.117 11.199 1.502 1.00 87.50 306 ARG A O 1
ATOM 2469 N N . ILE A 1 307 ? -0.352 11.602 2.840 1.00 86.94 307 ILE A N 1
ATOM 2470 C CA . ILE A 1 307 ? 0.632 10.860 2.040 1.00 86.94 307 ILE A CA 1
ATOM 2471 C C . ILE A 1 307 ? 0.481 9.354 2.240 1.00 86.94 307 ILE A C 1
ATOM 2473 O O . ILE A 1 307 ? 0.549 8.610 1.262 1.00 86.94 307 ILE A O 1
ATOM 2477 N N . ASN A 1 308 ? 0.256 8.911 3.479 1.00 88.69 308 ASN A N 1
ATOM 2478 C CA . ASN A 1 308 ? 0.047 7.505 3.799 1.00 88.69 308 ASN A CA 1
ATOM 2479 C C . ASN A 1 308 ? -1.176 7.304 4.713 1.00 88.69 308 ASN A C 1
ATOM 2481 O O . ASN A 1 308 ? -1.019 7.088 5.916 1.00 88.69 308 ASN A O 1
ATOM 2485 N N . PRO A 1 309 ? -2.402 7.354 4.160 1.00 87.81 309 PRO A N 1
ATOM 2486 C CA . PRO A 1 309 ? -3.621 7.270 4.970 1.00 87.81 309 PRO A CA 1
ATOM 2487 C C . PRO A 1 309 ? -3.825 5.883 5.589 1.00 87.81 309 PRO A C 1
ATOM 2489 O O . PRO A 1 309 ? -4.492 5.753 6.608 1.00 87.81 309 PRO A O 1
ATOM 2492 N N . ASN A 1 310 ? -3.203 4.854 5.006 1.00 88.50 310 ASN A N 1
ATOM 2493 C CA . ASN A 1 310 ? -3.302 3.470 5.465 1.00 88.50 310 ASN A CA 1
ATOM 2494 C C . ASN A 1 310 ? -2.247 3.099 6.525 1.00 88.50 310 ASN A C 1
ATOM 2496 O O . ASN A 1 310 ? -2.175 1.937 6.933 1.00 88.50 310 ASN A O 1
ATOM 2500 N N . ASP A 1 311 ? -1.421 4.051 6.966 1.00 92.12 311 ASP A N 1
ATOM 2501 C CA . ASP A 1 311 ? -0.512 3.851 8.091 1.00 92.12 311 ASP A CA 1
ATOM 2502 C C . ASP A 1 311 ? -1.282 3.967 9.411 1.00 92.12 311 ASP A C 1
ATOM 2504 O O . ASP A 1 311 ? -1.786 5.032 9.778 1.00 92.12 311 ASP A O 1
ATOM 2508 N N . LYS A 1 312 ? -1.375 2.844 10.127 1.00 94.69 312 LYS A N 1
ATOM 2509 C CA . LYS A 1 312 ? -2.147 2.725 11.368 1.00 94.69 312 LYS A CA 1
ATOM 2510 C C . LYS A 1 312 ? -1.617 3.643 12.470 1.00 94.69 312 LYS A C 1
ATOM 2512 O O . LYS A 1 312 ? -2.416 4.222 13.200 1.00 94.69 312 LYS A O 1
ATOM 2517 N N . GLU A 1 313 ? -0.295 3.788 12.581 1.00 95.38 313 GLU A N 1
ATOM 2518 C CA . GLU A 1 313 ? 0.333 4.610 13.620 1.00 95.38 313 GLU A CA 1
ATOM 2519 C C . GLU A 1 313 ? 0.087 6.097 13.349 1.00 95.38 313 GLU A C 1
ATOM 2521 O O . GLU A 1 313 ? -0.283 6.845 14.260 1.00 95.38 313 GLU A O 1
ATOM 2526 N N . ILE A 1 314 ? 0.225 6.518 12.087 1.00 96.00 314 ILE A N 1
ATOM 2527 C CA . ILE A 1 314 ? -0.056 7.898 11.676 1.00 96.00 314 ILE A CA 1
ATOM 2528 C C . ILE A 1 314 ? -1.547 8.211 11.850 1.00 96.00 314 ILE A C 1
ATOM 2530 O O . ILE A 1 314 ? -1.881 9.258 12.403 1.00 96.00 314 ILE A O 1
ATOM 2534 N N . ALA A 1 315 ? -2.447 7.315 11.432 1.00 95.50 315 ALA A N 1
ATOM 2535 C CA . ALA A 1 315 ? -3.891 7.492 11.584 1.00 95.50 315 ALA A CA 1
ATOM 2536 C C . ALA A 1 315 ? -4.306 7.615 13.061 1.00 95.50 315 ALA A C 1
ATOM 2538 O O . ALA A 1 315 ? -5.009 8.558 13.434 1.00 95.50 315 ALA A O 1
ATOM 2539 N N . GLU A 1 316 ? -3.829 6.707 13.921 1.00 96.19 316 GLU A N 1
ATOM 2540 C CA . GLU A 1 316 ? -4.097 6.746 15.362 1.00 96.19 316 GLU A CA 1
ATOM 2541 C C . GLU A 1 316 ? -3.588 8.050 15.986 1.00 96.19 316 GLU A C 1
ATOM 2543 O O . GLU A 1 316 ? -4.340 8.760 16.662 1.00 96.19 316 GLU A O 1
ATOM 2548 N N . SER A 1 317 ? -2.330 8.397 15.710 1.00 96.75 317 SER A N 1
ATOM 2549 C CA . SER A 1 317 ? -1.688 9.597 16.248 1.00 96.75 317 SER A CA 1
ATOM 2550 C C . SER A 1 317 ? -2.367 10.876 15.771 1.00 96.75 317 SER A C 1
ATOM 2552 O O . SER A 1 317 ? -2.560 11.805 16.561 1.00 96.75 317 SER A O 1
ATOM 2554 N N . PHE A 1 318 ? -2.777 10.928 14.502 1.00 96.94 318 PHE A N 1
ATOM 2555 C CA . PHE A 1 318 ? -3.486 12.070 13.944 1.00 96.94 318 PHE A CA 1
ATOM 2556 C C . PHE A 1 318 ? -4.850 12.253 14.602 1.00 96.94 318 PHE A C 1
ATOM 2558 O O . PHE A 1 318 ? -5.133 13.337 15.113 1.00 96.94 318 PHE A O 1
ATOM 2565 N N . GLY A 1 319 ? -5.671 11.203 14.674 1.00 96.31 319 GLY A N 1
ATOM 2566 C CA . GLY A 1 319 ? -6.984 11.306 15.310 1.00 96.31 319 GLY A CA 1
ATOM 2567 C C . GLY A 1 319 ? -6.885 11.616 16.810 1.00 96.31 319 GLY A C 1
ATOM 2568 O O . GLY A 1 319 ? -7.655 12.433 17.318 1.00 96.31 319 GLY A O 1
ATOM 2569 N N . ALA A 1 320 ? -5.890 11.069 17.517 1.00 95.75 320 ALA A N 1
ATOM 2570 C CA . ALA A 1 320 ? -5.622 11.410 18.915 1.00 95.75 320 ALA A CA 1
ATOM 2571 C C . ALA A 1 320 ? -5.227 12.888 19.094 1.00 95.75 320 ALA A C 1
ATOM 2573 O O . ALA A 1 320 ? -5.751 13.566 19.985 1.00 95.75 320 ALA A O 1
ATOM 2574 N N . LEU A 1 321 ? -4.341 13.411 18.237 1.00 96.06 321 LEU A N 1
ATOM 2575 C CA . LEU A 1 321 ? -3.925 14.815 18.247 1.00 96.06 321 LEU A CA 1
ATOM 2576 C C . LEU A 1 321 ? -5.112 15.748 17.974 1.00 96.06 321 LEU A C 1
ATOM 2578 O O . LEU A 1 321 ? -5.364 16.670 18.749 1.00 96.06 321 LEU A O 1
ATOM 2582 N N . VAL A 1 322 ? -5.881 15.474 16.920 1.00 96.62 322 VAL A N 1
ATOM 2583 C CA . VAL A 1 322 ? -7.069 16.249 16.534 1.00 96.62 322 VAL A CA 1
ATOM 2584 C C . VAL A 1 322 ? -8.112 16.247 17.662 1.00 96.62 322 VAL A C 1
ATOM 2586 O O . VAL A 1 322 ? -8.597 17.306 18.068 1.00 96.62 322 VAL A O 1
ATOM 2589 N N . GLY A 1 323 ? -8.388 15.085 18.264 1.00 95.94 323 GLY A N 1
ATOM 2590 C CA . GLY A 1 323 ? -9.330 14.958 19.380 1.00 95.94 323 GLY A CA 1
ATOM 2591 C C . GLY A 1 323 ? -8.843 15.591 20.691 1.00 95.94 323 GLY A C 1
ATOM 2592 O O . GLY A 1 323 ? -9.650 15.975 21.548 1.00 95.94 323 GLY A O 1
ATOM 2593 N N . ARG A 1 324 ? -7.525 15.744 20.870 1.00 93.12 324 ARG A N 1
ATOM 2594 C CA . ARG A 1 324 ? -6.937 16.532 21.964 1.00 93.12 324 ARG A CA 1
ATOM 2595 C C . ARG A 1 324 ? -7.100 18.034 21.734 1.00 93.12 324 ARG A C 1
ATOM 2597 O O . ARG A 1 324 ? -7.320 18.753 22.705 1.00 93.12 324 ARG A O 1
ATOM 2604 N N . LEU A 1 325 ? -7.013 18.485 20.483 1.00 93.38 325 LEU A N 1
ATOM 2605 C CA . LEU A 1 325 ? -7.172 19.890 20.092 1.00 93.38 325 LEU A CA 1
ATOM 2606 C C . LEU A 1 325 ? -8.639 20.331 19.967 1.00 93.38 325 LEU A C 1
ATOM 2608 O O . LEU A 1 325 ? -8.908 21.527 19.914 1.00 93.38 325 LEU A O 1
ATOM 2612 N N . GLY A 1 326 ? -9.583 19.388 20.008 1.00 93.75 326 GLY A N 1
ATOM 2613 C CA . GLY A 1 326 ? -11.008 19.658 20.216 1.00 93.75 326 GLY A CA 1
ATOM 2614 C C . GLY A 1 326 ? -11.900 19.446 18.995 1.00 93.75 326 GLY A C 1
ATOM 2615 O O . GLY A 1 326 ? -13.119 19.510 19.138 1.00 93.75 326 GLY A O 1
ATOM 2616 N N . ASP A 1 327 ? -11.342 19.126 17.826 1.00 96.00 327 ASP A N 1
ATOM 2617 C CA . ASP A 1 327 ? -12.140 18.759 16.650 1.00 96.00 327 ASP A CA 1
ATOM 2618 C C . ASP A 1 327 ? -12.551 17.279 16.722 1.00 96.00 327 ASP A C 1
ATOM 2620 O O . ASP A 1 327 ? -12.024 16.392 16.052 1.00 96.00 327 ASP A O 1
ATOM 2624 N N . LEU A 1 328 ? -13.489 16.998 17.626 1.00 97.19 328 LEU A N 1
ATOM 2625 C CA . LEU A 1 328 ? -13.910 15.635 17.950 1.00 97.19 328 LEU A CA 1
ATOM 2626 C C . LEU A 1 328 ? -14.574 14.924 16.764 1.00 97.19 328 LEU A C 1
ATOM 2628 O O . LEU A 1 328 ? -14.464 13.708 16.663 1.00 97.19 328 LEU A O 1
ATOM 2632 N N . LYS A 1 329 ? -15.230 15.662 15.859 1.00 95.44 329 LYS A N 1
ATOM 2633 C CA . LYS A 1 329 ? -15.876 15.078 14.674 1.00 95.44 329 LYS A CA 1
ATOM 2634 C C . LYS A 1 329 ? -14.837 14.565 13.684 1.00 95.44 329 LYS A C 1
ATOM 2636 O O . LYS A 1 329 ? -14.878 13.388 13.343 1.00 95.44 329 LYS A O 1
ATOM 2641 N N . LYS A 1 330 ? -13.852 15.398 13.321 1.00 93.69 330 LYS A N 1
ATOM 2642 C CA . LYS A 1 330 ? -12.741 14.971 12.457 1.00 93.69 330 LYS A CA 1
ATOM 2643 C C . LYS A 1 330 ? -11.947 13.829 13.097 1.00 93.69 330 LYS A C 1
ATOM 2645 O O . LYS A 1 330 ? -11.555 12.889 12.415 1.00 93.69 330 LYS A O 1
ATOM 2650 N N . ALA A 1 331 ? -11.748 13.867 14.416 1.00 96.69 331 ALA A N 1
ATOM 2651 C CA . ALA A 1 331 ? -11.085 12.784 15.140 1.00 96.69 331 ALA A CA 1
ATOM 2652 C C . ALA A 1 331 ? -11.844 11.447 15.038 1.00 96.69 331 ALA A C 1
ATOM 2654 O O . ALA A 1 331 ? -11.210 10.411 14.858 1.00 96.69 331 ALA A O 1
ATOM 2655 N N . ILE A 1 332 ? -13.180 11.461 15.120 1.00 96.69 332 ILE A N 1
ATOM 2656 C CA . ILE A 1 332 ? -14.016 10.266 14.925 1.00 96.69 332 ILE A CA 1
ATOM 2657 C C . ILE A 1 332 ? -13.904 9.753 13.485 1.00 96.69 332 ILE A C 1
ATOM 2659 O O . ILE A 1 332 ? -13.672 8.564 13.312 1.00 96.69 332 ILE A O 1
ATOM 2663 N N . GLU A 1 333 ? -13.958 10.628 12.476 1.00 93.19 333 GLU A N 1
ATOM 2664 C CA . GLU A 1 333 ? -13.791 10.233 11.065 1.00 93.19 333 GLU A CA 1
ATOM 2665 C C . GLU A 1 333 ? -12.435 9.550 10.805 1.00 93.19 333 GLU A C 1
ATOM 2667 O O . GLU A 1 333 ? -12.357 8.545 10.098 1.00 93.19 333 GLU A O 1
ATOM 2672 N N . ILE A 1 334 ? -11.355 10.057 11.413 1.00 94.56 334 ILE A N 1
ATOM 2673 C CA . ILE A 1 334 ? -10.026 9.431 11.326 1.00 94.56 334 ILE A CA 1
ATOM 2674 C C . ILE A 1 334 ? -10.021 8.063 12.025 1.00 94.56 334 ILE A C 1
ATOM 2676 O O . ILE A 1 334 ? -9.419 7.118 11.519 1.00 94.56 334 ILE A O 1
ATOM 2680 N N . MET A 1 335 ? -10.706 7.923 13.164 1.00 96.38 335 MET A N 1
ATOM 2681 C CA . MET A 1 335 ? -10.819 6.637 13.863 1.00 96.38 335 MET A CA 1
ATOM 2682 C C . MET A 1 335 ? -11.701 5.631 13.112 1.00 96.38 335 MET A C 1
ATOM 2684 O O . MET A 1 335 ? -11.415 4.438 13.160 1.00 96.38 335 MET A O 1
ATOM 2688 N N . ASP A 1 336 ? -12.728 6.087 12.392 1.00 93.44 336 ASP A N 1
ATOM 2689 C CA . ASP A 1 336 ? -13.518 5.248 11.484 1.00 93.44 336 ASP A CA 1
ATOM 2690 C C . ASP A 1 336 ? -12.646 4.733 10.329 1.00 93.44 336 ASP A C 1
ATOM 2692 O O . ASP A 1 336 ? -12.727 3.561 9.956 1.00 93.44 336 ASP A O 1
ATOM 2696 N N . HIS A 1 337 ? -11.745 5.574 9.804 1.00 90.81 337 HIS A N 1
ATOM 2697 C CA . HIS A 1 337 ? -10.746 5.127 8.836 1.00 90.81 337 HIS A CA 1
ATOM 2698 C C . HIS A 1 337 ? -9.756 4.125 9.449 1.00 90.81 337 HIS A C 1
ATOM 2700 O O . HIS A 1 337 ? -9.487 3.094 8.834 1.00 90.81 337 HIS A O 1
ATOM 2706 N N . LEU A 1 338 ? -9.267 4.370 10.673 1.00 93.81 338 LEU A N 1
ATOM 2707 C CA . LEU A 1 338 ? -8.402 3.430 11.395 1.00 93.81 338 LEU A CA 1
ATOM 2708 C C . LEU A 1 338 ? -9.087 2.070 11.600 1.00 93.81 338 LEU A C 1
ATOM 2710 O O . LEU A 1 338 ? -8.457 1.036 11.416 1.00 93.81 338 LEU A O 1
ATOM 2714 N N . GLU A 1 339 ? -10.375 2.054 11.942 1.00 93.00 339 GLU A N 1
ATOM 2715 C CA . GLU A 1 339 ? -11.169 0.827 12.078 1.00 93.00 339 GLU A CA 1
ATOM 2716 C C . GLU A 1 339 ? -11.287 0.063 10.750 1.00 93.00 339 GLU A C 1
ATOM 2718 O O . GLU A 1 339 ? -11.271 -1.169 10.739 1.00 93.00 339 GLU A O 1
ATOM 2723 N N . LEU A 1 340 ? -11.365 0.778 9.626 1.00 89.19 340 LEU A N 1
ATOM 2724 C CA . LEU A 1 340 ? -11.419 0.181 8.295 1.00 89.19 340 LEU A CA 1
ATOM 2725 C C . LEU A 1 340 ? -10.089 -0.485 7.899 1.00 89.19 340 LEU A C 1
ATOM 2727 O O . LEU A 1 340 ? -10.093 -1.600 7.374 1.00 89.19 340 LEU A O 1
ATOM 2731 N N . ILE A 1 341 ? -8.959 0.189 8.138 1.00 88.44 341 ILE A N 1
ATOM 2732 C CA . ILE A 1 341 ? -7.614 -0.318 7.798 1.00 88.44 341 ILE A CA 1
ATOM 2733 C C . ILE A 1 341 ? -7.070 -1.298 8.849 1.00 88.44 341 ILE A C 1
ATOM 2735 O O . ILE A 1 341 ? -6.190 -2.111 8.557 1.00 88.44 341 ILE A O 1
ATOM 2739 N N . ASP A 1 342 ? -7.591 -1.239 10.076 1.00 90.44 342 ASP A N 1
ATOM 2740 C CA . ASP A 1 342 ? -7.269 -2.139 11.176 1.00 90.44 342 ASP A CA 1
ATOM 2741 C C . ASP A 1 342 ? -8.528 -2.615 11.924 1.00 90.44 342 ASP A C 1
ATOM 2743 O O . ASP A 1 342 ? -8.837 -2.141 13.025 1.00 90.44 342 ASP A O 1
ATOM 2747 N N . PRO A 1 343 ? -9.240 -3.619 11.376 1.00 90.06 343 PRO A N 1
ATOM 2748 C CA . PRO A 1 343 ? -10.477 -4.122 11.968 1.00 90.06 343 PRO A CA 1
ATOM 2749 C C . PRO A 1 343 ? -10.325 -4.745 13.356 1.00 90.06 343 PRO A C 1
ATOM 2751 O O . PRO A 1 343 ? -11.334 -4.975 14.013 1.00 90.06 343 PRO A O 1
ATOM 2754 N N . ASP A 1 344 ? -9.113 -5.020 13.838 1.00 89.06 344 ASP A N 1
ATOM 2755 C CA . ASP A 1 344 ? -8.867 -5.523 15.196 1.00 89.06 344 ASP A CA 1
ATOM 2756 C C . ASP A 1 344 ? -8.307 -4.427 16.142 1.00 89.06 344 ASP A C 1
ATOM 2758 O O . ASP A 1 344 ? -7.956 -4.724 17.289 1.00 89.06 344 ASP A O 1
ATOM 2762 N N . SER A 1 345 ? -8.279 -3.155 15.706 1.00 91.44 345 SER A N 1
ATOM 2763 C CA . SER A 1 345 ? -7.803 -2.025 16.515 1.00 91.44 345 SER A CA 1
ATOM 2764 C C . SER A 1 345 ? -8.697 -1.783 17.731 1.00 91.44 345 SER A C 1
ATOM 2766 O O . SER A 1 345 ? -9.866 -1.404 17.621 1.00 91.44 345 SER A O 1
ATOM 2768 N N . ILE A 1 346 ? -8.126 -1.961 18.922 1.00 94.06 346 ILE A N 1
ATOM 2769 C CA . ILE A 1 346 ? -8.762 -1.583 20.195 1.00 94.06 346 ILE A CA 1
ATOM 2770 C C . ILE A 1 346 ? -8.732 -0.053 20.361 1.00 94.06 346 ILE A C 1
ATOM 2772 O O . ILE A 1 346 ? -9.634 0.535 20.966 1.00 94.06 346 ILE A O 1
ATOM 2776 N N . MET A 1 347 ? -7.711 0.596 19.797 1.00 93.75 347 MET A N 1
ATOM 2777 C CA . MET A 1 347 ? -7.424 2.020 19.963 1.00 93.75 347 MET A CA 1
ATOM 2778 C C . MET A 1 347 ? -8.428 2.882 19.204 1.00 93.75 347 MET A C 1
ATOM 2780 O O . MET A 1 347 ? -8.889 3.876 19.763 1.00 93.75 347 MET A O 1
ATOM 2784 N N . ALA A 1 348 ? -8.865 2.451 18.015 1.00 95.62 348 ALA A N 1
ATOM 2785 C CA . ALA A 1 348 ? -9.946 3.104 17.275 1.00 95.62 348 ALA A CA 1
ATOM 2786 C C . ALA A 1 348 ? -11.206 3.280 18.145 1.00 95.62 348 ALA A C 1
ATOM 2788 O O . ALA A 1 348 ? -11.695 4.394 18.338 1.00 95.62 348 ALA A O 1
ATOM 2789 N N . HIS A 1 349 ? -11.678 2.193 18.760 1.00 97.19 349 HIS A N 1
ATOM 2790 C CA . HIS A 1 349 ? -12.872 2.208 19.609 1.00 97.19 349 HIS A CA 1
ATOM 2791 C C . HIS A 1 349 ? -12.656 2.916 20.950 1.00 97.19 349 HIS A C 1
ATOM 2793 O O . HIS A 1 349 ? -13.537 3.633 21.424 1.00 97.19 349 HIS A O 1
ATOM 2799 N N . THR A 1 350 ? -11.479 2.755 21.563 1.00 95.25 350 THR A N 1
ATOM 2800 C CA . THR A 1 350 ? -11.147 3.443 22.821 1.00 95.25 350 THR A CA 1
ATOM 2801 C C . THR A 1 350 ? -11.169 4.960 22.626 1.00 95.25 350 THR A C 1
ATOM 2803 O O . THR A 1 350 ? -11.805 5.675 23.400 1.00 95.25 350 THR A O 1
ATOM 2806 N N . ASN A 1 351 ? -10.552 5.457 21.552 1.00 96.88 351 ASN A N 1
ATOM 2807 C CA . ASN A 1 351 ? -10.542 6.880 21.226 1.00 96.88 351 ASN A CA 1
ATOM 2808 C C . ASN A 1 351 ? -11.932 7.386 20.810 1.00 96.88 351 ASN A C 1
ATOM 2810 O O . ASN A 1 351 ? -12.364 8.415 21.329 1.00 96.88 351 ASN A O 1
ATOM 2814 N N . LYS A 1 352 ? -12.682 6.649 19.972 1.00 97.81 352 LYS A N 1
ATOM 2815 C CA . LYS A 1 352 ? -14.079 6.993 19.631 1.00 97.81 352 LYS A CA 1
ATOM 2816 C C . LYS A 1 352 ? -14.957 7.112 20.873 1.00 97.81 352 LYS A C 1
ATOM 2818 O O . LYS A 1 352 ? -15.674 8.100 21.008 1.00 97.81 352 LYS A O 1
ATOM 2823 N N . SER A 1 353 ? -14.854 6.171 21.813 1.00 97.38 353 SER A N 1
ATOM 2824 C CA . SER A 1 353 ? -15.578 6.225 23.088 1.00 97.38 353 SER A CA 1
ATOM 2825 C C . SER A 1 353 ? -15.269 7.510 23.863 1.00 97.38 353 SER A C 1
ATOM 2827 O O . SER A 1 353 ? -16.180 8.235 24.271 1.00 97.38 353 SER A O 1
ATOM 2829 N N . LEU A 1 354 ? -13.982 7.854 23.993 1.00 97.50 354 LEU A N 1
ATOM 2830 C CA . LEU A 1 354 ? -13.554 9.089 24.653 1.00 97.50 354 LEU A CA 1
ATOM 2831 C C . LEU A 1 354 ? -14.074 10.345 23.937 1.00 97.50 354 LEU A C 1
ATOM 2833 O O . LEU A 1 354 ? -14.476 11.304 24.599 1.00 97.50 354 LEU A O 1
ATOM 2837 N N . PHE A 1 355 ? -14.079 10.362 22.604 1.00 98.00 355 PHE A N 1
ATOM 2838 C CA . PHE A 1 355 ? -14.559 11.502 21.820 1.00 98.00 355 PHE A CA 1
ATOM 2839 C C . PHE A 1 355 ? -16.079 11.664 21.907 1.00 98.00 355 PHE A C 1
ATOM 2841 O O . PHE A 1 355 ? -16.544 12.776 22.156 1.00 98.00 355 PHE A O 1
ATOM 2848 N N . TYR A 1 356 ? -16.849 10.577 21.812 1.00 98.06 356 TYR A N 1
ATOM 2849 C CA . TYR A 1 356 ? -18.299 10.605 22.026 1.00 98.06 356 TYR A CA 1
ATOM 2850 C C . TYR A 1 356 ? -18.661 11.050 23.444 1.00 98.06 356 TYR A C 1
ATOM 2852 O O . TYR A 1 356 ? -19.570 11.861 23.617 1.00 98.06 356 TYR A O 1
ATOM 2860 N N . MET A 1 357 ? -17.903 10.619 24.458 1.00 96.50 357 MET A N 1
ATOM 2861 C CA . MET A 1 357 ? -18.094 11.084 25.833 1.00 96.50 357 MET A CA 1
ATOM 2862 C C . MET A 1 357 ? -17.867 12.598 25.956 1.00 96.50 357 MET A C 1
ATOM 2864 O O . MET A 1 357 ? -18.668 13.287 26.585 1.00 96.50 357 MET A O 1
ATOM 2868 N N . LYS A 1 358 ? -16.822 13.141 25.313 1.00 96.25 358 LYS A N 1
ATOM 2869 C CA . LYS A 1 358 ? -16.578 14.595 25.262 1.00 96.25 358 LYS A CA 1
ATOM 2870 C C . LYS A 1 358 ? -17.658 15.364 24.486 1.00 96.25 358 LYS A C 1
ATOM 2872 O O . LYS A 1 358 ? -17.908 16.520 24.814 1.00 96.25 358 LYS A O 1
ATOM 2877 N N . LEU A 1 359 ? -18.295 14.744 23.489 1.00 96.75 359 LEU A N 1
ATOM 2878 C CA . LEU A 1 359 ? -19.445 15.301 22.760 1.00 96.75 359 LEU A CA 1
ATOM 2879 C C . LEU A 1 359 ? -20.770 15.202 23.543 1.00 96.75 359 LEU A C 1
ATOM 2881 O O . LEU A 1 359 ? -21.758 15.806 23.134 1.00 96.75 359 LEU A O 1
ATOM 2885 N N . GLY A 1 360 ? -20.805 14.462 24.657 1.00 96.00 360 GLY A N 1
ATOM 2886 C CA . GLY A 1 360 ? -22.025 14.195 25.426 1.00 96.00 360 GLY A CA 1
ATOM 2887 C C . GLY A 1 360 ? -22.893 13.062 24.862 1.00 96.00 360 GLY A C 1
ATOM 2888 O O . GLY A 1 360 ? -23.992 12.824 25.360 1.00 96.00 360 GLY A O 1
ATOM 2889 N N . GLU A 1 361 ? -22.410 12.328 23.860 1.00 97.50 361 GLU A N 1
ATOM 2890 C CA . GLU A 1 361 ? -23.100 11.195 23.234 1.00 97.50 361 GLU A CA 1
ATOM 2891 C C . GLU A 1 361 ? -22.819 9.891 24.006 1.00 97.50 361 GLU A C 1
ATOM 2893 O O . GLU A 1 361 ? -22.144 8.981 23.525 1.00 97.50 361 GLU A O 1
ATOM 2898 N N . ILE A 1 362 ? -23.320 9.816 25.243 1.00 95.88 362 ILE A N 1
ATOM 2899 C CA . ILE A 1 362 ? -22.989 8.756 26.217 1.00 95.88 362 ILE A CA 1
ATOM 2900 C C . ILE A 1 362 ? -23.310 7.347 25.694 1.00 95.88 362 ILE A C 1
ATOM 2902 O O . ILE A 1 362 ? -22.513 6.431 25.878 1.00 95.88 362 ILE A O 1
ATOM 2906 N N . GLU A 1 363 ? -24.449 7.164 25.023 1.00 96.12 363 GLU A N 1
ATOM 2907 C CA . GLU A 1 363 ? -24.866 5.852 24.507 1.00 96.12 363 GLU A CA 1
ATOM 2908 C C . GLU A 1 363 ? -23.878 5.308 23.468 1.00 96.12 363 GLU A C 1
ATOM 2910 O O . GLU A 1 363 ? -23.433 4.165 23.571 1.00 96.12 363 GLU A O 1
ATOM 2915 N N . LYS A 1 364 ? -23.446 6.154 22.522 1.00 96.69 364 LYS A N 1
ATOM 2916 C CA . LYS A 1 364 ? -22.416 5.776 21.548 1.00 96.69 364 LYS A CA 1
ATOM 2917 C C . LYS A 1 364 ? -21.069 5.529 22.221 1.00 96.69 364 LYS A C 1
ATOM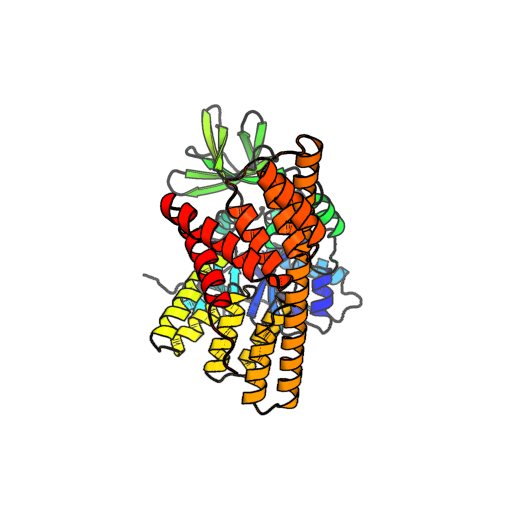 2919 O O . LYS A 1 364 ? -20.348 4.620 21.827 1.00 96.69 364 LYS A O 1
ATOM 2924 N N . ALA A 1 365 ? -20.731 6.306 23.251 1.00 95.31 365 ALA A N 1
ATOM 2925 C CA . ALA A 1 365 ? -19.491 6.107 23.992 1.00 95.31 365 ALA A CA 1
ATOM 2926 C C . ALA A 1 365 ? -19.427 4.726 24.669 1.00 95.31 365 ALA A C 1
ATOM 2928 O O . ALA A 1 365 ? -18.384 4.070 24.611 1.00 95.31 365 ALA A O 1
ATOM 2929 N N . GLU A 1 366 ? -20.521 4.269 25.285 1.00 93.88 366 GLU A N 1
ATOM 2930 C CA . GLU A 1 366 ? -20.595 2.945 25.918 1.00 93.88 366 GLU A CA 1
ATOM 2931 C C . GLU A 1 366 ? -20.620 1.798 24.890 1.00 93.88 366 GLU A C 1
ATOM 2933 O O . GLU A 1 366 ? -19.983 0.764 25.117 1.00 93.88 366 GLU A O 1
ATOM 2938 N N . ASP A 1 367 ? -21.271 1.984 23.736 1.00 95.94 367 ASP A N 1
ATOM 2939 C CA . ASP A 1 367 ? -21.219 1.019 22.626 1.00 95.94 367 ASP A CA 1
ATOM 2940 C C . ASP A 1 367 ? -19.778 0.828 22.119 1.00 95.94 367 ASP A C 1
ATOM 2942 O O . ASP A 1 367 ? -19.258 -0.289 22.068 1.00 95.94 367 ASP A O 1
ATOM 2946 N N . GLU A 1 368 ? -19.070 1.927 21.851 1.00 96.50 368 GLU A N 1
ATOM 2947 C CA . GLU A 1 368 ? -17.674 1.891 21.405 1.00 96.50 368 GLU A CA 1
ATOM 2948 C C . GLU A 1 368 ? -16.740 1.277 22.463 1.00 96.50 368 GLU A C 1
ATOM 2950 O O . GLU A 1 368 ? -15.896 0.436 22.155 1.00 96.50 368 GLU A O 1
ATOM 2955 N N . LYS A 1 369 ? -16.935 1.596 23.745 1.00 93.06 369 LYS A N 1
ATOM 2956 C CA . LYS A 1 369 ? -16.184 0.978 24.851 1.00 93.06 369 LYS A CA 1
ATOM 2957 C C . LYS A 1 369 ? -16.411 -0.534 24.946 1.00 93.06 369 LYS A C 1
ATOM 2959 O O . LYS A 1 369 ? -15.477 -1.297 25.222 1.00 93.06 369 LYS A O 1
ATOM 2964 N N . SER A 1 370 ? -17.639 -0.979 24.696 1.00 92.75 370 SER A N 1
ATOM 2965 C CA . SER A 1 370 ? -17.991 -2.400 24.656 1.00 92.75 370 SER A CA 1
ATOM 2966 C C . SER A 1 370 ? -17.291 -3.101 23.490 1.00 92.75 370 SER A C 1
ATOM 2968 O O . SER A 1 370 ? -16.668 -4.146 23.691 1.00 92.75 370 SER A O 1
ATOM 2970 N N . LYS A 1 371 ? -17.283 -2.489 22.296 1.00 92.56 371 LYS A N 1
ATOM 2971 C CA . LYS A 1 371 ? -16.525 -2.983 21.131 1.00 92.56 371 LYS A CA 1
ATOM 2972 C C . LYS A 1 371 ? -15.027 -3.094 21.424 1.00 92.56 371 LYS A C 1
ATOM 2974 O O . LYS A 1 371 ? -14.437 -4.138 21.143 1.00 92.56 371 LYS A O 1
ATOM 2979 N N . ALA A 1 372 ? -14.425 -2.076 22.048 1.00 90.56 372 ALA A N 1
ATOM 2980 C CA . ALA A 1 372 ? -13.016 -2.096 22.454 1.00 90.56 372 ALA A CA 1
ATOM 2981 C C . ALA A 1 372 ? -12.706 -3.287 23.377 1.00 90.56 372 ALA A C 1
ATOM 2983 O O . ALA A 1 372 ? -11.732 -4.011 23.171 1.00 90.56 372 ALA A O 1
ATOM 2984 N N . THR A 1 373 ? -13.580 -3.535 24.357 1.00 88.12 373 THR A N 1
ATOM 2985 C CA . THR A 1 373 ? -13.450 -4.641 25.316 1.00 88.12 373 THR A CA 1
ATOM 2986 C C . THR A 1 373 ? -13.529 -6.005 24.621 1.00 88.12 373 THR A C 1
ATOM 2988 O O . THR A 1 373 ? -12.684 -6.872 24.850 1.00 88.12 373 THR A O 1
ATOM 2991 N N . VAL A 1 374 ? -14.504 -6.191 23.724 1.00 89.25 374 VAL A N 1
ATOM 2992 C CA . VAL A 1 374 ? -14.663 -7.428 22.942 1.00 89.25 374 VAL A CA 1
ATOM 2993 C C . VAL A 1 374 ? -13.438 -7.686 22.061 1.00 89.25 374 VAL A C 1
ATOM 2995 O O . VAL A 1 374 ? -12.923 -8.806 22.050 1.00 89.25 374 VAL A O 1
ATOM 2998 N N . LYS A 1 375 ? -12.928 -6.662 21.363 1.00 88.38 375 LYS A N 1
ATOM 2999 C CA . LYS A 1 375 ? -11.698 -6.786 20.561 1.00 88.38 375 LYS A CA 1
ATOM 3000 C C . LYS A 1 375 ? -10.479 -7.094 21.428 1.00 88.38 375 LYS A C 1
ATOM 3002 O O . LYS A 1 375 ? -9.680 -7.946 21.050 1.00 88.38 375 LYS A O 1
ATOM 3007 N N . GLY A 1 376 ? -10.383 -6.496 22.616 1.00 83.75 376 GLY A N 1
ATOM 3008 C CA . GLY A 1 376 ? -9.363 -6.822 23.615 1.00 83.75 376 GLY A CA 1
ATOM 3009 C C . GLY A 1 376 ? -9.330 -8.310 23.950 1.00 83.75 376 GLY A C 1
ATOM 3010 O O . GLY A 1 376 ? -8.300 -8.960 23.777 1.00 83.75 376 GLY A O 1
ATOM 3011 N N . PHE A 1 377 ? -10.476 -8.880 24.327 1.00 84.75 377 PHE A N 1
ATOM 3012 C CA . PHE A 1 377 ? -10.577 -10.312 24.619 1.00 84.75 377 PHE A CA 1
ATOM 3013 C C . PHE A 1 377 ? -10.247 -11.192 23.410 1.00 84.75 377 PHE A C 1
ATOM 3015 O O . PHE A 1 377 ? -9.539 -12.191 23.555 1.00 84.75 377 PHE A O 1
ATOM 3022 N N . LYS A 1 378 ? -10.719 -10.820 22.214 1.00 83.44 378 LYS A N 1
ATOM 3023 C CA . LYS A 1 378 ? -10.423 -11.544 20.969 1.00 83.44 378 LYS A CA 1
ATOM 3024 C C . LYS A 1 378 ? -8.922 -11.543 20.657 1.00 83.44 378 LYS A C 1
ATOM 3026 O O . LYS A 1 378 ? -8.380 -12.599 20.336 1.00 83.44 378 LYS A O 1
ATOM 3031 N N . ASN A 1 379 ? -8.245 -10.403 20.799 1.00 81.44 379 ASN A N 1
ATOM 3032 C CA . ASN A 1 379 ? -6.807 -10.279 20.551 1.00 81.44 379 ASN A CA 1
ATOM 3033 C C . ASN A 1 379 ? -5.994 -11.109 21.552 1.00 81.44 379 ASN A C 1
ATOM 3035 O O . ASN A 1 379 ? -5.108 -11.855 21.139 1.00 81.44 379 ASN A O 1
ATOM 3039 N N . THR A 1 380 ? -6.342 -11.074 22.843 1.00 78.12 380 THR A N 1
ATOM 3040 C CA . THR A 1 380 ? -5.710 -11.934 23.858 1.00 78.12 380 THR A CA 1
ATOM 3041 C C . THR A 1 380 ? -5.934 -13.420 23.567 1.00 78.12 380 THR A C 1
ATOM 3043 O O . THR A 1 380 ? -5.005 -14.221 23.666 1.00 78.12 380 THR A O 1
ATOM 3046 N N . ALA A 1 381 ? -7.150 -13.809 23.172 1.00 79.88 381 ALA A N 1
ATOM 3047 C CA . ALA A 1 381 ? -7.456 -15.192 22.817 1.00 79.88 381 ALA A CA 1
ATOM 3048 C C . ALA A 1 381 ? -6.649 -15.663 21.596 1.00 79.88 381 ALA A C 1
ATOM 3050 O O . ALA A 1 381 ? -6.081 -16.755 21.626 1.00 79.88 381 ALA A O 1
ATOM 3051 N N . LYS A 1 382 ? -6.547 -14.825 20.555 1.00 80.31 382 LYS A N 1
ATOM 3052 C CA . LYS A 1 382 ? -5.736 -15.097 19.362 1.00 80.31 382 LYS A CA 1
ATOM 3053 C C . LYS A 1 382 ? -4.255 -15.242 19.715 1.00 80.31 382 LYS A C 1
ATOM 3055 O O . LYS A 1 382 ? -3.662 -16.260 19.386 1.00 80.31 382 LYS A O 1
ATOM 3060 N N . GLN A 1 383 ? -3.693 -14.305 20.479 1.00 76.19 383 GLN A N 1
ATOM 3061 C CA . GLN A 1 383 ? -2.296 -14.359 20.924 1.00 76.19 383 GLN A CA 1
ATOM 3062 C C . GLN A 1 383 ? -1.990 -15.633 21.729 1.00 76.19 383 GLN A C 1
ATOM 3064 O O . GLN A 1 383 ? -0.951 -16.262 21.535 1.00 76.19 383 GLN A O 1
ATOM 3069 N N . ASN A 1 384 ? -2.907 -16.048 22.607 1.00 77.31 384 ASN A N 1
ATOM 3070 C CA . ASN A 1 384 ? -2.770 -17.295 23.358 1.00 77.31 384 ASN A CA 1
ATOM 3071 C C . ASN A 1 384 ? -2.842 -18.533 22.452 1.00 77.31 384 ASN A C 1
ATOM 3073 O O . ASN A 1 384 ? -2.112 -19.496 22.682 1.00 77.31 384 ASN A O 1
ATOM 3077 N N . SER A 1 385 ? -3.704 -18.515 21.431 1.00 81.19 385 SER A N 1
ATOM 3078 C CA . SER A 1 385 ? -3.799 -19.588 20.437 1.00 81.19 385 SER A CA 1
ATOM 3079 C C . SER A 1 385 ? -2.515 -19.711 19.617 1.00 81.19 385 SER A C 1
ATOM 3081 O O . SER A 1 385 ? -1.955 -20.802 19.541 1.00 81.19 385 SER A O 1
ATOM 3083 N N . ASP A 1 386 ? -2.011 -18.600 19.080 1.00 83.12 386 ASP A N 1
ATOM 3084 C CA . ASP A 1 386 ? -0.799 -18.564 18.255 1.00 83.12 386 ASP A CA 1
ATOM 3085 C C . ASP A 1 386 ? 0.425 -19.027 19.066 1.00 83.12 386 ASP A C 1
ATOM 3087 O O . ASP A 1 386 ? 1.174 -19.907 18.635 1.00 83.12 386 ASP A O 1
ATOM 3091 N N . LYS A 1 387 ? 0.568 -18.537 20.310 1.00 84.25 387 LYS A N 1
ATOM 3092 C CA . LYS A 1 387 ? 1.603 -19.005 21.249 1.00 84.25 387 LYS A CA 1
ATOM 3093 C C . LYS A 1 387 ? 1.480 -20.509 21.512 1.00 84.25 387 LYS A C 1
ATOM 3095 O O . LYS A 1 3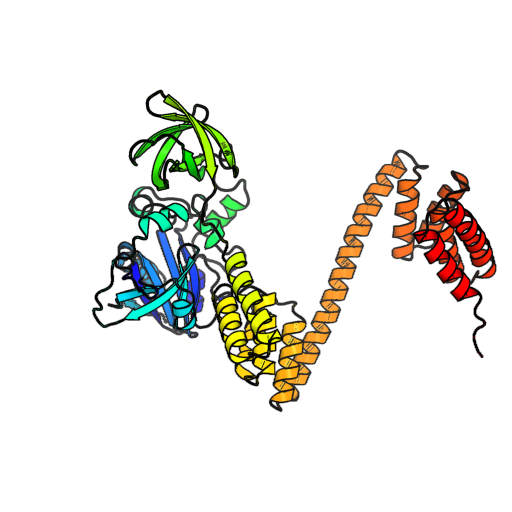87 ? 2.483 -21.219 21.561 1.00 84.25 387 LYS A O 1
ATOM 3100 N N . LYS A 1 388 ? 0.259 -21.023 21.684 1.00 86.25 388 LYS A N 1
ATOM 3101 C CA . LYS A 1 388 ? 0.020 -22.455 21.908 1.00 86.25 388 LYS A CA 1
ATOM 3102 C C . LYS A 1 388 ? 0.377 -23.293 20.678 1.00 86.25 388 LYS A C 1
ATOM 3104 O O . LYS A 1 388 ? 0.924 -24.383 20.839 1.00 86.25 388 LYS A O 1
ATOM 3109 N N . GLU A 1 389 ? 0.087 -22.821 19.470 1.00 89.25 389 GLU A N 1
ATOM 3110 C CA . GLU A 1 389 ? 0.465 -23.496 18.224 1.00 89.25 389 GLU A CA 1
ATOM 3111 C C . GLU A 1 389 ? 1.992 -23.566 18.066 1.00 89.25 389 GLU A C 1
ATOM 3113 O O . GLU A 1 389 ? 2.542 -24.642 17.816 1.00 89.25 389 GLU A O 1
ATOM 3118 N N . GLU A 1 390 ? 2.689 -22.455 18.312 1.00 89.38 390 GLU A N 1
ATOM 3119 C CA . GLU A 1 390 ? 4.152 -22.390 18.265 1.00 89.38 390 GLU A CA 1
ATOM 3120 C C . GLU A 1 390 ? 4.804 -23.350 19.273 1.00 89.38 390 GLU A C 1
ATOM 3122 O O . GLU A 1 390 ? 5.686 -24.139 18.912 1.00 89.38 390 GLU A O 1
ATOM 3127 N N . LEU A 1 391 ? 4.329 -23.347 20.524 1.00 90.94 391 LEU A N 1
ATOM 3128 C CA . LEU A 1 391 ? 4.807 -24.260 21.563 1.00 90.94 391 LEU A CA 1
ATOM 3129 C C . LEU A 1 391 ? 4.553 -25.729 21.194 1.00 90.94 391 LEU A C 1
ATOM 3131 O O . LEU A 1 391 ? 5.426 -26.567 21.412 1.00 90.94 391 LEU A O 1
ATOM 3135 N N . ASN A 1 392 ? 3.416 -26.058 20.571 1.00 91.94 392 ASN A N 1
ATOM 3136 C CA . ASN A 1 392 ? 3.144 -27.420 20.094 1.00 91.94 392 ASN A CA 1
ATOM 3137 C C . ASN A 1 392 ? 4.087 -27.849 18.963 1.00 91.94 392 ASN A C 1
ATOM 3139 O O . ASN A 1 392 ? 4.575 -28.980 18.969 1.00 91.94 392 ASN A O 1
ATOM 3143 N N . LYS A 1 393 ? 4.389 -26.956 18.013 1.00 92.94 393 LYS A N 1
ATOM 3144 C CA . LYS A 1 393 ? 5.360 -27.229 16.943 1.00 92.94 393 LYS A CA 1
ATOM 3145 C C . LYS A 1 393 ? 6.753 -27.490 17.517 1.00 92.94 393 LYS A C 1
ATOM 3147 O O . LYS A 1 393 ? 7.403 -28.463 17.134 1.00 92.94 393 LYS A O 1
ATOM 3152 N N . ARG A 1 394 ? 7.188 -26.660 18.470 1.00 93.75 394 ARG A N 1
ATOM 3153 C CA . ARG A 1 394 ? 8.471 -26.820 19.167 1.00 93.75 394 ARG A CA 1
ATOM 3154 C C . ARG A 1 394 ? 8.520 -28.113 19.983 1.00 93.75 394 ARG A C 1
ATOM 3156 O O . ARG A 1 394 ? 9.514 -28.830 19.927 1.00 93.75 394 ARG A O 1
ATOM 3163 N N . LEU A 1 395 ? 7.431 -28.462 20.668 1.00 95.44 395 LEU A N 1
ATOM 3164 C CA . LEU A 1 395 ? 7.303 -29.739 21.368 1.00 95.44 395 LEU A CA 1
ATOM 3165 C C . LEU A 1 395 ? 7.401 -30.931 20.406 1.00 95.44 395 LEU A C 1
ATOM 3167 O O . LEU A 1 395 ? 8.031 -31.928 20.741 1.00 95.44 395 LEU A O 1
ATOM 3171 N N . GLY A 1 396 ? 6.820 -30.831 19.207 1.00 93.31 396 GLY A N 1
ATOM 3172 C CA . GLY A 1 396 ? 6.971 -31.835 18.151 1.00 93.31 396 GLY A CA 1
ATOM 3173 C C . GLY A 1 396 ? 8.429 -32.035 17.726 1.00 93.31 396 GLY A C 1
ATOM 3174 O O . GLY A 1 396 ? 8.872 -33.172 17.601 1.00 93.31 396 GLY A O 1
ATOM 3175 N N . MET A 1 397 ? 9.194 -30.947 17.584 1.00 91.69 397 MET A N 1
ATOM 3176 C CA . MET A 1 397 ? 10.633 -31.016 17.294 1.00 91.69 397 MET A CA 1
ATOM 3177 C C . MET A 1 397 ? 11.410 -31.695 18.427 1.00 91.69 397 MET A C 1
ATOM 3179 O O . MET A 1 397 ? 12.223 -32.575 18.163 1.00 91.69 397 MET A O 1
ATOM 3183 N N . PHE A 1 398 ? 11.134 -31.346 19.688 1.00 96.19 398 PHE A N 1
ATOM 3184 C CA . PHE A 1 398 ? 11.774 -32.011 20.826 1.00 96.19 398 PHE A CA 1
ATOM 3185 C C . PHE A 1 398 ? 11.422 -33.495 20.905 1.00 96.19 398 PHE A C 1
ATOM 3187 O O . PHE A 1 398 ? 12.302 -34.303 21.165 1.00 96.19 398 PHE A O 1
ATOM 3194 N N . LYS A 1 399 ? 10.175 -33.881 20.613 1.00 94.56 399 LYS A N 1
ATOM 3195 C CA . LYS A 1 399 ? 9.782 -35.296 20.555 1.00 94.56 399 LYS A CA 1
ATOM 3196 C C . LYS A 1 399 ? 10.582 -36.080 19.516 1.00 94.56 399 LYS A C 1
ATOM 3198 O O . LYS A 1 399 ? 11.038 -37.165 19.833 1.00 94.56 399 LYS A O 1
ATOM 3203 N N . GLN A 1 400 ? 10.811 -35.518 18.329 1.0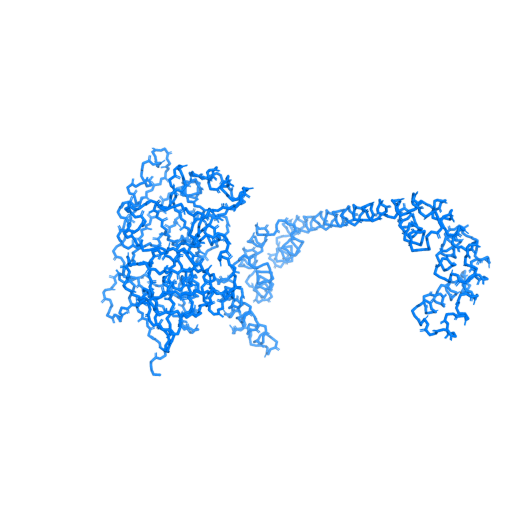0 95.06 400 GLN A N 1
ATOM 3204 C CA . GLN A 1 400 ? 11.645 -36.160 17.305 1.00 95.06 400 GLN A CA 1
ATOM 3205 C C . GLN A 1 400 ? 13.096 -36.345 17.763 1.00 95.06 400 GLN A C 1
ATOM 3207 O O . GLN A 1 400 ? 13.695 -37.376 17.481 1.00 95.06 400 GLN A O 1
ATOM 3212 N N . VAL A 1 401 ? 13.661 -35.367 18.481 1.00 94.00 401 VAL A N 1
ATOM 3213 C CA . VAL A 1 401 ? 15.000 -35.510 19.077 1.00 94.00 401 VAL A CA 1
ATOM 3214 C C . VAL A 1 401 ? 14.994 -36.625 20.120 1.00 94.00 401 VAL A C 1
ATOM 3216 O O . VAL A 1 401 ? 15.857 -37.491 20.072 1.00 94.00 401 VAL A O 1
ATOM 3219 N N . LEU A 1 402 ? 13.985 -36.655 20.992 1.00 93.25 402 LEU A N 1
ATOM 3220 C CA . LEU A 1 402 ? 13.853 -37.655 22.054 1.00 93.25 402 LEU A CA 1
ATOM 3221 C C . LEU A 1 402 ? 13.562 -39.073 21.542 1.00 93.25 402 LEU A C 1
ATOM 3223 O O . LEU A 1 402 ? 13.841 -40.034 22.248 1.00 93.25 402 LEU A O 1
ATOM 3227 N N . GLU A 1 403 ? 13.019 -39.222 20.331 1.00 93.81 403 GLU A N 1
ATOM 3228 C CA . GLU A 1 403 ? 12.901 -40.519 19.647 1.00 93.81 403 GLU A CA 1
ATOM 3229 C C . GLU A 1 403 ? 14.263 -41.060 19.176 1.00 93.81 403 GLU A C 1
ATOM 3231 O O . GLU A 1 403 ? 14.420 -42.271 19.027 1.00 93.81 403 GLU A O 1
ATOM 3236 N N . ILE A 1 404 ? 15.239 -40.178 18.926 1.00 93.81 404 ILE A N 1
ATOM 3237 C CA . ILE A 1 404 ? 16.597 -40.537 18.489 1.00 93.81 404 ILE A CA 1
ATOM 3238 C C . ILE A 1 404 ? 17.519 -40.709 19.697 1.00 93.81 404 ILE A C 1
ATOM 3240 O O . ILE A 1 404 ? 18.233 -41.705 19.795 1.00 93.81 404 ILE A O 1
ATOM 3244 N N . ASP A 1 405 ? 17.510 -39.722 20.589 1.00 91.38 405 ASP A N 1
ATOM 3245 C CA . ASP A 1 405 ? 18.267 -39.691 21.830 1.00 91.38 405 ASP A CA 1
ATOM 3246 C C . ASP A 1 405 ? 17.336 -39.313 22.978 1.00 91.38 405 ASP A C 1
ATOM 3248 O O . ASP A 1 405 ? 17.021 -38.151 23.245 1.00 91.38 405 ASP A O 1
ATOM 3252 N N . GLU A 1 406 ? 16.902 -40.351 23.670 1.00 90.06 406 GLU A N 1
ATOM 3253 C CA . GLU A 1 406 ? 16.014 -40.266 24.809 1.00 90.06 406 GLU A CA 1
ATOM 3254 C C . GLU A 1 406 ? 16.587 -39.437 25.977 1.00 90.06 406 GLU A C 1
ATOM 3256 O O . GLU A 1 406 ? 15.811 -38.926 26.795 1.00 90.06 406 GLU A O 1
ATOM 3261 N N . GLU A 1 407 ? 17.910 -39.310 26.076 1.00 89.38 407 GLU A N 1
ATOM 3262 C CA . GLU A 1 407 ? 18.630 -38.639 27.162 1.00 89.38 407 GLU A CA 1
ATOM 3263 C C . GLU A 1 407 ? 19.076 -37.213 26.799 1.00 89.38 407 GLU A C 1
ATOM 3265 O O . GLU A 1 407 ? 19.687 -36.538 27.627 1.00 89.38 407 GLU A O 1
ATOM 3270 N N . ASP A 1 408 ? 18.718 -36.704 25.612 1.00 92.50 408 ASP A N 1
ATOM 3271 C CA . ASP A 1 408 ? 19.123 -35.365 25.177 1.00 92.50 408 ASP A CA 1
ATOM 3272 C C . ASP A 1 408 ? 18.678 -34.283 26.183 1.00 92.50 408 ASP A C 1
ATOM 3274 O O . ASP A 1 408 ? 17.485 -34.095 26.467 1.00 92.50 408 ASP A O 1
ATOM 3278 N N . GLU A 1 409 ? 19.657 -33.571 26.754 1.00 89.31 409 GLU A N 1
ATOM 3279 C CA . GLU A 1 409 ? 19.412 -32.608 27.832 1.00 89.31 409 GLU A CA 1
ATOM 3280 C C . GLU A 1 409 ? 18.588 -31.402 27.352 1.00 89.31 409 GLU A C 1
ATOM 3282 O O . GLU A 1 409 ? 17.745 -30.882 28.086 1.00 89.31 409 GLU A O 1
ATOM 3287 N N . LEU A 1 410 ? 18.800 -30.941 26.116 1.00 88.94 410 LEU A N 1
ATOM 3288 C CA . LEU A 1 410 ? 18.113 -29.761 25.586 1.00 88.94 410 LEU A CA 1
ATOM 3289 C C . LEU A 1 410 ? 16.652 -30.066 25.262 1.00 88.94 410 LEU A C 1
ATOM 3291 O O . LEU A 1 410 ? 15.771 -29.257 25.563 1.00 88.94 410 LEU A O 1
ATOM 3295 N N . ALA A 1 411 ? 16.386 -31.227 24.672 1.00 91.19 411 ALA A N 1
ATOM 3296 C CA . ALA A 1 411 ? 15.054 -31.657 24.299 1.00 91.19 411 ALA A CA 1
ATOM 3297 C C . ALA A 1 411 ? 14.213 -32.014 25.525 1.00 91.19 411 ALA A C 1
ATOM 3299 O O . ALA A 1 411 ? 13.055 -31.602 25.595 1.00 91.19 411 ALA A O 1
ATOM 3300 N N . ASN A 1 412 ? 14.788 -32.683 26.531 1.00 93.38 412 ASN A N 1
ATOM 3301 C CA . ASN A 1 412 ? 14.093 -32.914 27.798 1.00 93.38 412 ASN A CA 1
ATOM 3302 C C . ASN A 1 412 ? 13.827 -31.593 28.545 1.00 93.38 412 ASN A C 1
ATOM 3304 O O . ASN A 1 412 ? 12.726 -31.406 29.063 1.00 93.38 412 ASN A O 1
ATOM 3308 N N . GLN A 1 413 ? 14.779 -30.646 28.559 1.00 92.50 413 GLN A N 1
ATOM 3309 C CA . GLN A 1 413 ? 14.588 -29.338 29.206 1.00 92.50 413 GLN A CA 1
ATOM 3310 C C . GLN A 1 413 ? 13.475 -28.544 28.516 1.00 92.50 413 GLN A C 1
ATOM 3312 O O . GLN A 1 413 ? 12.554 -28.053 29.169 1.00 92.50 413 GLN A O 1
ATOM 3317 N N . GLY A 1 414 ? 13.526 -28.461 27.187 1.00 91.25 414 GLY A N 1
ATOM 3318 C CA . GLY A 1 414 ? 12.528 -27.751 26.401 1.00 91.25 414 GLY A CA 1
ATOM 3319 C C . GLY A 1 414 ? 11.142 -28.400 26.456 1.00 91.25 414 GLY A C 1
ATOM 3320 O O . GLY A 1 414 ? 10.141 -27.690 26.538 1.00 91.25 414 GLY A O 1
ATOM 3321 N N . ALA A 1 415 ? 11.055 -29.734 26.460 1.00 94.88 415 ALA A N 1
ATOM 3322 C CA . ALA A 1 415 ? 9.788 -30.444 26.629 1.00 94.88 415 ALA A CA 1
ATOM 3323 C C . ALA A 1 415 ? 9.190 -30.212 28.025 1.00 94.88 415 ALA A C 1
ATOM 3325 O O . ALA A 1 415 ? 7.995 -29.934 28.128 1.00 94.88 415 ALA A O 1
ATOM 3326 N N . ALA A 1 416 ? 10.007 -30.269 29.084 1.00 94.38 416 ALA A N 1
ATOM 3327 C CA . ALA A 1 416 ? 9.569 -29.993 30.451 1.00 94.38 416 ALA A CA 1
ATOM 3328 C C . ALA A 1 416 ? 8.969 -28.587 30.592 1.00 94.38 416 ALA A C 1
ATOM 3330 O O . ALA A 1 416 ? 7.862 -28.440 31.104 1.00 94.38 416 ALA A O 1
ATOM 3331 N N . GLU A 1 417 ? 9.654 -27.562 30.082 1.00 93.69 417 GLU A N 1
ATOM 3332 C CA . GLU A 1 417 ? 9.168 -26.176 30.101 1.00 93.69 417 GLU A CA 1
ATOM 3333 C C . GLU A 1 417 ? 7.818 -26.026 29.387 1.00 93.69 417 GLU A C 1
ATOM 3335 O O . GLU A 1 417 ? 6.901 -25.402 29.923 1.00 93.69 417 GLU A O 1
ATOM 3340 N N . ILE A 1 418 ? 7.662 -26.642 28.209 1.00 94.25 418 ILE A N 1
ATOM 3341 C CA . ILE A 1 418 ? 6.411 -26.570 27.441 1.00 94.25 418 ILE A CA 1
ATOM 3342 C C . ILE A 1 418 ? 5.273 -27.304 28.162 1.00 94.25 418 ILE A C 1
ATOM 3344 O O . ILE A 1 418 ? 4.164 -26.776 28.252 1.00 94.25 418 ILE A O 1
ATOM 3348 N N . TYR A 1 419 ? 5.523 -28.496 28.710 1.00 95.00 419 TYR A N 1
ATOM 3349 C CA . TYR A 1 419 ? 4.507 -29.219 29.477 1.00 95.00 419 TYR A CA 1
ATOM 3350 C C . TYR A 1 419 ? 4.113 -28.475 30.755 1.00 95.00 419 TYR A C 1
ATOM 3352 O O . TYR A 1 419 ? 2.929 -28.440 31.091 1.00 95.00 419 TYR A O 1
ATOM 3360 N N . PHE A 1 420 ? 5.064 -27.831 31.436 1.00 92.50 420 PHE A N 1
ATOM 3361 C CA . PHE A 1 420 ? 4.774 -26.985 32.591 1.00 92.50 420 PHE A CA 1
ATOM 3362 C C . PHE A 1 420 ? 3.886 -25.787 32.221 1.00 92.50 420 PHE A C 1
ATOM 3364 O O . PHE A 1 420 ? 2.921 -25.504 32.935 1.00 92.50 420 PHE A O 1
ATOM 3371 N N . GLU A 1 421 ? 4.171 -25.123 31.097 1.00 89.94 421 GLU A N 1
ATOM 3372 C CA . GLU A 1 421 ? 3.375 -24.004 30.569 1.00 89.94 421 GLU A CA 1
ATOM 3373 C C . GLU A 1 421 ? 1.951 -24.446 30.181 1.00 89.94 421 GLU A C 1
ATOM 3375 O O . GLU A 1 421 ? 0.983 -23.730 30.430 1.00 89.94 421 GLU A O 1
ATOM 3380 N N . PHE A 1 422 ? 1.791 -25.657 29.635 1.00 90.19 422 PHE A N 1
ATOM 3381 C CA . PHE A 1 422 ? 0.478 -26.250 29.344 1.00 90.19 422 PHE A CA 1
ATOM 3382 C C . PHE A 1 422 ? -0.252 -26.796 30.579 1.00 90.19 422 PHE A C 1
ATOM 3384 O O . PHE A 1 422 ? -1.398 -27.232 30.465 1.00 90.19 422 PHE A O 1
ATOM 3391 N N . GLY A 1 423 ? 0.377 -26.766 31.758 1.00 89.62 423 GLY A N 1
ATOM 3392 C CA . GLY A 1 423 ? -0.181 -27.331 32.986 1.00 89.62 423 GLY A CA 1
ATOM 3393 C C . GLY A 1 423 ? -0.179 -28.863 33.023 1.00 89.62 423 GLY A C 1
ATOM 3394 O O . GLY A 1 423 ? -0.791 -29.453 33.910 1.00 89.62 423 GLY A O 1
ATOM 3395 N N . GLU A 1 424 ? 0.522 -29.528 32.104 1.00 93.38 424 GLU A N 1
ATOM 3396 C CA . GLU A 1 424 ? 0.713 -30.981 32.083 1.00 93.38 424 GLU A CA 1
ATOM 3397 C C . GLU A 1 424 ? 1.837 -31.385 33.055 1.00 93.38 424 GLU A C 1
ATOM 3399 O O . GLU A 1 424 ? 2.903 -31.863 32.660 1.00 93.38 424 GLU A O 1
ATOM 3404 N N . ILE A 1 425 ? 1.592 -31.160 34.350 1.00 93.19 425 ILE A N 1
ATOM 3405 C CA . ILE A 1 425 ? 2.593 -31.247 35.426 1.00 93.19 425 ILE A CA 1
ATOM 3406 C C . ILE A 1 425 ? 3.314 -32.599 35.459 1.00 93.19 425 ILE A C 1
ATOM 3408 O O . ILE A 1 425 ? 4.539 -32.630 35.525 1.00 93.19 425 ILE A O 1
ATOM 3412 N N . GLU A 1 426 ? 2.586 -33.708 35.342 1.00 93.31 426 GLU A N 1
ATOM 3413 C CA . GLU A 1 426 ? 3.175 -35.053 35.405 1.00 93.31 426 GLU A CA 1
ATOM 3414 C C . GLU A 1 426 ? 4.150 -35.329 34.252 1.00 93.31 426 GLU A C 1
ATOM 3416 O O . GLU A 1 426 ? 5.226 -35.887 34.460 1.00 93.31 426 GLU A O 1
ATOM 3421 N N . LYS A 1 427 ? 3.834 -34.870 33.034 1.00 94.25 427 LYS A N 1
ATOM 3422 C CA . LYS A 1 427 ? 4.759 -35.008 31.898 1.00 94.25 427 LYS A CA 1
ATOM 3423 C C . LYS A 1 427 ? 5.974 -34.109 32.066 1.00 94.25 427 LYS A C 1
ATOM 3425 O O . LYS A 1 427 ? 7.087 -34.531 31.766 1.00 94.25 427 LYS A O 1
ATOM 3430 N N . SER A 1 428 ? 5.774 -32.893 32.580 1.00 95.56 428 SER A N 1
ATOM 3431 C CA . SER A 1 428 ? 6.888 -32.009 32.918 1.00 95.56 428 SER A CA 1
ATOM 3432 C C . SER A 1 428 ? 7.824 -32.667 33.931 1.00 95.56 428 SER A C 1
ATOM 3434 O O . SER A 1 428 ? 9.031 -32.662 33.709 1.00 95.56 428 SER A O 1
ATOM 3436 N N . LYS A 1 429 ? 7.292 -33.254 35.010 1.00 94.06 429 LYS A N 1
ATOM 3437 C CA . LYS A 1 429 ? 8.091 -33.955 36.025 1.00 94.06 429 LYS A CA 1
ATOM 3438 C C . LYS A 1 429 ? 8.885 -35.108 35.433 1.00 94.06 429 LYS A C 1
ATOM 3440 O O . LYS A 1 429 ? 10.074 -35.185 35.701 1.00 94.06 429 LYS A O 1
ATOM 3445 N N . LEU A 1 430 ? 8.276 -35.932 34.579 1.00 93.69 430 LEU A N 1
ATOM 3446 C CA . LEU A 1 430 ? 8.961 -37.062 33.945 1.00 93.69 430 LEU A CA 1
ATOM 3447 C C . LEU A 1 430 ? 10.234 -36.622 33.198 1.00 93.69 430 LEU A C 1
ATOM 3449 O O . LEU A 1 430 ? 11.296 -37.222 33.357 1.00 93.69 430 LEU A O 1
ATOM 3453 N N . HIS A 1 431 ? 10.144 -35.543 32.415 1.00 94.50 431 HIS A N 1
ATOM 3454 C CA . HIS A 1 431 ? 11.304 -34.988 31.712 1.00 94.50 431 HIS A CA 1
ATOM 3455 C C . HIS A 1 431 ? 12.332 -34.369 32.674 1.00 94.50 431 HIS A C 1
ATOM 3457 O O . HIS A 1 431 ? 13.536 -34.536 32.478 1.00 94.50 431 HIS A O 1
ATOM 3463 N N . LEU A 1 432 ? 11.882 -33.693 33.736 1.00 93.00 432 LEU A N 1
ATOM 3464 C CA . LEU A 1 432 ? 12.763 -33.108 34.754 1.00 93.00 432 LEU A CA 1
ATOM 3465 C C . LEU A 1 432 ? 13.508 -34.164 35.576 1.00 93.00 432 LEU A C 1
ATOM 3467 O O . LEU A 1 432 ? 14.700 -34.012 35.831 1.00 93.00 432 LEU A O 1
ATOM 3471 N N . GLU A 1 433 ? 12.838 -35.243 35.967 1.00 90.50 433 GLU A N 1
ATOM 3472 C CA . GLU A 1 433 ? 13.438 -36.372 36.679 1.00 90.50 433 GLU A CA 1
ATOM 3473 C C . GLU A 1 433 ? 14.499 -37.052 35.816 1.00 90.50 433 GLU A C 1
ATOM 3475 O O . GLU A 1 433 ? 15.600 -37.322 36.302 1.00 90.50 433 GLU A O 1
ATOM 3480 N N . LYS A 1 434 ? 14.219 -37.229 34.516 1.00 89.00 434 LYS A N 1
ATOM 3481 C CA . LYS A 1 434 ? 15.199 -37.739 33.552 1.00 89.00 434 LYS A CA 1
ATOM 3482 C C . LYS A 1 434 ? 16.442 -36.845 33.512 1.00 89.00 434 LYS A C 1
ATOM 3484 O O . LYS A 1 434 ? 17.545 -37.340 33.734 1.00 89.00 434 LYS A O 1
ATOM 3489 N N . LEU A 1 435 ? 16.275 -35.527 33.372 1.00 89.12 435 LEU A N 1
ATOM 3490 C CA . LEU A 1 435 ? 17.389 -34.565 33.388 1.00 89.12 435 LEU A CA 1
ATOM 3491 C C . LEU A 1 435 ? 18.211 -34.605 34.671 1.00 89.12 435 LEU A C 1
ATOM 3493 O O . LEU A 1 435 ? 19.436 -34.572 34.617 1.00 89.12 435 LEU A O 1
ATOM 3497 N N . ILE A 1 436 ? 17.549 -34.657 35.825 1.00 86.62 436 ILE A N 1
ATOM 3498 C CA . ILE A 1 436 ? 18.221 -34.665 37.127 1.00 86.62 436 ILE A CA 1
ATOM 3499 C C . ILE A 1 436 ? 18.965 -35.992 37.344 1.00 86.62 436 ILE A C 1
ATOM 3501 O O . ILE A 1 436 ? 20.015 -35.998 37.991 1.00 86.62 436 ILE A O 1
ATOM 3505 N N . SER A 1 437 ? 18.457 -37.098 36.788 1.00 85.25 437 SER A N 1
ATOM 3506 C CA . SER A 1 437 ? 19.117 -38.407 36.844 1.00 85.25 437 SER A CA 1
ATOM 3507 C C . SER A 1 437 ? 20.378 -38.479 35.975 1.00 85.25 437 SER A C 1
ATOM 3509 O O . SER A 1 437 ? 21.390 -39.011 36.427 1.00 85.25 437 SER A O 1
ATOM 3511 N N . ILE A 1 438 ? 20.342 -37.881 34.778 1.00 81.25 438 ILE A N 1
ATOM 3512 C CA . ILE A 1 438 ? 21.479 -37.803 33.847 1.00 81.25 438 ILE A CA 1
ATOM 3513 C C . ILE A 1 438 ? 22.523 -36.820 34.382 1.00 81.25 438 ILE A C 1
ATOM 3515 O O . ILE A 1 438 ? 23.718 -37.110 34.444 1.00 81.25 438 ILE A O 1
ATOM 3519 N N . ASN A 1 439 ? 22.055 -35.652 34.820 1.00 79.75 439 ASN A N 1
ATOM 3520 C CA . ASN A 1 439 ? 22.886 -34.550 35.260 1.00 79.75 439 ASN A CA 1
ATOM 3521 C C . ASN A 1 439 ? 22.343 -33.958 36.561 1.00 79.75 439 ASN A C 1
ATOM 3523 O O . ASN A 1 439 ? 21.545 -33.016 36.592 1.00 79.75 439 ASN A O 1
ATOM 3527 N N . ASN A 1 440 ? 22.880 -34.459 37.673 1.00 77.19 440 ASN A N 1
ATOM 3528 C CA . ASN A 1 440 ? 22.539 -34.005 39.021 1.00 77.19 440 ASN A CA 1
ATOM 3529 C C . ASN A 1 440 ? 22.939 -32.541 39.327 1.00 77.19 440 ASN A C 1
ATOM 3531 O O . ASN A 1 440 ? 22.728 -32.070 40.448 1.00 77.19 440 ASN A O 1
ATOM 3535 N N . LYS A 1 441 ? 23.517 -31.823 38.353 1.00 78.62 441 LYS A N 1
ATOM 3536 C CA . LYS A 1 441 ? 23.840 -30.389 38.389 1.00 78.62 441 LYS A CA 1
ATOM 3537 C C . LYS A 1 441 ? 23.051 -29.579 37.352 1.00 78.62 441 LYS A C 1
ATOM 3539 O O . LYS A 1 441 ? 23.429 -28.441 37.065 1.00 78.62 441 LYS A O 1
ATOM 3544 N N . ASN A 1 442 ? 21.958 -30.112 36.801 1.00 80.38 442 ASN A N 1
ATOM 3545 C CA . ASN A 1 442 ? 21.053 -29.338 35.956 1.00 80.38 442 ASN A CA 1
ATOM 3546 C C . ASN A 1 442 ? 20.172 -28.410 36.814 1.00 80.38 442 ASN A C 1
ATOM 3548 O O . ASN A 1 442 ? 19.059 -28.738 37.227 1.00 80.38 442 ASN A O 1
ATOM 3552 N N . PHE A 1 443 ? 20.707 -27.225 37.104 1.00 83.75 443 PHE A N 1
ATOM 3553 C CA . PHE A 1 443 ? 20.071 -26.247 37.985 1.00 83.75 443 PHE A CA 1
ATOM 3554 C C . PHE A 1 443 ? 18.802 -25.621 37.396 1.00 83.75 443 PHE A C 1
ATOM 3556 O O . PHE A 1 443 ? 17.925 -25.211 38.153 1.00 83.75 443 PHE A O 1
ATOM 3563 N N . LYS A 1 444 ? 18.666 -25.595 36.064 1.00 84.94 444 LYS A N 1
ATOM 3564 C CA . LYS A 1 444 ? 17.445 -25.130 35.389 1.00 84.94 444 LYS A CA 1
ATOM 3565 C C . LYS A 1 444 ? 16.304 -26.127 35.565 1.00 84.94 444 LYS A C 1
ATOM 3567 O O . LYS A 1 444 ? 15.199 -25.723 35.926 1.00 84.94 444 LYS A O 1
ATOM 3572 N N . ALA A 1 445 ? 16.586 -27.420 35.403 1.00 87.12 445 ALA A N 1
ATOM 3573 C CA . ALA A 1 445 ? 15.625 -28.481 35.684 1.00 87.12 445 ALA A CA 1
ATOM 3574 C C . ALA A 1 445 ? 15.196 -28.464 37.160 1.00 87.12 445 ALA A C 1
ATOM 3576 O O . ALA A 1 445 ? 14.008 -28.517 37.471 1.00 87.12 445 ALA A O 1
ATOM 3577 N N . MET A 1 446 ? 16.156 -28.290 38.073 1.00 88.25 446 MET A N 1
ATOM 3578 C CA . MET A 1 446 ? 15.874 -28.135 39.499 1.00 88.25 446 MET A CA 1
ATOM 3579 C C . MET A 1 446 ? 14.979 -26.915 39.778 1.00 88.25 446 MET A C 1
ATOM 3581 O O . MET A 1 446 ? 13.941 -27.047 40.420 1.00 88.25 446 MET A O 1
ATOM 3585 N N . ALA A 1 447 ? 15.301 -25.736 39.245 1.00 87.88 447 ALA A N 1
ATOM 3586 C CA . ALA A 1 447 ? 14.472 -24.546 39.438 1.00 87.88 447 ALA A CA 1
ATOM 3587 C C . ALA A 1 447 ? 13.030 -24.730 38.926 1.00 87.88 447 ALA A C 1
ATOM 3589 O O . ALA A 1 447 ? 12.084 -24.297 39.587 1.00 87.88 447 ALA A O 1
ATOM 3590 N N . LEU A 1 448 ? 12.838 -25.402 37.784 1.00 91.19 448 LEU A N 1
ATOM 3591 C CA . LEU A 1 448 ? 11.499 -25.704 37.270 1.00 91.19 448 LEU A CA 1
ATOM 3592 C C . LEU A 1 448 ? 10.764 -26.742 38.137 1.00 91.19 448 LEU A C 1
ATOM 3594 O O . LEU A 1 448 ? 9.575 -26.575 38.408 1.00 91.19 448 LEU A O 1
ATOM 3598 N N . MET A 1 449 ? 11.469 -27.753 38.652 1.00 91.50 449 MET A N 1
ATOM 3599 C CA . MET A 1 449 ? 10.914 -28.731 39.595 1.00 91.50 449 MET A CA 1
ATOM 3600 C C . MET A 1 449 ? 10.459 -28.060 40.898 1.00 91.50 449 MET A C 1
ATOM 3602 O O . MET A 1 449 ? 9.380 -28.356 41.402 1.00 91.50 449 MET A O 1
ATOM 3606 N N . ALA A 1 450 ? 11.219 -27.088 41.408 1.00 90.56 450 ALA A N 1
ATOM 3607 C CA . ALA A 1 450 ? 10.801 -26.301 42.564 1.00 90.56 450 ALA A CA 1
ATOM 3608 C C . ALA A 1 450 ? 9.526 -25.489 42.284 1.00 90.56 450 ALA A C 1
ATOM 3610 O O . ALA A 1 450 ? 8.622 -25.476 43.115 1.00 90.56 450 ALA A O 1
ATOM 3611 N N . LYS A 1 451 ? 9.397 -24.870 41.098 1.00 90.56 451 LYS A N 1
ATOM 3612 C CA . LYS A 1 451 ? 8.156 -24.178 40.688 1.00 90.56 451 LYS A CA 1
ATOM 3613 C C . LYS A 1 451 ? 6.949 -25.131 40.674 1.00 90.56 451 LYS A C 1
ATOM 3615 O O . LYS A 1 451 ? 5.850 -24.721 41.047 1.00 90.56 451 LYS A O 1
ATOM 3620 N N . ILE A 1 452 ? 7.142 -26.391 40.276 1.00 91.88 452 ILE A N 1
ATOM 3621 C CA . ILE A 1 452 ? 6.108 -27.436 40.350 1.00 91.88 452 ILE A CA 1
ATOM 3622 C C . ILE A 1 452 ? 5.761 -27.764 41.806 1.00 91.88 452 ILE A C 1
ATOM 3624 O O . ILE A 1 452 ? 4.587 -27.739 42.162 1.00 91.88 452 ILE A O 1
ATOM 3628 N N . LEU A 1 453 ? 6.761 -28.001 42.659 1.00 90.25 453 LEU A N 1
ATOM 3629 C CA . LEU A 1 453 ? 6.554 -28.318 44.077 1.00 90.25 453 LEU A CA 1
ATOM 3630 C C . LEU A 1 453 ? 5.800 -27.202 44.823 1.00 90.25 453 LEU A C 1
ATOM 3632 O O . LEU A 1 453 ? 4.924 -27.499 45.631 1.00 90.25 453 LEU A O 1
ATOM 3636 N N . ILE A 1 454 ? 6.060 -25.931 44.494 1.00 87.56 454 ILE A N 1
ATOM 3637 C CA . ILE A 1 454 ? 5.304 -24.781 45.024 1.00 87.56 454 ILE A CA 1
ATOM 3638 C C . ILE A 1 454 ? 3.829 -24.854 44.608 1.00 87.56 454 ILE A C 1
ATOM 3640 O O . ILE A 1 454 ? 2.947 -24.687 45.448 1.00 87.56 454 ILE A O 1
ATOM 3644 N N . LYS A 1 455 ? 3.533 -25.143 43.329 1.00 85.81 455 LYS A N 1
ATOM 3645 C CA . LYS A 1 455 ? 2.142 -25.327 42.862 1.00 85.81 455 LYS A CA 1
ATOM 3646 C C . LYS A 1 455 ? 1.437 -26.484 43.580 1.00 85.81 455 LYS A C 1
ATOM 3648 O O . LYS A 1 455 ? 0.224 -26.441 43.754 1.00 85.81 455 LYS A O 1
ATOM 3653 N N . GLU A 1 456 ? 2.189 -27.488 44.020 1.00 87.94 456 GLU A N 1
ATOM 3654 C CA . GLU A 1 456 ? 1.696 -28.638 44.788 1.00 87.94 456 GLU A CA 1
ATOM 3655 C C . GLU A 1 456 ? 1.638 -28.396 46.301 1.00 87.94 456 GLU A C 1
ATOM 3657 O O . GLU A 1 456 ? 1.316 -29.311 47.054 1.00 87.94 456 GLU A O 1
ATOM 3662 N N . SER A 1 457 ? 1.924 -27.174 46.765 1.00 88.00 457 SER A N 1
ATOM 3663 C CA . SER A 1 457 ? 2.002 -26.818 48.191 1.00 88.00 457 SER A CA 1
ATOM 3664 C C . SER A 1 457 ? 3.081 -27.579 48.981 1.00 88.00 457 SER A C 1
ATOM 3666 O O . SER A 1 457 ? 3.039 -27.624 50.209 1.00 88.00 457 SER A O 1
ATOM 3668 N N . ARG A 1 458 ? 4.083 -28.152 48.303 1.00 90.94 458 ARG A N 1
ATOM 3669 C CA . ARG A 1 458 ? 5.243 -28.838 48.904 1.00 90.94 458 ARG A CA 1
ATOM 3670 C C . ARG A 1 458 ? 6.392 -27.851 49.111 1.00 90.94 458 ARG A C 1
ATOM 3672 O O . ARG A 1 458 ? 7.474 -27.982 48.539 1.00 90.94 458 ARG A O 1
ATOM 3679 N N . ASN A 1 459 ? 6.119 -26.821 49.906 1.00 88.12 459 ASN A N 1
ATOM 3680 C CA . ASN A 1 459 ? 6.979 -25.642 50.024 1.00 88.12 459 ASN A CA 1
ATOM 3681 C C . ASN A 1 459 ? 8.343 -25.941 50.663 1.00 88.12 459 ASN A C 1
ATOM 3683 O O . ASN A 1 459 ? 9.338 -25.368 50.229 1.00 88.12 459 ASN A O 1
ATOM 3687 N N . ASP A 1 460 ? 8.411 -26.860 51.630 1.00 87.38 460 ASP A N 1
ATOM 3688 C CA . ASP A 1 460 ? 9.667 -27.221 52.305 1.00 87.38 460 ASP A CA 1
ATOM 3689 C C . ASP A 1 460 ? 10.672 -27.860 51.333 1.00 87.38 460 ASP A C 1
ATOM 3691 O O . ASP A 1 460 ? 11.843 -27.479 51.282 1.00 87.38 460 ASP A O 1
ATOM 3695 N N . GLU A 1 461 ? 10.191 -28.776 50.490 1.00 87.75 461 GLU A N 1
ATOM 3696 C CA . GLU A 1 461 ? 10.999 -29.450 49.468 1.00 87.75 461 GLU A CA 1
ATOM 3697 C C . GLU A 1 461 ? 11.408 -28.488 48.346 1.00 87.75 461 GLU A C 1
ATOM 3699 O O . GLU A 1 461 ? 12.544 -28.518 47.869 1.00 87.75 461 GLU A O 1
ATOM 3704 N N . ALA A 1 462 ? 10.504 -27.587 47.946 1.00 87.75 462 ALA A N 1
ATOM 3705 C CA . ALA A 1 462 ? 10.825 -26.534 46.989 1.00 87.75 462 ALA A CA 1
ATOM 3706 C C . ALA A 1 462 ? 11.926 -25.603 47.520 1.00 87.75 462 ALA A C 1
ATOM 3708 O O . ALA A 1 462 ? 12.838 -25.240 46.776 1.00 87.75 462 ALA A O 1
ATOM 3709 N N . LEU A 1 463 ? 11.863 -25.236 48.803 1.00 88.06 463 LEU A N 1
ATOM 3710 C CA . LEU A 1 463 ? 12.812 -24.332 49.444 1.00 88.06 463 LEU A CA 1
ATOM 3711 C C . LEU A 1 463 ? 14.218 -24.938 49.521 1.00 88.06 463 LEU A C 1
ATOM 3713 O O . LEU A 1 463 ? 15.196 -24.248 49.229 1.00 88.06 463 LEU A O 1
ATOM 3717 N N . GLU A 1 464 ? 14.332 -26.223 49.866 1.00 86.69 464 GLU A N 1
ATOM 3718 C CA . GLU A 1 464 ? 15.611 -26.947 49.864 1.00 86.69 464 GLU A CA 1
ATOM 3719 C C . GLU A 1 464 ? 16.257 -26.920 48.471 1.00 86.69 464 GLU A C 1
ATOM 3721 O O . GLU A 1 464 ? 17.442 -26.603 48.305 1.00 86.69 464 GLU A O 1
ATOM 3726 N N . LEU A 1 465 ? 15.444 -27.181 47.450 1.00 86.81 465 LEU A N 1
ATOM 3727 C CA . LEU A 1 465 ? 15.884 -27.284 46.069 1.00 86.81 465 LEU A CA 1
ATOM 3728 C C . LEU A 1 465 ? 16.275 -25.912 45.488 1.00 86.81 465 LEU A C 1
ATOM 3730 O O . LEU A 1 465 ? 17.310 -25.792 44.829 1.00 86.81 465 LEU A O 1
ATOM 3734 N N . LEU A 1 466 ? 15.524 -24.854 45.810 1.00 86.25 466 LEU A N 1
ATOM 3735 C CA . LEU A 1 466 ? 15.849 -23.473 45.435 1.00 86.25 466 LEU A CA 1
ATOM 3736 C C . LEU A 1 466 ? 17.119 -22.961 46.122 1.00 86.25 466 LEU A C 1
ATOM 3738 O O . LEU A 1 466 ? 17.938 -22.321 45.463 1.00 86.25 466 LEU A O 1
ATOM 3742 N N . LYS A 1 467 ? 17.327 -23.262 47.413 1.00 84.69 467 LYS A N 1
ATOM 3743 C CA . LYS A 1 467 ? 18.548 -22.871 48.147 1.00 84.69 467 LYS A CA 1
ATOM 3744 C C . LYS A 1 467 ? 19.796 -23.498 47.531 1.00 84.69 467 LYS A C 1
ATOM 3746 O O . LYS A 1 467 ? 20.811 -22.820 47.364 1.00 84.69 467 LYS A O 1
ATOM 3751 N N . LYS A 1 468 ? 19.700 -24.764 47.117 1.00 82.94 468 LYS A N 1
ATOM 3752 C CA . LYS A 1 468 ? 20.766 -25.468 46.393 1.00 82.94 468 LYS A CA 1
ATOM 3753 C C . LYS A 1 468 ? 21.067 -24.829 45.033 1.00 82.94 468 LYS A C 1
ATOM 3755 O O . LYS A 1 468 ? 22.235 -24.687 44.677 1.00 82.94 468 LYS A O 1
ATOM 3760 N N . VAL A 1 469 ? 20.033 -24.433 44.284 1.00 83.69 469 VAL A N 1
ATOM 3761 C CA . VAL A 1 469 ? 20.191 -23.768 42.979 1.00 83.69 469 VAL A CA 1
ATOM 3762 C C . VAL A 1 469 ? 20.791 -22.367 43.127 1.00 83.69 469 VAL A C 1
ATOM 3764 O O . VAL A 1 469 ? 21.735 -22.048 42.403 1.00 83.69 469 VAL A O 1
ATOM 3767 N N . SER A 1 470 ? 20.294 -21.552 44.061 1.00 79.62 470 SER A N 1
ATOM 3768 C CA . SER A 1 470 ? 20.742 -20.167 44.274 1.00 79.62 470 SER A CA 1
ATOM 3769 C C . SER A 1 470 ? 22.233 -20.095 44.631 1.00 79.62 470 SER A C 1
ATOM 3771 O O . SER A 1 470 ? 22.991 -19.374 43.977 1.00 79.62 470 SER A O 1
ATOM 3773 N N . LEU A 1 471 ? 22.684 -20.930 45.581 1.00 75.50 471 LEU A N 1
ATOM 3774 C CA . LEU A 1 471 ? 24.080 -20.967 46.036 1.00 75.50 471 LEU A CA 1
ATOM 3775 C C . LEU A 1 471 ? 25.061 -21.241 44.883 1.00 75.50 471 LEU A C 1
ATOM 3777 O O . LEU A 1 471 ? 26.055 -20.538 44.727 1.00 75.50 471 LEU A O 1
ATOM 3781 N N . ILE A 1 472 ? 24.763 -22.233 44.040 1.00 71.75 472 ILE A N 1
ATOM 3782 C CA . ILE A 1 472 ? 25.690 -22.686 42.993 1.00 71.75 472 ILE A CA 1
ATOM 3783 C C . ILE A 1 472 ? 25.589 -21.825 41.722 1.00 71.75 472 ILE A C 1
ATOM 3785 O O . ILE A 1 472 ? 26.582 -21.634 41.017 1.00 71.75 472 ILE A O 1
ATOM 3789 N N . SER A 1 473 ? 24.408 -21.281 41.416 1.00 68.19 473 SER A N 1
ATOM 3790 C CA . SER A 1 473 ? 24.220 -20.397 40.252 1.00 68.19 473 SER A CA 1
ATOM 3791 C C . SER A 1 473 ? 24.961 -19.068 40.433 1.00 68.19 473 SER A C 1
ATOM 3793 O O . SER A 1 473 ? 25.553 -18.566 39.476 1.00 68.19 473 SER A O 1
ATOM 3795 N N . GLY A 1 474 ? 25.022 -18.556 41.670 1.00 60.84 474 GLY A N 1
ATOM 3796 C CA . GLY A 1 474 ? 25.843 -17.397 42.032 1.00 60.84 474 GLY A CA 1
ATOM 3797 C C . GLY A 1 474 ? 27.348 -17.642 41.870 1.00 60.84 474 GLY A C 1
ATOM 3798 O O . GLY A 1 474 ? 28.049 -16.792 41.326 1.00 60.84 474 GLY A O 1
ATOM 3799 N N . GLU A 1 475 ? 27.846 -18.825 42.249 1.00 66.19 475 GLU A N 1
ATOM 3800 C CA . GLU A 1 475 ? 29.264 -19.205 42.088 1.00 66.19 475 GLU A CA 1
ATOM 3801 C C . GLU A 1 475 ? 29.689 -19.366 40.618 1.00 66.19 475 GLU A C 1
ATOM 3803 O O . GLU A 1 475 ? 30.854 -19.153 40.278 1.00 66.19 475 GLU A O 1
ATOM 3808 N N . LYS A 1 476 ? 28.753 -19.727 39.730 1.00 69.25 476 LYS A N 1
ATOM 3809 C CA . LYS A 1 476 ? 28.994 -19.909 38.287 1.00 69.25 476 LYS A CA 1
ATOM 3810 C C . LYS A 1 476 ? 28.741 -18.658 37.435 1.00 69.25 476 LYS A C 1
ATOM 3812 O O . LYS A 1 476 ? 28.979 -18.706 36.230 1.00 69.25 476 LYS A O 1
ATOM 3817 N N . GLY A 1 477 ? 28.265 -17.563 38.030 1.00 64.88 477 GLY A N 1
ATOM 3818 C CA . GLY A 1 477 ? 27.963 -16.316 37.320 1.00 64.88 477 GLY A CA 1
ATOM 3819 C C . GLY A 1 477 ? 26.665 -16.328 36.498 1.00 64.88 477 GLY A C 1
ATOM 3820 O O . GLY A 1 477 ? 26.488 -15.459 35.647 1.00 64.88 477 GLY A O 1
ATOM 3821 N N . ASP A 1 478 ? 25.744 -17.273 36.740 1.00 72.00 478 ASP A N 1
ATOM 3822 C CA . ASP A 1 478 ? 24.394 -17.259 36.148 1.00 72.00 478 ASP A CA 1
ATOM 3823 C C . ASP A 1 478 ? 23.456 -16.418 37.028 1.00 72.00 478 ASP A C 1
ATOM 3825 O O . ASP A 1 478 ? 22.630 -16.915 37.800 1.00 72.00 478 ASP A O 1
ATOM 3829 N N . PHE A 1 479 ? 23.650 -15.099 36.953 1.00 72.44 479 PHE A N 1
ATOM 3830 C CA . PHE A 1 479 ? 22.954 -14.137 37.807 1.00 72.44 479 PHE A CA 1
ATOM 3831 C C . PHE A 1 479 ? 21.442 -14.069 37.540 1.00 72.44 479 PHE A C 1
ATOM 3833 O O . PHE A 1 479 ? 20.693 -13.668 38.427 1.00 72.44 479 PHE A O 1
ATOM 3840 N N . VAL A 1 480 ? 20.970 -14.481 36.356 1.00 72.94 480 VAL A N 1
ATOM 3841 C CA . VAL A 1 480 ? 19.533 -14.513 36.034 1.00 72.94 480 VAL A CA 1
ATOM 3842 C C . VAL A 1 480 ? 18.846 -15.615 36.836 1.00 72.94 480 VAL A C 1
ATOM 3844 O O . VAL A 1 480 ? 17.904 -15.336 37.577 1.00 72.94 480 VAL A O 1
ATOM 3847 N N . LEU A 1 481 ? 19.368 -16.844 36.770 1.00 75.44 481 LEU A N 1
ATOM 3848 C CA . LEU A 1 481 ? 18.823 -17.975 37.521 1.00 75.44 481 LEU A CA 1
ATOM 3849 C C . LEU A 1 481 ? 18.951 -17.772 39.041 1.00 75.44 481 LEU A C 1
ATOM 3851 O O . LEU A 1 481 ? 18.037 -18.117 39.795 1.00 75.44 481 LEU A O 1
ATOM 3855 N N . ALA A 1 482 ? 20.054 -17.170 39.497 1.00 72.94 482 ALA A N 1
ATOM 3856 C CA . ALA A 1 482 ? 20.248 -16.818 40.903 1.00 72.94 482 ALA A CA 1
ATOM 3857 C C . ALA A 1 482 ? 19.193 -15.808 41.396 1.00 72.94 482 ALA A C 1
ATOM 3859 O O . ALA A 1 482 ? 18.574 -16.020 42.437 1.00 72.94 482 ALA A O 1
ATOM 3860 N N . ASN A 1 483 ? 18.921 -14.749 40.627 1.00 75.44 483 ASN A N 1
ATOM 3861 C CA . ASN A 1 483 ? 17.918 -13.746 40.992 1.00 75.44 483 ASN A CA 1
ATOM 3862 C C . ASN A 1 483 ? 16.487 -14.308 40.964 1.00 75.44 483 ASN A C 1
ATOM 3864 O O . ASN A 1 483 ? 15.706 -14.039 41.878 1.00 75.44 483 ASN A O 1
ATOM 3868 N N . GLU A 1 484 ? 16.144 -15.114 39.952 1.00 79.00 484 GLU A N 1
ATOM 3869 C CA . GLU A 1 484 ? 14.833 -15.773 39.868 1.00 79.00 484 GLU A CA 1
ATOM 3870 C C . GLU A 1 484 ? 14.580 -16.694 41.067 1.00 79.00 484 GLU A C 1
ATOM 3872 O O . GLU A 1 484 ? 13.521 -16.638 41.696 1.00 79.00 484 GLU A O 1
ATOM 3877 N N . THR A 1 485 ? 15.559 -17.531 41.417 1.00 82.50 485 THR A N 1
ATOM 3878 C CA . THR A 1 485 ? 15.428 -18.455 42.550 1.00 82.50 485 THR A CA 1
ATOM 3879 C C . THR A 1 485 ? 15.419 -17.735 43.892 1.00 82.50 485 THR A C 1
ATOM 3881 O O . THR A 1 485 ? 14.618 -18.097 44.752 1.00 82.50 485 THR A O 1
ATOM 3884 N N . GLN A 1 486 ? 16.205 -16.668 44.061 1.00 79.00 486 GLN A N 1
ATOM 3885 C CA . GLN A 1 486 ? 16.167 -15.847 45.272 1.00 79.00 486 GLN A CA 1
ATOM 3886 C C . GLN A 1 486 ? 14.809 -15.157 45.465 1.00 79.00 486 GLN A C 1
ATOM 3888 O O . GLN A 1 486 ? 14.307 -15.085 46.586 1.00 79.00 486 GLN A O 1
ATOM 3893 N N . SER A 1 487 ? 14.179 -14.690 44.382 1.00 81.06 487 SER A N 1
ATOM 3894 C CA . SER A 1 487 ? 12.828 -14.122 44.438 1.00 81.06 487 SER A CA 1
ATOM 3895 C C . SER A 1 487 ? 11.795 -15.149 44.917 1.00 81.06 487 SER A C 1
ATOM 3897 O O . SER A 1 487 ? 10.977 -14.833 45.783 1.00 81.06 487 SER A O 1
ATOM 3899 N N . LEU A 1 488 ? 11.875 -16.391 44.425 1.00 81.00 488 LEU A N 1
ATOM 3900 C CA . LEU A 1 488 ? 10.995 -17.480 44.860 1.00 81.00 488 LEU A CA 1
ATOM 3901 C C . LEU A 1 488 ? 11.233 -17.871 46.325 1.00 81.00 488 LEU A C 1
ATOM 3903 O O . LEU A 1 488 ? 10.265 -18.027 47.064 1.00 81.00 488 LEU A O 1
ATOM 3907 N N . ILE A 1 489 ? 12.490 -17.964 46.771 1.00 83.81 489 ILE A N 1
ATOM 3908 C CA . ILE A 1 489 ? 12.837 -18.223 48.182 1.00 83.81 489 ILE A CA 1
ATOM 3909 C C . ILE A 1 489 ? 12.198 -17.167 49.086 1.00 83.81 489 ILE A C 1
ATOM 3911 O O . ILE A 1 489 ? 11.484 -17.510 50.025 1.00 83.81 489 ILE A O 1
ATOM 3915 N N . ASN A 1 490 ? 12.378 -15.886 48.752 1.00 81.62 490 ASN A N 1
ATOM 3916 C CA . ASN A 1 490 ? 11.812 -14.789 49.532 1.00 81.62 490 ASN A CA 1
ATOM 3917 C C . ASN A 1 490 ? 10.278 -14.875 49.596 1.00 81.62 490 ASN A C 1
ATOM 3919 O O . ASN A 1 490 ? 9.699 -14.599 50.640 1.00 81.62 490 ASN A O 1
ATOM 3923 N N . SER A 1 491 ? 9.611 -15.290 48.511 1.00 78.94 491 SER A N 1
ATOM 3924 C CA . SER A 1 491 ? 8.149 -15.452 48.497 1.00 78.94 491 SER A CA 1
ATOM 3925 C C . SER A 1 491 ? 7.636 -16.583 49.400 1.00 78.94 491 SER A C 1
ATOM 3927 O O . SER A 1 491 ? 6.501 -16.514 49.861 1.00 78.94 491 SER A O 1
ATOM 3929 N N . LEU A 1 492 ? 8.465 -17.596 49.672 1.00 78.44 492 LEU A N 1
ATOM 3930 C CA . LEU A 1 492 ? 8.133 -18.734 50.537 1.00 78.44 492 LEU A CA 1
ATOM 3931 C C . LEU A 1 492 ? 8.490 -18.489 52.012 1.00 78.44 492 LEU A C 1
ATOM 3933 O O . LEU A 1 492 ? 7.887 -19.101 52.889 1.00 78.44 492 LEU A O 1
ATOM 3937 N N . GLU A 1 493 ? 9.464 -17.616 52.294 1.00 75.88 493 GLU A N 1
ATOM 3938 C CA . GLU A 1 493 ? 9.942 -17.317 53.655 1.00 75.88 493 GLU A CA 1
ATOM 3939 C C . GLU A 1 493 ? 9.202 -16.146 54.333 1.00 75.88 493 GLU A C 1
ATOM 3941 O O . GLU A 1 493 ? 9.346 -15.954 55.542 1.00 75.88 493 GLU A O 1
ATOM 3946 N N . ILE A 1 494 ? 8.386 -15.373 53.602 1.00 57.09 494 ILE A N 1
ATOM 3947 C CA . ILE A 1 494 ? 7.525 -14.345 54.207 1.00 57.09 494 ILE A CA 1
ATOM 3948 C C . ILE A 1 494 ? 6.358 -15.046 54.928 1.00 57.09 494 ILE A C 1
ATOM 3950 O O . ILE A 1 494 ? 5.555 -15.711 54.268 1.00 57.09 494 ILE A O 1
ATOM 3954 N N . PRO A 1 495 ? 6.202 -14.892 56.259 1.00 46.22 495 PRO A N 1
ATOM 3955 C CA . PRO A 1 495 ? 5.045 -15.427 56.960 1.00 46.22 495 PRO A CA 1
ATOM 3956 C C . PRO A 1 495 ? 3.790 -14.749 56.413 1.00 46.22 495 PRO A C 1
ATOM 3958 O O . PRO A 1 495 ? 3.736 -13.520 56.339 1.00 46.22 495 PRO A O 1
ATOM 3961 N N . SER A 1 496 ? 2.770 -15.532 56.060 1.00 41.66 496 SER A N 1
ATOM 3962 C CA . SER A 1 496 ? 1.431 -15.009 55.798 1.00 41.66 496 SER A CA 1
ATOM 3963 C C . SER A 1 496 ? 0.992 -14.185 57.008 1.00 41.66 496 SER A C 1
ATOM 3965 O O . SER A 1 496 ? 0.734 -14.744 58.075 1.00 41.66 496 SER A O 1
ATOM 3967 N N . SER A 1 497 ? 0.960 -12.860 56.859 1.00 38.78 497 SER A N 1
ATOM 3968 C CA . SER A 1 497 ? 0.384 -11.953 57.844 1.00 38.78 497 SER A CA 1
ATOM 3969 C C . SER A 1 497 ? -1.094 -12.304 57.998 1.00 38.78 497 SER A C 1
ATOM 3971 O O . SER A 1 497 ? -1.891 -12.027 57.101 1.00 38.78 497 SER A O 1
ATOM 3973 N N . SER A 1 498 ? -1.406 -12.985 59.099 1.00 38.19 498 SER A N 1
ATOM 3974 C CA . SER A 1 498 ? -2.749 -13.186 59.646 1.00 38.19 498 SER A CA 1
ATOM 3975 C C . SER A 1 498 ? -3.432 -11.869 59.976 1.00 38.19 498 SER A C 1
ATOM 3977 O O . SER A 1 498 ? -2.721 -11.011 60.555 1.00 38.19 498 SER A O 1
#

Mean predicted aligned error: 12.08 Å

Nearest PDB structures (foldseek):
  3gir-assembly1_A  TM=7.393E-01  e=1.220E-11  Bartonella henselae
  1wos-assembly1_A  TM=7.001E-01  e=2.064E-11  Thermotoga maritima
  3cv0-assembly1_A  TM=4.187E-01  e=2.067E-05  unclassified
  9gag-assembly1_A  TM=3.952E-01  e=3.848E-05  Homo sapiens
  3cvl-assembly1_A  TM=4.189E-01  e=2.483E-04  Trypanosoma brucei

Sequence (498 aa):
MDSNKYFNLSSWASFDINGEDSKRFLSGQLTSDLNKLFPKSSQLTARVSRTGNLLFYGYLIYINENYYKIITPQVFVDDFIEDLKKFAIMDEVEFSKENETLIVGNEDNQLLEADYIINFLGKPTSFKFSKDHLSFEEYEITRLEFMYGIPSIPRIQEEGILVNQTVFVDEAVSNEKGCYVGQETVKKIEANRGAGKKSVALILKNKANKVGEFIKVNEEEYKILGFSTEGDTQLVSVEAKRSIRVQDKQVTIEIEGNVDTAKVRLFPILNKSIESISTGYYEKAVSFFTSGNNEEAIKWMELAFRINPNDKEIAESFGALVGRLGDLKKAIEIMDHLELIDPDSIMAHTNKSLFYMKLGEIEKAEDEKSKATVKGFKNTAKQNSDKKEELNKRLGMFKQVLEIDEEDELANQGAAEIYFEFGEIEKSKLHLEKLISINNKNFKAMALMAKILIKESRNDEALELLKKVSLISGEKGDFVLANETQSLINSLEIPSSS

pLDDT: mean 88.29, std 9.41, range [34.88, 98.06]